Protein 4DJA (pdb70)

Sequence (509 aa):
SQLVLILGDQLSPSSIAALDGVDKKQDTIVLCEVMAEASSYVGHHKKKIAFIFSAMRHFAEELRGEGYRVRYTRIDDADNAGSFTGEVKRAIDDLTPSRRICCVTEPGEWRVRSEMMDGFAGAFGIQVDIRSDRRFLSSSHGEFRNWAAGRKSSLTMEYFYREMRRKTGLLMNGEQPVGGRRWNNFDDRQPARRPDLLLRPKKHPVFAPDKKITKEVIDTVERRLFPDNFGKLENFGFAVTRTDAERRALSSAFIDDFLCNFGATQDAMLQDDPNLNHSLLSFYINCGLLDALDVCKAAERRRAYHEGGAPLNAVEGFIRQIIGWREEYMRGIYWLAGPDYVDSNFFEENDRSSLPVFYWTGKKTHMNCMAKKVITETIENAYAHHIQRLMITGNFALLAGIDPKAVHRRWYLEVYADAYEWVELPNVIGMSQFADGGFLGTKPYAASGNYINRMSDYCDTCRYDPKERLGDNNACPFNALLYWDFLARNREKLKSNHHRLAQQPYATWARMSEDVRHDLRAKAAAFLRKLDAAALLEEH

Nearest PDB structures (foldseek):
  4dja-assembly1_A  TM=1.002E+00  e=1.245E-92  Agrobacterium fabrum str. C58
  5lfa-assembly1_A  TM=9.987E-01  e=9.589E-87  Agrobacterium fabrum str. C58
  5kcm-assembly2_B  TM=9.963E-01  e=7.102E-86  Agrobacterium fabrum str. C58
  6dd6-assembly1_A  TM=9.987E-01  e=2.435E-85  Agrobacterium tumefaciens
  3zxs-assembly3_C  TM=9.752E-01  e=1.735E-56  Cereibacter sphaeroides 2.4.1

Organism: Agrobacterium fabrum (strain C58 / ATCC 33970) (NCBI:txid176299)

CATH classification: 3.40.50.620 (+3 more: 1.25.40.80, 1.10.579.10, 1.10.10.1710)

Structure (mmCIF, N/CA/C/O backbone):
data_4DJA
#
_entry.id   4DJA
#
_cell.length_a   98.388
_cell.length_b   106.786
_cell.length_c   55.913
_cell.angle_alpha   90.00
_cell.angle_beta   90.00
_cell.angle_gamma   90.00
#
_symmetry.space_group_name_H-M   'P 21 21 2'
#
loop_
_entity.id
_entity.type
_entity.pdbx_description
1 polymer Photolyase
2 non-polymer 'FLAVIN-ADENINE DINUCLEOTIDE'
3 non-polymer 1-deoxy-1-(6,7-dimethyl-2,4-dioxo-3,4-dihydropteridin-8(2H)-yl)-D-ribitol
4 non-polymer 'IRON/SU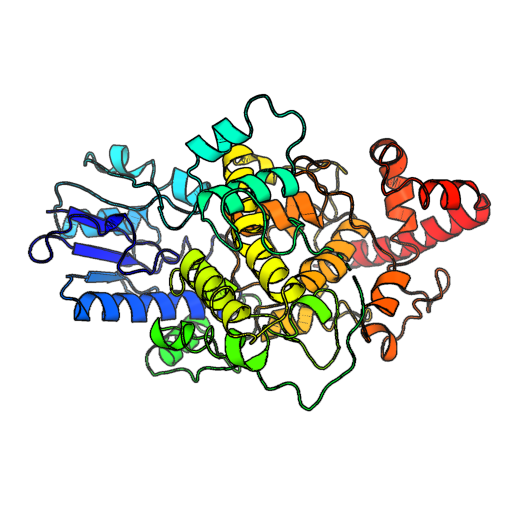LFUR CLUSTER'
5 non-polymer 'SODIUM ION'
6 non-polymer GLYCEROL
7 water water
#
loop_
_atom_site.group_PDB
_atom_site.id
_atom_site.type_symbol
_atom_site.label_atom_id
_atom_site.label_alt_id
_atom_site.label_comp_id
_atom_site.label_asym_id
_atom_site.label_entity_id
_atom_site.label_seq_id
_atom_site.pdbx_PDB_ins_code
_atom_site.Cartn_x
_atom_site.Cartn_y
_atom_site.Cartn_z
_atom_site.occupancy
_atom_site.B_iso_or_equiv
_atom_site.auth_seq_id
_atom_site.auth_comp_id
_atom_site.auth_asym_id
_atom_site.auth_atom_id
_atom_site.pdbx_PDB_model_num
ATOM 1 N N . SER A 1 2 ? -6.181 23.759 77.579 1.00 26.79 2 SER A N 1
ATOM 2 C CA . SER A 1 2 ? -4.827 23.975 76.997 1.00 24.40 2 SER A CA 1
ATOM 3 C C . SER A 1 2 ? -4.486 22.855 76.021 1.00 22.98 2 SER A C 1
ATOM 4 O O . SER A 1 2 ? -5.064 21.766 76.084 1.00 23.63 2 SER A O 1
ATOM 7 N N . GLN A 1 3 ? -3.539 23.124 75.127 1.00 19.61 3 GLN A N 1
ATOM 8 C CA . GLN A 1 3 ? -3.064 22.104 74.195 1.00 19.71 3 GLN A CA 1
ATOM 9 C C . GLN A 1 3 ? -1.671 21.627 74.549 1.00 18.29 3 GLN A C 1
ATOM 10 O O . GLN A 1 3 ? -0.833 22.403 75.033 1.00 17.88 3 GLN A O 1
ATOM 16 N N . LEU A 1 4 ? -1.441 20.346 74.283 1.00 16.49 4 LEU A N 1
ATOM 17 C CA . LEU A 1 4 ? -0.110 19.770 74.239 1.00 16.26 4 LEU A CA 1
ATOM 18 C C . LEU A 1 4 ? 0.258 19.660 72.762 1.00 15.85 4 LEU A C 1
ATOM 19 O O . LEU A 1 4 ? -0.408 18.957 72.017 1.00 17.18 4 LEU A O 1
ATOM 24 N N . VAL A 1 5 ? 1.318 20.356 72.349 1.00 15.07 5 VAL A N 1
ATOM 25 C CA . VAL A 1 5 ? 1.706 20.420 70.940 1.00 14.53 5 VAL A CA 1
ATOM 26 C C . VAL A 1 5 ? 2.993 19.634 70.801 1.00 13.05 5 VAL A C 1
ATOM 27 O O . VAL A 1 5 ? 4.058 20.089 71.232 1.00 14.34 5 VAL A O 1
ATOM 31 N N . LEU A 1 6 ? 2.885 18.429 70.242 1.00 13.14 6 LEU A N 1
ATOM 32 C CA . LEU A 1 6 ? 4.058 17.585 70.030 1.00 12.55 6 LEU A CA 1
ATOM 33 C C . LEU A 1 6 ? 4.730 17.927 68.716 1.00 12.15 6 LEU A C 1
ATOM 34 O O . LEU A 1 6 ? 4.073 18.020 67.678 1.00 12.92 6 LEU A O 1
ATOM 39 N N . ILE A 1 7 ? 6.036 18.150 68.780 1.00 11.14 7 ILE A N 1
ATOM 40 C CA . ILE A 1 7 ? 6.844 18.371 67.576 1.00 11.23 7 ILE A CA 1
ATOM 41 C C . ILE A 1 7 ? 7.921 17.298 67.523 1.00 10.92 7 ILE A C 1
ATOM 42 O O . ILE A 1 7 ? 8.665 17.109 68.491 1.00 11.96 7 ILE A O 1
ATOM 47 N N . LEU A 1 8 ? 7.998 16.594 66.395 1.00 10.45 8 LEU A N 1
ATOM 48 C CA . LEU A 1 8 ? 8.991 15.543 66.215 1.00 11.16 8 LEU A CA 1
ATOM 49 C C . LEU A 1 8 ? 10.319 16.102 65.721 1.00 10.92 8 LEU A C 1
ATOM 50 O O . LEU A 1 8 ? 10.405 17.260 65.260 1.00 11.45 8 LEU A O 1
ATOM 55 N N . GLY A 1 9 ? 11.352 15.271 65.812 1.00 10.53 9 GLY A N 1
ATOM 56 C CA . GLY A 1 9 ? 12.728 15.689 65.514 1.00 10.00 9 GLY A CA 1
ATOM 57 C C . GLY A 1 9 ? 13.022 16.102 64.081 1.00 10.28 9 GLY A C 1
ATOM 58 O O . GLY A 1 9 ? 14.060 16.704 63.807 1.00 11.62 9 GLY A O 1
ATOM 59 N N . ASP A 1 10 ? 12.119 15.756 63.164 1.00 9.83 10 ASP A N 1
ATOM 60 C CA . ASP A 1 10 ? 12.283 16.158 61.769 1.00 9.73 10 ASP A CA 1
ATOM 61 C C . ASP A 1 10 ? 11.272 17.230 61.390 1.00 9.67 10 ASP A C 1
ATOM 62 O O . ASP A 1 10 ? 11.003 17.434 60.212 1.00 9.67 10 ASP A O 1
ATOM 67 N N . GLN A 1 11 ? 10.745 17.927 62.399 1.00 8.99 11 GLN A N 1
ATOM 68 C CA . GLN A 1 11 ? 9.688 18.917 62.195 1.00 8.96 11 GLN A CA 1
ATOM 69 C C . GLN A 1 11 ? 10.081 20.279 62.782 1.00 9.83 11 GLN A C 1
ATOM 70 O O . GLN A 1 11 ? 9.235 21.012 63.295 1.00 10.43 11 GLN A O 1
ATOM 76 N N . LEU A 1 12 ? 11.360 20.612 62.677 1.00 8.65 12 LEU A N 1
ATOM 77 C CA . LEU A 1 12 ? 11.959 21.725 63.444 1.00 8.75 12 LEU A CA 1
ATOM 78 C C . LEU A 1 12 ? 11.782 23.047 62.697 1.00 9.24 12 LEU A C 1
ATOM 79 O O . LEU A 1 12 ? 12.749 23.670 62.287 1.00 9.72 12 LEU A O 1
ATOM 84 N N . SER A 1 13 ? 10.524 23.432 62.496 1.00 10.47 13 SER A N 1
ATOM 85 C CA . SER A 1 13 ? 10.203 24.694 61.856 1.00 10.80 13 SER A CA 1
ATOM 86 C C . SER A 1 13 ? 9.197 25.459 62.718 1.00 10.74 13 SER A C 1
ATOM 87 O O . SER A 1 13 ? 8.211 24.869 63.204 1.00 10.66 13 SER A O 1
ATOM 90 N N . PRO A 1 14 ? 9.416 26.785 62.888 1.00 10.84 14 PRO A N 1
ATOM 91 C CA . PRO A 1 14 ? 8.449 27.573 63.659 1.00 12.57 14 PRO A CA 1
ATOM 92 C C . PRO A 1 14 ? 7.110 27.749 62.930 1.00 12.60 14 PRO A C 1
ATOM 93 O O . PRO A 1 14 ? 6.156 28.300 63.506 1.00 13.87 14 PRO A O 1
ATOM 97 N N . SER A 1 15 ? 7.035 27.291 61.677 1.00 12.31 15 SER A N 1
ATOM 98 C CA A SER A 1 15 ? 5.767 27.328 60.942 0.50 12.83 15 SER A CA 1
ATOM 99 C CA B SER A 1 15 ? 5.807 27.318 60.878 0.50 13.74 15 SER A CA 1
ATOM 100 C C . SER A 1 15 ? 5.223 25.928 60.654 1.00 12.51 15 SER A C 1
ATOM 101 O O . SER A 1 15 ? 4.353 25.746 59.791 1.00 13.30 15 SER A O 1
ATOM 106 N N . ILE A 1 16 ? 5.691 24.942 61.416 1.00 11.55 16 ILE A N 1
ATOM 107 C CA . ILE A 1 16 ? 5.141 23.586 61.291 1.00 12.14 16 ILE A CA 1
ATOM 108 C C . ILE A 1 16 ? 3.627 23.623 61.587 1.00 11.98 16 ILE A C 1
ATOM 109 O O . ILE A 1 16 ? 3.177 24.438 62.394 1.00 12.70 16 ILE A O 1
ATOM 114 N N . ALA A 1 17 ? 2.842 22.766 60.929 1.00 11.54 17 ALA A N 1
ATOM 115 C CA . ALA A 1 17 ? 1.360 22.860 61.017 1.00 12.40 17 ALA A CA 1
ATOM 116 C C . ALA A 1 17 ? 0.807 22.833 62.447 1.00 12.81 17 ALA A C 1
ATOM 117 O O . ALA A 1 17 ? -0.167 23.536 62.762 1.00 14.71 17 ALA A O 1
ATOM 119 N N . ALA A 1 18 ? 1.417 22.019 63.304 1.00 12.97 18 ALA A N 1
ATOM 120 C CA . ALA A 1 18 ? 0.950 21.888 64.694 1.00 13.04 18 ALA A CA 1
ATOM 121 C C . ALA A 1 18 ? 1.018 23.179 65.497 1.00 12.99 18 ALA A C 1
ATOM 122 O O . ALA A 1 18 ? 0.296 23.320 66.495 1.00 14.17 18 ALA A O 1
ATOM 124 N N . LEU A 1 19 ? 1.865 24.121 65.073 1.00 13.06 19 LEU A N 1
ATOM 125 C CA . LEU A 1 19 ? 1.902 25.440 65.723 1.00 12.78 19 LEU A CA 1
ATOM 126 C C . LEU A 1 19 ? 0.755 26.387 65.342 1.00 13.84 19 LEU A C 1
ATOM 127 O O . LEU A 1 19 ? 0.574 27.415 65.995 1.00 14.83 19 LEU A O 1
ATOM 132 N N . ASP A 1 20 ? -0.019 26.054 64.305 1.00 14.45 20 ASP A N 1
ATOM 133 C CA . ASP A 1 20 ? -1.157 26.892 63.906 1.00 16.84 20 ASP A CA 1
ATOM 134 C C . ASP A 1 20 ? -2.144 26.991 65.065 1.00 18.48 20 ASP A C 1
ATOM 135 O O . ASP A 1 20 ? -2.563 25.970 65.612 1.00 20.71 20 ASP A O 1
ATOM 140 N N . GLY A 1 21 ? -2.523 28.205 65.446 1.00 19.57 21 GLY A N 1
ATOM 141 C CA . GLY A 1 21 ? -3.548 28.364 66.484 1.00 20.17 21 GLY A CA 1
ATOM 142 C C . GLY A 1 21 ? -3.141 28.105 67.926 1.00 19.92 21 GLY A C 1
ATOM 143 O O . GLY A 1 21 ? -4.001 27.961 68.803 1.00 21.96 21 GLY A O 1
ATOM 144 N N . VAL A 1 22 ? -1.841 28.054 68.186 1.00 17.51 22 VAL A N 1
ATOM 145 C CA . VAL A 1 22 ? -1.332 27.897 69.543 1.00 17.28 22 VAL A CA 1
ATOM 146 C C . VAL A 1 22 ? -1.543 29.173 70.346 1.00 18.64 22 VAL A C 1
ATOM 147 O O . VAL A 1 22 ? -1.274 30.276 69.862 1.00 20.17 22 VAL A O 1
ATOM 151 N N . ASP A 1 23 ? -2.072 29.004 71.554 1.00 19.37 23 ASP A N 1
ATOM 152 C CA . ASP A 1 23 ? -2.130 30.065 72.558 1.00 20.19 23 ASP A CA 1
ATOM 153 C C . ASP A 1 23 ? -0.815 29.982 73.333 1.00 20.05 23 ASP A C 1
ATOM 154 O O . ASP A 1 23 ? -0.603 29.047 74.103 1.00 19.44 23 ASP A O 1
ATOM 159 N N . LYS A 1 24 ? 0.082 30.938 73.104 1.00 20.62 24 LYS A N 1
ATOM 160 C CA . LYS A 1 24 ? 1.414 30.898 73.720 1.00 21.72 24 LYS A CA 1
ATOM 161 C C . LYS A 1 24 ? 1.395 30.948 75.240 1.00 22.51 24 LYS A C 1
ATOM 162 O O . LYS A 1 24 ? 2.329 30.461 75.883 1.00 22.53 24 LYS A O 1
ATOM 168 N N . LYS A 1 25 ? 0.348 31.543 75.809 1.00 24.11 25 LYS A N 1
ATOM 169 C CA . LYS A 1 25 ? 0.243 31.666 77.260 1.00 25.35 25 LYS A CA 1
ATOM 170 C C . LYS A 1 25 ? -0.248 30.384 77.917 1.00 25.64 25 LYS A C 1
ATOM 171 O O . LYS A 1 25 ? 0.119 30.092 79.059 1.00 30.00 25 LYS A O 1
ATOM 177 N N . GLN A 1 26 ? -1.083 29.633 77.204 1.00 22.13 26 GLN A N 1
ATOM 178 C CA . GLN A 1 26 ? -1.762 28.467 77.774 1.00 24.23 26 GLN A CA 1
ATOM 179 C C . GLN A 1 26 ? -1.199 27.116 77.331 1.00 22.03 26 GLN A C 1
ATOM 180 O O . GLN A 1 26 ? -1.234 26.146 78.095 1.00 23.40 26 GLN A O 1
ATOM 186 N N . ASP A 1 27 ? -0.681 27.053 76.105 1.00 19.56 27 ASP A N 1
ATOM 187 C CA . ASP A 1 27 ? -0.285 25.785 75.494 1.00 18.85 27 ASP A CA 1
ATOM 188 C C . ASP A 1 27 ? 1.181 25.488 75.727 1.00 17.39 27 ASP A C 1
ATOM 189 O O . ASP A 1 27 ? 1.975 26.404 75.943 1.00 17.47 27 ASP A O 1
ATOM 194 N N . THR A 1 28 ? 1.538 24.206 75.664 1.00 15.75 28 THR A N 1
ATOM 195 C CA . THR A 1 28 ? 2.924 23.788 75.856 1.00 15.24 28 THR A CA 1
ATOM 196 C C . THR A 1 28 ? 3.363 22.912 74.691 1.00 14.65 28 THR A C 1
ATOM 197 O O . THR A 1 28 ? 2.659 21.971 74.283 1.00 15.95 28 THR A O 1
ATOM 201 N N . ILE A 1 29 ? 4.531 23.248 74.156 1.00 13.68 29 ILE A N 1
ATOM 202 C CA . ILE A 1 29 ? 5.172 22.447 73.118 1.00 14.26 29 ILE A CA 1
ATOM 203 C C . ILE A 1 29 ? 6.017 21.376 73.785 1.00 14.47 29 ILE A C 1
ATOM 204 O O . ILE A 1 29 ? 6.744 21.657 74.739 1.00 16.98 29 ILE A O 1
ATOM 209 N N . VAL A 1 30 ? 5.908 20.145 73.285 1.00 13.71 30 VAL A N 1
ATOM 210 C CA . VAL A 1 30 ? 6.720 19.036 73.774 1.00 15.14 30 VAL A CA 1
ATOM 211 C C . VAL A 1 30 ? 7.667 18.570 72.670 1.00 12.46 30 VAL A C 1
ATOM 212 O O . VAL A 1 30 ? 7.238 18.309 71.534 1.00 13.45 30 VAL A O 1
ATOM 216 N N . LEU A 1 31 ? 8.953 18.474 73.017 1.00 10.98 31 LEU A N 1
ATOM 217 C CA . LEU A 1 31 ? 9.983 17.782 72.200 1.00 12.06 31 LEU A CA 1
ATOM 218 C C . LEU A 1 31 ? 10.701 16.780 73.082 1.00 12.85 31 LEU A C 1
ATOM 219 O O . LEU A 1 31 ? 10.938 17.048 74.259 1.00 14.40 31 LEU A O 1
ATOM 224 N N . CYS A 1 32 ? 11.074 15.634 72.525 1.00 11.66 32 CYS A N 1
ATOM 225 C CA . CYS A 1 32 ? 11.681 14.592 73.344 1.00 11.49 32 CYS A CA 1
ATOM 226 C C . CYS A 1 32 ? 12.676 13.743 72.574 1.00 12.15 32 CYS A C 1
ATOM 227 O O . CYS A 1 32 ? 12.366 13.199 71.509 1.00 12.65 32 CYS A O 1
ATOM 230 N N . GLU A 1 33 ? 13.864 13.645 73.153 1.00 12.39 33 GLU A N 1
ATOM 231 C CA . GLU A 1 33 ? 14.886 12.704 72.704 1.00 11.54 33 GLU A CA 1
ATOM 232 C C . GLU A 1 33 ? 14.597 11.377 73.396 1.00 12.87 33 GLU A C 1
ATOM 233 O O . GLU A 1 33 ? 14.649 11.286 74.632 1.00 14.83 33 GLU A O 1
ATOM 239 N N . VAL A 1 34 ? 14.295 10.348 72.619 1.00 12.89 34 VAL A N 1
ATOM 240 C CA . VAL A 1 34 ? 13.863 9.086 73.218 1.00 10.89 34 VAL A CA 1
ATOM 241 C C . VAL A 1 34 ? 14.554 7.896 72.580 1.00 12.01 34 VAL A C 1
ATOM 242 O O . VAL A 1 34 ? 14.764 7.873 71.363 1.00 12.99 34 VAL A O 1
ATOM 246 N N . MET A 1 35 ? 14.885 6.901 73.400 1.00 12.78 35 MET A N 1
ATOM 247 C CA . MET A 1 35 ? 15.620 5.739 72.929 1.00 13.51 35 MET A CA 1
ATOM 248 C C . MET A 1 35 ? 14.932 4.970 71.819 1.00 12.96 35 MET A C 1
ATOM 249 O O . MET A 1 35 ? 15.611 4.466 70.934 1.00 14.40 35 MET A O 1
ATOM 254 N N . ALA A 1 36 ? 13.598 4.906 71.820 1.00 12.72 36 ALA A N 1
ATOM 255 C CA . ALA A 1 36 ? 12.907 4.204 70.727 1.00 13.55 36 ALA A CA 1
ATOM 256 C C . ALA A 1 36 ? 13.257 4.794 69.360 1.00 12.64 36 ALA A C 1
ATOM 257 O O . ALA A 1 36 ? 13.464 4.070 68.380 1.00 14.44 36 ALA A O 1
ATOM 259 N N . GLU A 1 37 ? 13.324 6.118 69.297 1.00 12.06 37 GLU A N 1
ATOM 260 C CA . GLU A 1 37 ? 13.640 6.794 68.041 1.00 11.52 37 GLU A CA 1
ATOM 261 C C . GLU A 1 37 ? 15.130 6.791 67.741 1.00 11.61 37 GLU A C 1
ATOM 262 O O . GLU A 1 37 ? 15.522 6.793 66.581 1.00 12.42 37 GLU A O 1
ATOM 268 N N . ALA A 1 38 ? 15.960 6.766 68.781 1.00 11.61 38 ALA A N 1
ATOM 269 C CA . ALA A 1 38 ? 17.392 6.735 68.576 1.00 11.70 38 ALA A CA 1
ATOM 270 C C . ALA A 1 38 ? 17.891 5.310 68.300 1.00 13.53 38 ALA A C 1
ATOM 271 O O . ALA A 1 38 ? 19.068 5.139 67.990 1.00 13.90 38 ALA A O 1
ATOM 273 N N . SER A 1 39 ? 17.017 4.299 68.407 1.00 13.48 39 SER A N 1
ATOM 274 C CA A SER A 1 39 ? 17.430 2.888 68.298 0.50 14.14 39 SER A CA 1
ATOM 275 C CA B SER A 1 39 ? 17.477 2.916 68.249 0.50 13.45 39 SER A CA 1
ATOM 276 C C . SER A 1 39 ? 16.665 2.047 67.286 1.00 13.75 39 SER A C 1
ATOM 277 O O . SER A 1 39 ? 16.999 0.869 67.083 1.00 14.69 39 SER A O 1
ATOM 282 N N . TYR A 1 40 ? 15.613 2.598 66.677 1.00 12.41 40 TYR A N 1
ATOM 283 C CA . TYR A 1 40 ? 14.845 1.743 65.755 1.00 12.65 40 TYR A CA 1
ATOM 284 C C . TYR A 1 40 ? 15.715 1.176 64.641 1.00 12.73 40 TYR A C 1
ATOM 285 O O . TYR A 1 40 ? 15.483 0.054 64.168 1.00 15.68 40 TYR A O 1
ATOM 294 N N . VAL A 1 41 ? 16.697 1.970 64.223 1.00 13.60 41 VAL A N 1
ATOM 295 C CA . VAL A 1 41 ? 17.861 1.464 63.501 1.00 12.70 41 VAL A CA 1
ATOM 296 C C . VAL A 1 41 ? 19.108 2.006 64.195 1.00 12.28 41 VAL A C 1
ATOM 297 O O . VAL A 1 41 ? 18.996 2.888 65.049 1.00 12.96 41 VAL A O 1
ATOM 301 N N . GLY A 1 42 ? 20.277 1.472 63.848 1.00 13.32 42 GLY A N 1
ATOM 302 C CA . GLY A 1 42 ? 21.523 1.903 64.462 1.00 13.43 42 GLY A CA 1
ATOM 303 C C . GLY A 1 42 ? 22.082 3.140 63.782 1.00 12.15 42 GLY A C 1
ATOM 304 O O . GLY A 1 42 ? 23.083 3.066 63.052 1.00 11.78 42 GLY A O 1
ATOM 305 N N . HIS A 1 43 ? 21.443 4.285 64.015 1.00 11.40 43 HIS A N 1
ATOM 306 C CA . HIS A 1 43 ? 21.819 5.524 63.318 1.00 11.50 43 HIS A CA 1
ATOM 307 C C . HIS A 1 43 ? 23.289 5.861 63.473 1.00 11.79 43 HIS A C 1
ATOM 308 O O . HIS A 1 43 ? 23.878 5.686 64.553 1.00 13.00 43 HIS A O 1
ATOM 315 N N . HIS A 1 44 ? 23.874 6.423 62.418 1.00 11.16 44 HIS A N 1
ATOM 316 C CA . HIS A 1 44 ? 25.236 6.982 62.455 1.00 10.33 44 HIS A CA 1
ATOM 317 C C . HIS A 1 44 ? 25.373 7.896 63.659 1.00 10.48 44 HIS A C 1
ATOM 318 O O . HIS A 1 44 ? 24.470 8.692 63.953 1.00 11.91 44 HIS A O 1
ATOM 325 N N . LYS A 1 45 ? 26.490 7.799 64.368 1.00 10.87 45 LYS A N 1
ATOM 326 C CA . LYS A 1 45 ? 26.738 8.688 65.509 1.00 10.99 45 LYS A CA 1
ATOM 327 C C . LYS A 1 45 ? 26.523 10.169 65.173 1.00 10.72 45 LYS A C 1
ATOM 328 O O . LYS A 1 45 ? 25.964 10.914 65.980 1.00 11.96 45 LYS A O 1
ATOM 334 N N . LYS A 1 46 ? 26.986 10.610 64.001 1.00 10.58 46 LYS A N 1
ATOM 335 C CA . LYS A 1 46 ? 26.814 12.028 63.642 1.00 11.26 46 LYS A CA 1
ATOM 336 C C . LYS A 1 46 ? 25.359 12.382 63.348 1.00 10.19 46 LYS A C 1
ATOM 337 O O . LYS A 1 46 ? 24.948 13.533 63.525 1.00 11.01 46 LYS A O 1
ATOM 343 N N . LYS A 1 47 ? 24.603 11.413 62.843 1.00 10.34 47 LYS A N 1
ATOM 344 C CA . LYS A 1 47 ? 23.176 11.615 62.616 1.00 9.64 47 LYS A CA 1
ATOM 345 C C . LYS A 1 47 ? 22.434 11.825 63.938 1.00 10.16 47 LYS A C 1
ATOM 346 O O . LYS A 1 47 ? 21.631 12.753 64.049 1.00 10.79 47 LYS A O 1
ATOM 352 N N . ILE A 1 48 ? 22.725 10.992 64.949 1.00 10.20 48 ILE A N 1
ATOM 353 C CA . ILE A 1 48 ? 22.073 11.189 66.253 1.00 10.64 48 ILE A CA 1
ATOM 354 C C . ILE A 1 48 ? 22.476 12.557 66.834 1.00 11.22 48 ILE A C 1
ATOM 355 O O . ILE A 1 48 ? 21.636 13.302 67.346 1.00 11.28 48 ILE A O 1
ATOM 360 N N . ALA A 1 49 ? 23.767 12.884 66.765 1.00 10.59 49 ALA A N 1
ATOM 361 C CA . ALA A 1 49 ? 24.232 14.145 67.343 1.00 11.33 49 ALA A CA 1
ATOM 362 C C . ALA A 1 49 ? 23.627 15.347 66.624 1.00 11.51 49 ALA A C 1
ATOM 363 O O . ALA A 1 49 ? 23.242 16.338 67.259 1.00 11.52 49 ALA A O 1
ATOM 365 N N . PHE A 1 50 ? 23.527 15.248 65.301 1.00 11.29 50 PHE A N 1
ATOM 366 C CA . PHE A 1 50 ? 22.915 16.297 64.505 1.00 11.04 50 PHE A CA 1
ATOM 367 C C . PHE A 1 50 ? 21.458 16.514 64.902 1.00 10.78 50 PHE A C 1
ATOM 368 O O . PHE A 1 50 ? 21.047 17.644 65.163 1.00 11.49 50 PHE A O 1
ATOM 376 N N . ILE A 1 51 ? 20.693 15.426 64.980 1.00 10.34 51 ILE A N 1
ATOM 377 C CA . ILE A 1 51 ? 19.276 15.538 65.297 1.00 10.46 51 ILE A CA 1
ATOM 378 C C . ILE A 1 51 ? 19.088 16.051 66.723 1.00 10.42 51 ILE A C 1
ATOM 379 O O . ILE A 1 51 ? 18.328 16.995 66.929 1.00 11.11 51 ILE A O 1
ATOM 384 N N . PHE A 1 52 ? 19.781 15.462 67.700 1.00 10.03 52 PHE A N 1
ATOM 385 C CA . PHE A 1 52 ? 19.583 15.934 69.072 1.00 10.95 52 PHE A CA 1
ATOM 386 C C . PHE A 1 52 ? 20.004 17.395 69.193 1.00 11.54 52 PHE A C 1
ATOM 387 O O . PHE A 1 52 ? 19.319 18.187 69.836 1.00 11.97 52 PHE A O 1
ATOM 395 N N . SER A 1 53 ? 21.130 17.773 68.591 1.00 11.05 53 SER A N 1
ATOM 396 C CA . SER A 1 53 ? 21.546 19.168 68.719 1.00 11.77 53 SER A CA 1
ATOM 397 C C . SER A 1 53 ? 20.586 20.105 68.018 1.00 10.61 53 SER A C 1
ATOM 398 O O . SER A 1 53 ? 20.272 21.172 68.560 1.00 10.69 53 SER A O 1
ATOM 401 N N . ALA A 1 54 ? 20.100 19.714 66.834 1.00 10.47 54 ALA A N 1
ATOM 402 C CA . ALA A 1 54 ? 19.140 20.549 66.117 1.00 9.73 54 ALA A CA 1
ATOM 403 C C . ALA A 1 54 ? 17.855 20.702 66.938 1.00 9.84 54 ALA A C 1
ATOM 404 O O . ALA A 1 54 ? 17.335 21.812 67.073 1.00 10.29 54 ALA A O 1
ATOM 406 N N . MET A 1 55 ? 17.414 19.603 67.554 1.00 10.54 55 MET A N 1
ATOM 407 C CA . MET A 1 55 ? 16.266 19.634 68.475 1.00 10.84 55 MET A CA 1
ATOM 408 C C . MET A 1 55 ? 16.490 20.576 69.660 1.00 11.86 55 MET A C 1
ATOM 409 O O . MET A 1 55 ? 15.615 21.370 69.979 1.00 12.39 55 MET A O 1
ATOM 414 N N . ARG A 1 56 ? 17.654 20.493 70.303 1.00 11.36 56 ARG A N 1
ATOM 415 C CA . ARG A 1 56 ? 17.909 21.340 71.479 1.00 10.86 56 ARG A CA 1
ATOM 416 C C . ARG A 1 56 ? 17.966 22.820 71.105 1.00 12.02 56 ARG A C 1
ATOM 417 O O . ARG A 1 56 ? 17.440 23.686 71.829 1.00 12.98 56 ARG A O 1
ATOM 425 N N . HIS A 1 57 ? 18.618 23.119 69.982 1.00 11.39 57 HIS A N 1
ATOM 426 C CA . HIS A 1 57 ? 18.631 24.503 69.495 1.00 12.05 57 HIS A CA 1
ATOM 427 C C . HIS A 1 57 ? 17.221 24.974 69.109 1.00 12.27 57 HIS A C 1
ATOM 428 O O . HIS A 1 57 ? 16.838 26.127 69.371 1.00 13.00 57 HIS A O 1
ATOM 435 N N . PHE A 1 58 ? 16.418 24.103 68.503 1.00 11.80 58 PHE A N 1
ATOM 436 C CA . PHE A 1 58 ? 15.048 24.475 68.151 1.00 12.04 58 PHE A CA 1
ATOM 437 C C . PHE A 1 58 ? 14.201 24.774 69.378 1.00 11.83 58 PHE A C 1
ATOM 438 O O . PHE A 1 58 ? 13.414 25.716 69.372 1.00 13.07 58 PHE A O 1
ATOM 446 N N . ALA A 1 59 ? 14.356 23.974 70.433 1.00 12.82 59 ALA A N 1
ATOM 447 C CA . ALA A 1 59 ? 13.613 24.241 71.663 1.00 13.13 59 ALA A CA 1
ATOM 448 C C . ALA A 1 59 ? 13.946 25.635 72.172 1.00 13.72 59 ALA A C 1
ATOM 449 O O . ALA A 1 59 ? 13.055 26.368 72.587 1.00 14.68 59 ALA A O 1
ATOM 451 N N . GLU A 1 60 ? 15.228 25.996 72.146 1.00 13.08 60 GLU A N 1
ATOM 452 C CA . GLU A 1 60 ? 15.624 27.324 72.613 1.00 14.50 60 GLU A CA 1
ATOM 453 C C . GLU A 1 60 ? 15.099 28.419 71.689 1.00 13.96 60 GLU A C 1
ATOM 454 O O . GLU A 1 60 ? 14.680 29.477 72.156 1.00 15.66 60 GLU A O 1
ATOM 460 N N . GLU A 1 61 ? 15.076 28.137 70.389 1.00 13.72 61 GLU A N 1
ATOM 461 C CA . GLU A 1 61 ? 14.510 29.040 69.385 1.00 12.66 61 GLU A CA 1
ATOM 462 C C . GLU A 1 61 ? 13.018 29.296 69.673 1.00 12.30 61 GLU A C 1
ATOM 463 O O . GLU A 1 61 ? 12.556 30.451 69.683 1.00 12.55 61 GLU A O 1
ATOM 469 N N . LEU A 1 62 ? 12.276 28.237 69.978 1.00 12.09 62 LEU A N 1
ATOM 470 C CA . LEU A 1 62 ? 10.855 28.435 70.293 1.00 12.03 62 LEU A CA 1
ATOM 471 C C . LEU A 1 62 ? 10.666 29.216 71.598 1.00 13.37 62 LEU A C 1
ATOM 472 O O . LEU A 1 62 ? 9.798 30.083 71.679 1.00 14.07 62 LEU A O 1
ATOM 477 N N 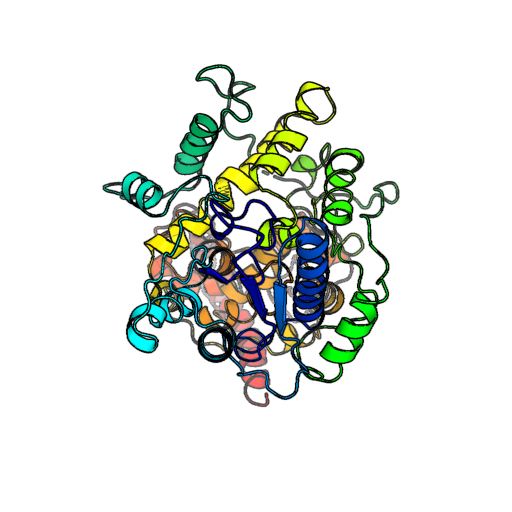. ARG A 1 63 ? 11.460 28.918 72.623 1.00 13.75 63 ARG A N 1
ATOM 478 C CA . ARG A 1 63 ? 11.338 29.699 73.856 1.00 13.96 63 ARG A CA 1
ATOM 479 C C . ARG A 1 63 ? 11.591 31.193 73.577 1.00 15.46 63 ARG A C 1
ATOM 480 O O . ARG A 1 63 ? 10.895 32.069 74.118 1.00 16.79 63 ARG A O 1
ATOM 488 N N . GLY A 1 64 ? 12.564 31.487 72.716 1.00 14.29 64 GLY A N 1
ATOM 489 C CA . GLY A 1 64 ? 12.876 32.874 72.351 1.00 15.57 64 GLY A CA 1
ATOM 490 C C . GLY A 1 64 ? 11.716 33.555 71.637 1.00 13.97 64 GLY A C 1
ATOM 491 O O . GLY A 1 64 ? 11.527 34.775 71.758 1.00 13.20 64 GLY A O 1
ATOM 492 N N . GLU A 1 65 ? 10.930 32.763 70.904 1.00 14.91 65 GLU A N 1
ATOM 493 C CA . GLU A 1 65 ? 9.723 33.247 70.238 1.00 14.23 65 GLU A CA 1
ATOM 494 C C . GLU A 1 65 ? 8.570 33.458 71.209 1.00 15.08 65 GLU A C 1
ATOM 495 O O . GLU A 1 65 ? 7.535 33.992 70.828 1.00 18.13 65 GLU A O 1
ATOM 501 N N . GLY A 1 66 ? 8.744 33.012 72.456 1.00 16.16 66 GLY A N 1
ATOM 502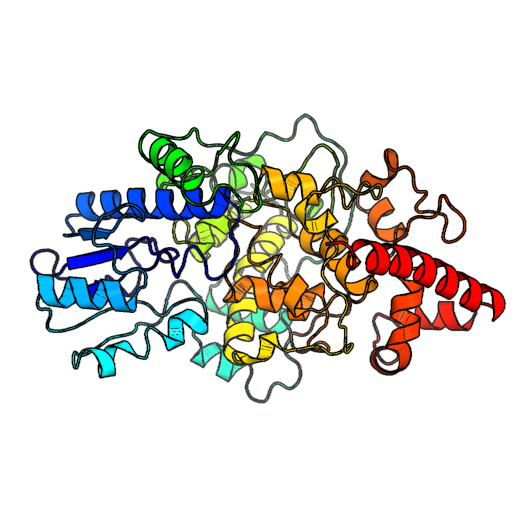 C CA . GLY A 1 66 ? 7.716 33.163 73.495 1.00 17.05 66 GLY A CA 1
ATOM 503 C C . GLY A 1 66 ? 6.866 31.937 73.813 1.00 16.75 66 GLY A C 1
ATOM 504 O O . GLY A 1 66 ? 5.872 32.042 74.522 1.00 19.20 66 GLY A O 1
ATOM 505 N N . TYR A 1 67 ? 7.231 30.775 73.279 1.00 15.35 67 TYR A N 1
ATOM 506 C CA . TYR A 1 67 ? 6.523 29.534 73.596 1.00 15.11 67 TYR A CA 1
ATOM 507 C C . TYR A 1 67 ? 7.009 28.905 74.892 1.00 15.32 67 TYR A C 1
ATOM 508 O O . TYR A 1 67 ? 8.188 29.004 75.229 1.00 16.16 67 TYR A O 1
ATOM 517 N N . ARG A 1 68 ? 6.098 28.226 75.582 1.00 16.06 68 ARG A N 1
ATOM 518 C CA . ARG A 1 68 ? 6.438 27.322 76.689 1.00 16.30 68 ARG A CA 1
ATOM 519 C C . ARG A 1 68 ? 6.816 25.990 76.075 1.00 14.97 68 ARG A C 1
ATOM 520 O O . ARG A 1 68 ? 6.076 25.448 75.243 1.00 16.08 68 ARG A O 1
ATOM 528 N N . VAL A 1 69 ? 7.978 25.475 76.456 1.00 15.60 69 VAL A N 1
ATOM 529 C CA . VAL A 1 69 ? 8.474 24.228 75.895 1.00 15.57 69 VAL A CA 1
ATOM 530 C C . VAL A 1 69 ? 8.859 23.266 77.006 1.00 16.43 69 VAL A C 1
ATOM 531 O O . VAL A 1 69 ? 9.623 23.634 77.906 1.00 17.84 69 VAL A O 1
ATOM 535 N N . ARG A 1 70 ? 8.331 22.044 76.936 1.00 15.48 70 ARG A N 1
ATOM 536 C CA . ARG A 1 70 ? 8.769 20.941 77.796 1.00 15.99 70 ARG A CA 1
ATOM 537 C C . ARG A 1 70 ? 9.712 20.097 76.946 1.00 16.08 70 ARG A C 1
ATOM 538 O O . ARG A 1 70 ? 9.292 19.500 75.944 1.00 17.84 70 ARG A O 1
ATOM 546 N N . TYR A 1 71 ? 10.990 20.077 77.326 1.00 14.58 71 TYR A N 1
ATOM 547 C CA . TYR A 1 71 ? 12.009 19.345 76.565 1.00 14.79 71 TYR A CA 1
ATOM 548 C C . TYR A 1 71 ? 12.556 18.177 77.356 1.00 13.95 71 TYR A C 1
ATOM 549 O O . TYR A 1 71 ? 13.020 18.356 78.484 1.00 14.94 71 TYR A O 1
ATOM 558 N N . THR A 1 72 ? 12.540 16.993 76.760 1.00 12.74 72 THR A N 1
ATOM 559 C CA . THR A 1 72 ? 13.128 15.809 77.396 1.00 13.59 72 THR A CA 1
ATOM 560 C C . THR A 1 72 ? 14.433 15.427 76.709 1.00 13.18 72 THR A C 1
ATOM 561 O O . THR A 1 72 ? 14.455 15.128 75.512 1.00 14.50 72 THR A O 1
ATOM 565 N N . ARG A 1 73 ? 15.526 15.453 77.463 1.00 13.40 73 ARG A N 1
ATOM 566 C CA . ARG A 1 73 ? 16.824 15.011 76.947 1.00 14.05 73 ARG A CA 1
ATOM 567 C C . ARG A 1 73 ? 16.964 13.491 77.071 1.00 14.94 73 ARG A C 1
ATOM 568 O O . ARG A 1 73 ? 16.357 12.855 77.942 1.00 15.73 73 ARG A O 1
ATOM 576 N N . ILE A 1 74 ? 17.784 12.917 76.200 1.00 14.90 74 ILE A N 1
ATOM 577 C CA . ILE A 1 74 ? 18.054 11.481 76.182 1.00 15.72 74 ILE A CA 1
ATOM 578 C C . ILE A 1 74 ? 18.592 10.980 77.532 1.00 17.30 74 ILE A C 1
ATOM 579 O O . ILE A 1 74 ? 18.338 9.832 77.898 1.00 21.30 74 ILE A O 1
ATOM 584 N N . ASP A 1 75 ? 19.271 11.871 78.271 1.00 19.77 75 ASP A N 1
ATOM 585 C CA . ASP A 1 75 ? 19.910 11.509 79.539 1.00 21.28 75 ASP A CA 1
ATOM 586 C C . ASP A 1 75 ? 19.084 11.874 80.784 1.00 23.86 75 ASP A C 1
ATOM 587 O O . ASP A 1 75 ? 19.527 11.662 81.924 1.00 25.78 75 ASP A O 1
ATOM 592 N N . ASP A 1 76 ? 17.876 12.393 80.581 1.00 22.51 76 ASP A N 1
ATOM 593 C CA . ASP A 1 76 ? 17.016 12.743 81.727 1.00 21.18 76 ASP A CA 1
ATOM 594 C C . ASP A 1 76 ? 16.566 11.502 82.489 1.00 22.98 76 ASP A C 1
ATOM 595 O O . ASP A 1 76 ? 16.245 10.466 81.891 1.00 21.87 76 ASP A O 1
ATOM 600 N N . ALA A 1 77 ? 16.560 11.611 83.815 1.00 23.39 77 ALA A N 1
ATOM 601 C CA . ALA A 1 77 ? 16.223 10.490 84.673 1.00 25.13 77 ALA A CA 1
ATOM 602 C C . ALA A 1 77 ? 14.839 9.880 84.422 1.00 24.82 77 ALA A C 1
ATOM 603 O O . ALA A 1 77 ? 14.701 8.658 84.448 1.00 28.19 77 ALA A O 1
ATOM 605 N N . ASP A 1 78 ? 13.815 10.693 84.168 1.00 24.85 78 ASP A N 1
ATOM 606 C CA . ASP A 1 78 ? 12.477 10.091 83.972 1.00 26.46 78 ASP A CA 1
ATOM 607 C C . ASP A 1 78 ? 11.999 10.000 82.540 1.00 23.96 78 ASP A C 1
ATOM 608 O O . ASP A 1 78 ? 10.796 9.830 82.268 1.00 23.99 78 ASP A O 1
ATOM 613 N N . ASN A 1 79 ? 12.966 10.074 81.638 1.00 19.52 79 ASN A N 1
ATOM 614 C CA . ASN A 1 79 ? 12.714 9.867 80.224 1.00 17.71 79 ASN A CA 1
ATOM 615 C C . ASN A 1 79 ? 11.916 8.573 80.039 1.00 18.57 79 ASN A C 1
ATOM 616 O O . ASN A 1 79 ? 12.353 7.494 80.460 1.00 20.83 79 ASN A O 1
ATOM 621 N N . ALA A 1 80 ? 10.736 8.691 79.438 1.00 18.81 80 ALA A N 1
ATOM 622 C CA . ALA A 1 80 ? 9.825 7.556 79.312 1.00 17.50 80 ALA A CA 1
ATOM 623 C C . ALA A 1 80 ? 10.104 6.635 78.114 1.00 17.74 80 ALA A C 1
ATOM 624 O O . ALA A 1 80 ? 9.454 5.604 77.976 1.00 20.35 80 ALA A O 1
ATOM 626 N N . GLY A 1 81 ? 11.053 7.006 77.253 1.00 16.45 81 GLY A N 1
ATOM 627 C CA . GLY A 1 81 ? 11.634 6.064 76.283 1.00 17.69 81 GLY A CA 1
ATOM 628 C C . GLY A 1 81 ? 11.014 5.996 74.897 1.00 15.37 81 GLY A C 1
ATOM 629 O O . GLY A 1 81 ? 11.587 5.388 73.997 1.00 16.78 81 GLY A O 1
ATOM 630 N N . SER A 1 82 ? 9.831 6.590 74.743 1.00 15.20 82 SER A N 1
ATOM 631 C CA . SER A 1 82 ? 9.081 6.589 73.482 1.00 15.80 82 SER A CA 1
ATOM 632 C C . SER A 1 82 ? 8.195 7.828 73.383 1.00 15.74 82 SER A C 1
ATOM 633 O O . SER A 1 82 ? 7.929 8.481 74.386 1.00 15.85 82 SER A O 1
ATOM 636 N N . PHE A 1 83 ? 7.711 8.141 72.183 1.00 15.22 83 PHE A N 1
ATOM 637 C CA . PHE A 1 83 ? 6.753 9.240 72.041 1.00 15.08 83 PHE A CA 1
ATOM 638 C C . PHE A 1 83 ? 5.526 9.009 72.938 1.00 15.53 83 PHE A C 1
ATOM 639 O O . PHE A 1 83 ? 5.083 9.920 73.624 1.00 15.26 83 PHE A O 1
ATOM 647 N N . THR A 1 84 ? 4.993 7.787 72.940 1.00 16.17 84 THR A N 1
ATOM 648 C CA . THR A 1 84 ? 3.804 7.469 73.744 1.00 15.44 84 THR A CA 1
ATOM 649 C C . THR A 1 84 ? 4.084 7.705 75.219 1.00 16.50 84 THR A C 1
ATOM 650 O O . THR A 1 84 ? 3.293 8.362 75.906 1.00 16.83 84 THR A O 1
ATOM 654 N N . GLY A 1 85 ? 5.222 7.201 75.692 1.00 15.43 85 GLY A N 1
ATOM 655 C CA . GLY A 1 85 ? 5.577 7.341 77.104 1.00 16.58 85 GLY A CA 1
ATOM 656 C C . GLY A 1 85 ? 5.723 8.795 77.500 1.00 15.86 85 GLY A C 1
ATOM 657 O O . GLY A 1 85 ? 5.268 9.218 78.574 1.00 15.29 85 GLY A O 1
ATOM 658 N N . GLU A 1 86 ? 6.345 9.567 76.618 1.00 15.03 86 GLU A N 1
ATOM 659 C CA . GLU A 1 86 ? 6.598 10.971 76.885 1.00 15.05 86 GLU A CA 1
ATOM 660 C C . GLU A 1 86 ? 5.341 11.831 76.815 1.00 15.78 86 GLU A C 1
ATOM 661 O O . GLU A 1 86 ? 5.174 12.751 77.607 1.00 17.13 86 GLU A O 1
ATOM 667 N N . VAL A 1 87 ? 4.455 11.517 75.878 1.00 15.44 87 VAL A N 1
ATOM 668 C CA . VAL A 1 87 ? 3.168 12.195 75.813 1.00 17.56 87 VAL A CA 1
ATOM 669 C C . VAL A 1 87 ? 2.329 11.877 77.061 1.00 16.98 87 VAL A C 1
ATOM 670 O O . VAL A 1 87 ? 1.711 12.776 77.640 1.00 16.57 87 VAL A O 1
ATOM 674 N N . LYS A 1 88 ? 2.330 10.614 77.498 1.00 15.57 88 LYS A N 1
ATOM 675 C CA . LYS A 1 88 ? 1.675 10.257 78.766 1.00 15.69 88 LYS A CA 1
ATOM 676 C C . LYS A 1 88 ? 2.224 11.063 79.949 1.00 16.13 88 LYS A C 1
ATOM 677 O O . LYS A 1 88 ? 1.440 11.589 80.752 1.00 16.25 88 LYS A O 1
ATOM 683 N N . ARG A 1 89 ? 3.552 11.167 80.060 1.00 16.42 89 ARG A N 1
ATOM 684 C CA . ARG A 1 89 ? 4.171 11.956 81.132 1.00 16.99 89 ARG A CA 1
ATOM 685 C C . ARG A 1 89 ? 3.722 13.405 81.039 1.00 15.80 89 ARG A C 1
ATOM 686 O O . ARG A 1 89 ? 3.374 14.019 82.051 1.00 15.04 89 ARG A O 1
ATOM 694 N N . ALA A 1 90 ? 3.746 13.954 79.824 1.00 14.85 90 ALA A N 1
ATOM 695 C CA . ALA A 1 90 ? 3.348 15.350 79.614 1.00 16.08 90 ALA A CA 1
ATOM 696 C C . ALA A 1 90 ? 1.867 15.606 79.898 1.00 15.62 90 ALA A C 1
ATOM 697 O O . ALA A 1 90 ? 1.509 16.675 80.402 1.00 16.96 90 ALA A O 1
ATOM 699 N N . ILE A 1 91 ? 1.009 14.634 79.596 1.00 16.33 91 ILE A N 1
ATOM 700 C CA . ILE A 1 91 ? -0.419 14.761 79.927 1.00 16.97 91 ILE A CA 1
ATOM 701 C C . ILE A 1 91 ? -0.604 14.853 81.440 1.00 17.32 91 ILE A C 1
ATOM 702 O O . ILE A 1 91 ? -1.307 15.724 81.950 1.00 18.05 91 ILE A O 1
ATOM 707 N N . ASP A 1 92 ? 0.054 13.956 82.157 1.00 17.77 92 ASP A N 1
ATOM 708 C CA . ASP A 1 92 ? -0.042 13.942 83.609 1.00 18.99 92 ASP A CA 1
ATOM 709 C C . ASP A 1 92 ? 0.453 15.247 84.211 1.00 20.47 92 ASP A C 1
ATOM 710 O O . ASP A 1 92 ? -0.093 15.734 85.188 1.00 23.90 92 ASP A O 1
ATOM 715 N N . ASP A 1 93 ? 1.475 15.821 83.587 1.00 20.84 93 ASP A N 1
ATOM 716 C CA . ASP A 1 93 ? 2.052 17.080 84.012 1.00 21.59 93 ASP A CA 1
ATOM 717 C C . ASP A 1 93 ? 1.102 18.251 83.722 1.00 21.37 93 ASP A C 1
ATOM 718 O O . ASP A 1 93 ? 0.778 19.032 84.618 1.00 24.46 93 ASP A O 1
ATOM 723 N N . LEU A 1 94 ? 0.619 18.326 82.481 1.00 20.21 94 LEU A N 1
ATOM 724 C CA . LEU A 1 94 ? 0.023 19.544 81.929 1.00 19.92 94 LEU A CA 1
ATOM 725 C C . LEU A 1 94 ? -1.503 19.530 81.908 1.00 20.77 94 LEU A C 1
ATOM 726 O O . LEU A 1 94 ? -2.139 20.582 81.754 1.00 21.95 94 LEU A O 1
ATOM 731 N N . THR A 1 95 ? -2.072 18.335 82.055 1.00 20.00 95 THR A N 1
ATOM 732 C CA . THR A 1 95 ? -3.519 18.084 81.931 1.00 20.23 95 THR A CA 1
ATOM 733 C C . THR A 1 95 ? -4.176 18.839 80.758 1.00 18.97 95 THR A C 1
ATOM 734 O O . THR A 1 95 ? -5.073 19.668 80.973 1.00 21.11 95 THR A O 1
ATOM 738 N N . PRO A 1 96 ? -3.727 18.553 79.507 1.00 19.32 96 PRO A N 1
ATOM 739 C CA . PRO A 1 96 ? -4.271 19.239 78.342 1.00 18.27 96 PRO A CA 1
ATOM 740 C C . PRO A 1 96 ? -5.652 18.710 77.967 1.00 18.81 96 PRO A C 1
ATOM 741 O O . PRO A 1 96 ? -6.021 17.592 78.363 1.00 19.83 96 PRO A O 1
ATOM 745 N N . SER A 1 97 ? -6.406 19.506 77.212 1.00 20.26 97 SER A N 1
ATOM 746 C CA . SER A 1 97 ? -7.692 19.062 76.689 1.00 21.00 97 SER A CA 1
ATOM 747 C C . SER A 1 97 ? -7.569 18.518 75.274 1.00 21.83 97 SER A C 1
ATOM 748 O O . SER A 1 97 ? -8.519 17.928 74.751 1.00 24.06 97 SER A O 1
ATOM 751 N N . ARG A 1 98 ? -6.409 18.738 74.651 1.00 18.33 98 ARG A N 1
ATOM 752 C CA A ARG A 1 98 ? -6.158 18.312 73.269 0.50 19.35 98 ARG A CA 1
ATOM 753 C CA B ARG A 1 98 ? -6.147 18.167 73.334 0.50 19.27 98 ARG A CA 1
ATOM 754 C C . ARG A 1 98 ? -4.672 18.065 73.042 1.00 18.01 98 ARG A C 1
ATOM 755 O O . ARG A 1 98 ? -3.845 18.742 73.647 1.00 17.33 98 ARG A O 1
ATOM 770 N N . ILE A 1 99 ? -4.364 17.146 72.142 1.00 17.04 99 ILE A N 1
ATOM 771 C CA . ILE A 1 99 ? -3.008 16.993 71.636 1.00 16.52 99 ILE A CA 1
ATOM 772 C C . ILE A 1 99 ? -3.038 17.405 70.170 1.00 16.55 99 ILE A C 1
ATOM 773 O O . ILE A 1 99 ? -3.937 17.017 69.422 1.00 16.90 99 ILE A O 1
ATOM 778 N N . CYS A 1 100 ? -2.065 18.223 69.788 1.00 15.81 100 CYS A N 1
ATOM 779 C CA A CYS A 1 100 ? -1.870 18.591 68.400 0.50 15.76 100 CYS A CA 1
ATOM 780 C CA B CYS A 1 100 ? -1.852 18.590 68.384 0.50 16.22 100 CYS A CA 1
ATOM 781 C C . CYS A 1 100 ? -0.493 18.129 67.931 1.00 15.49 100 CYS A C 1
ATOM 782 O O . CYS A 1 100 ? 0.495 18.344 68.616 1.00 15.08 100 CYS A O 1
ATOM 787 N N . VAL A 1 101 ? -0.443 17.493 66.769 1.00 14.46 101 VAL A N 1
ATOM 788 C CA . VAL A 1 101 ? 0.826 17.009 66.231 1.00 12.96 101 VAL A CA 1
ATOM 789 C C . VAL A 1 101 ? 0.755 16.999 64.707 1.00 12.84 101 VAL A C 1
ATOM 790 O O . VAL A 1 101 ? -0.303 16.774 64.124 1.00 14.90 101 VAL A O 1
ATOM 794 N N . THR A 1 102 ? 1.881 17.269 64.063 1.00 12.12 102 THR A N 1
ATOM 795 C CA . THR A 1 102 ? 1.945 17.205 62.601 1.00 11.44 102 THR A CA 1
ATOM 796 C C . THR A 1 102 ? 2.220 15.759 62.185 1.00 11.39 102 THR A C 1
ATOM 797 O O . THR A 1 102 ? 3.026 15.065 62.811 1.00 11.97 102 THR A O 1
ATOM 801 N N . GLU A 1 103 ? 1.563 15.305 61.122 1.00 10.31 103 GLU A N 1
ATOM 802 C CA . GLU A 1 103 ? 1.741 13.928 60.659 1.00 11.70 103 GLU A CA 1
ATOM 803 C C . GLU A 1 103 ? 3.234 13.620 60.462 1.00 12.21 103 GLU A C 1
ATOM 804 O O . GLU A 1 103 ? 4.004 14.487 60.036 1.00 11.85 103 GLU A O 1
ATOM 810 N N . PRO A 1 104 ? 3.651 12.382 60.769 1.00 11.75 104 PRO A N 1
ATOM 811 C CA . PRO A 1 104 ? 5.064 12.012 60.726 1.00 12.07 104 PRO A CA 1
ATOM 812 C C . PRO A 1 104 ? 5.504 11.486 59.355 1.00 11.07 104 PRO A C 1
ATOM 813 O O . PRO A 1 104 ? 4.693 11.379 58.413 1.00 13.19 104 PRO A O 1
ATOM 817 N N . GLY A 1 105 ? 6.782 11.138 59.279 1.00 10.08 105 GLY A N 1
ATOM 818 C CA . GLY A 1 105 ? 7.416 10.705 58.038 1.00 11.45 105 GLY A CA 1
ATOM 819 C C . GLY A 1 105 ? 7.731 9.224 57.936 1.00 11.16 105 GLY A C 1
ATOM 820 O O . GLY A 1 105 ? 8.486 8.807 57.041 1.00 12.54 105 GLY A O 1
ATOM 821 N N . GLU A 1 106 ? 7.178 8.411 58.832 1.00 10.40 106 GLU A N 1
ATOM 822 C CA . GLU A 1 106 ? 7.412 6.953 58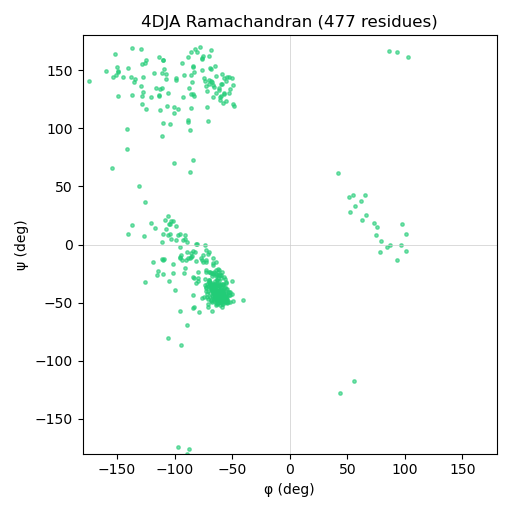.756 1.00 10.14 106 GLU A CA 1
ATOM 823 C C . GLU A 1 106 ? 6.174 6.212 59.192 1.00 10.87 106 GLU A C 1
ATOM 824 O O . GLU A 1 106 ? 5.490 6.651 60.112 1.00 11.74 106 GLU A O 1
ATOM 830 N N . TRP A 1 107 ? 5.902 5.076 58.549 1.00 11.11 107 TRP A N 1
ATOM 831 C CA . TRP A 1 107 ? 4.770 4.223 58.960 1.00 11.41 107 TRP A CA 1
ATOM 832 C C . TRP A 1 107 ? 4.788 3.903 60.430 1.00 12.19 107 TRP A C 1
ATOM 833 O O . TRP A 1 107 ? 3.752 3.965 61.080 1.00 13.86 107 TRP A O 1
ATOM 844 N N . ARG A 1 108 ? 5.969 3.571 60.964 1.00 11.72 108 ARG A N 1
ATOM 845 C CA . ARG A 1 108 ? 6.106 3.118 62.360 1.00 11.21 108 ARG A CA 1
ATOM 846 C C . ARG A 1 108 ? 5.630 4.219 63.283 1.00 11.77 108 ARG A C 1
ATOM 847 O O . ARG A 1 108 ? 4.892 3.964 64.233 1.00 12.66 108 ARG A O 1
ATOM 855 N N . VAL A 1 109 ? 6.029 5.452 62.988 1.00 10.77 109 VAL A N 1
ATOM 856 C CA . VAL A 1 109 ? 5.665 6.585 63.847 1.00 11.82 109 VAL A CA 1
ATOM 857 C C . VAL A 1 109 ? 4.186 6.939 63.697 1.00 12.71 109 VAL A C 1
ATOM 858 O O . VAL A 1 109 ? 3.513 7.262 64.679 1.00 13.39 109 VAL A O 1
ATOM 862 N N . ARG A 1 110 ? 3.683 6.884 62.468 1.00 12.49 110 ARG A N 1
ATOM 863 C CA . ARG A 1 110 ? 2.261 7.078 62.220 1.00 14.31 110 ARG A CA 1
ATOM 864 C C . ARG A 1 110 ? 1.408 6.107 63.046 1.00 13.96 110 ARG A C 1
ATOM 865 O O . ARG A 1 110 ? 0.437 6.524 63.688 1.00 14.67 110 ARG A O 1
ATOM 873 N N . SER A 1 111 ? 1.776 4.825 63.043 1.00 14.17 111 SER A N 1
ATOM 874 C CA . SER A 1 111 ? 1.056 3.820 63.841 1.00 15.41 111 SER A CA 1
ATOM 875 C C . SER A 1 111 ? 1.033 4.196 65.320 1.00 16.81 111 SER A C 1
ATOM 876 O O . SER A 1 111 ? -0.017 4.158 65.967 1.00 17.03 111 SER A O 1
ATOM 879 N N . GLU A 1 112 ? 2.185 4.599 65.844 1.00 16.13 112 GLU A N 1
ATOM 880 C CA . GLU A 1 112 ? 2.263 5.006 67.253 1.00 15.79 112 GLU A CA 1
ATOM 881 C C . GLU A 1 112 ? 1.363 6.201 67.537 1.00 16.27 112 GLU A C 1
ATOM 882 O O . GLU A 1 112 ? 0.601 6.190 68.500 1.00 17.03 112 GLU A O 1
ATOM 888 N N . MET A 1 113 ? 1.446 7.223 66.686 1.00 16.58 113 MET A N 1
ATOM 889 C CA A MET A 1 113 ? 0.645 8.446 66.841 0.50 16.90 113 MET A CA 1
ATOM 890 C CA B MET A 1 113 ? 0.652 8.440 66.831 0.50 16.76 113 MET A CA 1
ATOM 891 C C . MET A 1 113 ? -0.852 8.158 66.784 1.00 16.93 113 MET A C 1
ATOM 892 O O . MET A 1 113 ? -1.633 8.745 67.541 1.00 15.71 113 MET A O 1
ATOM 901 N N . ASP A 1 114 ? -1.247 7.240 65.901 1.00 15.05 114 ASP A N 1
ATOM 902 C CA . ASP A 1 114 ? -2.652 6.892 65.715 1.00 15.95 114 ASP A CA 1
ATOM 903 C C . ASP A 1 114 ? -3.222 6.205 66.953 1.00 16.29 114 ASP A C 1
ATOM 904 O O . ASP A 1 114 ? -4.438 6.109 67.113 1.00 18.88 114 ASP A O 1
ATOM 909 N N . GLY A 1 115 ? -2.337 5.705 67.811 1.00 16.68 115 GLY A N 1
ATOM 910 C CA . GLY A 1 115 ? -2.747 5.070 69.058 1.00 17.87 115 GLY A CA 1
ATOM 911 C C . GLY A 1 115 ? -2.965 6.032 70.220 1.00 17.50 115 GLY A C 1
ATOM 912 O O . GLY A 1 115 ? -3.499 5.623 71.255 1.00 17.18 115 GLY A O 1
ATOM 913 N N . PHE A 1 116 ? -2.567 7.299 70.069 1.00 18.01 116 PHE A N 1
ATOM 914 C CA . PHE A 1 116 ? -2.711 8.287 71.158 1.00 18.05 116 PHE A CA 1
ATOM 915 C C . PHE A 1 116 ? -4.162 8.475 71.623 1.00 17.50 116 PHE A C 1
ATOM 916 O O . PHE A 1 116 ? -4.444 8.495 72.826 1.00 19.39 116 PHE A O 1
ATOM 924 N N . ALA A 1 117 ? -5.081 8.651 70.672 1.00 17.40 117 ALA A N 1
ATOM 925 C CA . ALA A 1 117 ? -6.479 8.964 71.014 1.00 19.72 117 ALA A CA 1
ATOM 926 C C . ALA A 1 117 ? -7.040 7.916 71.961 1.00 20.84 117 ALA A C 1
ATOM 927 O O . ALA A 1 117 ? -7.598 8.251 73.010 1.00 23.50 117 ALA A O 1
ATOM 929 N N . GLY A 1 118 ? -6.864 6.649 71.595 1.00 20.79 118 GLY A N 1
ATOM 930 C CA . GLY A 1 118 ? -7.386 5.542 72.395 1.00 24.48 118 GLY A CA 1
ATOM 931 C C . GLY A 1 118 ? -6.660 5.375 73.713 1.00 25.35 118 GLY A C 1
ATOM 932 O O . GLY A 1 118 ? -7.282 5.130 74.755 1.00 24.94 118 GLY A O 1
ATOM 933 N N . ALA A 1 119 ? -5.340 5.511 73.668 1.00 25.45 119 ALA A N 1
ATOM 934 C CA . ALA A 1 119 ? -4.500 5.391 74.854 1.00 24.38 119 ALA A CA 1
ATOM 935 C C . ALA A 1 119 ? -4.844 6.405 75.929 1.00 26.01 119 ALA A C 1
ATOM 936 O O . ALA A 1 119 ? -4.874 6.067 77.114 1.00 26.82 119 ALA A O 1
ATOM 938 N N . PHE A 1 120 ? -5.111 7.645 75.526 1.00 23.84 120 PHE A N 1
ATOM 939 C CA . PHE A 1 120 ? -5.236 8.725 76.507 1.00 23.51 120 PHE A CA 1
ATOM 940 C C . PHE A 1 120 ? -6.649 9.261 76.688 1.00 24.17 120 PHE A C 1
ATOM 941 O O . PHE A 1 120 ? -6.903 10.001 77.636 1.00 24.44 120 PHE A O 1
ATOM 949 N N . GLY A 1 121 ? -7.551 8.909 75.775 1.00 24.04 121 GLY A N 1
ATOM 950 C CA . GLY A 1 121 ? -8.952 9.342 75.863 1.00 24.43 121 GLY A CA 1
ATOM 951 C C . GLY A 1 121 ? -9.103 10.841 75.682 1.00 26.68 121 GLY A C 1
ATOM 952 O O . GLY A 1 121 ? -10.064 11.443 76.159 1.00 29.60 121 GLY A O 1
ATOM 953 N N . ILE A 1 122 ? -8.139 11.430 74.979 1.00 25.14 122 ILE A N 1
ATOM 954 C CA . ILE A 1 122 ? -8.052 12.862 74.748 1.00 26.44 122 ILE A CA 1
ATOM 955 C C . ILE A 1 122 ? -8.146 13.083 73.234 1.00 23.66 122 ILE A C 1
ATOM 956 O O . ILE A 1 122 ? -7.701 12.230 72.461 1.00 23.50 122 ILE A O 1
ATOM 961 N N . GLN A 1 123 ? -8.733 14.202 72.807 1.00 22.78 123 GLN A N 1
ATOM 962 C CA . GLN A 1 123 ? -8.785 14.534 71.384 1.00 22.96 123 GLN A CA 1
ATOM 963 C C . GLN A 1 123 ? -7.364 14.690 70.861 1.00 20.74 123 GLN A C 1
ATOM 964 O O . GLN A 1 123 ? -6.538 15.336 71.508 1.00 20.64 123 GLN A O 1
ATOM 970 N N . VAL A 1 124 ? -7.098 14.098 69.696 1.00 18.51 124 VAL A N 1
ATOM 971 C CA . VAL A 1 124 ? -5.782 14.178 69.044 1.00 17.51 124 VAL A CA 1
ATOM 972 C C . VAL A 1 124 ? -5.980 14.707 67.629 1.00 18.59 124 VAL A C 1
ATOM 973 O O . VAL A 1 124 ? -6.661 14.075 66.812 1.00 23.12 124 VAL A O 1
ATOM 977 N N . ASP A 1 125 ? -5.409 15.875 67.356 1.00 15.35 125 ASP A N 1
ATOM 978 C CA . ASP A 1 125 ? -5.540 16.520 66.063 1.00 17.65 125 ASP A CA 1
ATOM 979 C C . ASP A 1 125 ? -4.228 16.320 65.301 1.00 15.47 125 ASP A C 1
ATOM 980 O O . ASP A 1 125 ? -3.211 16.944 65.620 1.00 15.69 125 ASP A O 1
ATOM 985 N N . ILE A 1 126 ? -4.243 15.397 64.338 1.00 14.03 126 ILE A N 1
ATOM 986 C CA . ILE A 1 126 ? -3.058 15.108 63.539 1.00 14.57 126 ILE A CA 1
ATOM 987 C C . ILE A 1 126 ? -3.171 15.891 62.244 1.00 15.71 126 ILE A C 1
ATOM 988 O O . ILE A 1 126 ? -4.097 15.668 61.458 1.00 17.62 126 ILE A O 1
ATOM 993 N N . ARG A 1 127 ? -2.232 16.811 62.039 1.00 15.13 127 ARG A N 1
ATOM 994 C CA . ARG A 1 127 ? -2.328 17.765 60.942 1.00 14.47 127 ARG A CA 1
ATOM 995 C C . ARG A 1 127 ? -1.516 17.409 59.723 1.00 13.41 127 ARG A C 1
ATOM 996 O O . ARG A 1 127 ? -0.409 16.917 59.841 1.00 13.27 127 ARG A O 1
ATOM 1004 N N . SER A 1 128 ? -2.061 17.704 58.546 1.00 13.15 128 SER A N 1
ATOM 1005 C CA . SER A 1 128 ? -1.320 17.523 57.301 1.00 13.00 128 SER A CA 1
ATOM 1006 C C . SER A 1 128 ? -0.043 18.365 57.293 1.00 12.71 128 SER A C 1
ATOM 1007 O O . SER A 1 128 ? -0.041 19.525 57.733 1.00 13.25 128 SER A O 1
ATOM 1010 N N . ASP A 1 129 ? 1.050 17.782 56.813 1.00 12.26 129 ASP A N 1
ATOM 1011 C CA . ASP A 1 129 ? 2.323 18.493 56.802 1.00 11.88 129 ASP A CA 1
ATOM 1012 C C . ASP A 1 129 ? 2.457 19.323 55.540 1.00 11.75 129 ASP A C 1
ATOM 1013 O O . ASP A 1 129 ? 2.823 18.794 54.477 1.00 13.23 129 ASP A O 1
ATOM 1018 N N . ARG A 1 130 ? 2.165 20.620 55.660 1.00 13.25 130 ARG A N 1
ATOM 1019 C CA . ARG A 1 130 ? 2.137 21.495 54.479 1.00 14.10 130 ARG A CA 1
ATOM 1020 C C . ARG A 1 130 ? 3.529 21.837 53.922 1.00 13.01 130 ARG A C 1
ATOM 1021 O O . ARG A 1 130 ? 3.630 22.557 52.930 1.00 13.86 130 ARG A O 1
ATOM 1029 N N . ARG A 1 131 ? 4.594 21.331 54.546 1.00 12.93 131 ARG A N 1
ATOM 1030 C CA . ARG A 1 131 ? 5.931 21.432 53.947 1.00 12.09 131 ARG A CA 1
ATOM 1031 C C . ARG A 1 131 ? 6.077 20.671 52.645 1.00 14.10 131 ARG A C 1
ATOM 1032 O O . ARG A 1 131 ? 6.957 20.987 51.862 1.00 16.93 131 ARG A O 1
ATOM 1040 N N . PHE A 1 132 ? 5.218 19.676 52.424 1.00 13.83 132 PHE A N 1
ATOM 1041 C CA . PHE A 1 132 ? 5.186 18.969 51.152 1.00 14.32 132 PHE A CA 1
ATOM 1042 C C . PHE A 1 132 ? 4.187 19.611 50.187 1.00 15.29 132 PHE A C 1
ATOM 1043 O O . PHE A 1 132 ? 3.135 20.121 50.602 1.00 15.74 132 PHE A O 1
ATOM 1051 N N . LEU A 1 133 ? 4.517 19.572 48.896 1.00 16.18 133 LEU A N 1
ATOM 1052 C CA . LEU A 1 133 ? 3.669 20.188 47.868 1.00 18.04 133 LEU A CA 1
ATOM 1053 C C . LEU A 1 133 ? 2.381 19.432 47.562 1.00 18.58 133 LEU A C 1
ATOM 1054 O O . LEU A 1 133 ? 1.372 20.030 47.168 1.00 20.81 133 LEU A O 1
ATOM 1059 N N . SER A 1 134 ? 2.440 18.118 47.739 1.00 18.59 134 SER A N 1
ATOM 1060 C CA A SER A 1 134 ? 1.298 17.246 47.501 0.50 20.06 134 SER A CA 1
ATOM 1061 C CA B SER A 1 134 ? 1.325 17.226 47.476 0.50 19.71 134 SER A CA 1
ATOM 1062 C C . SER A 1 134 ? 0.904 16.524 48.769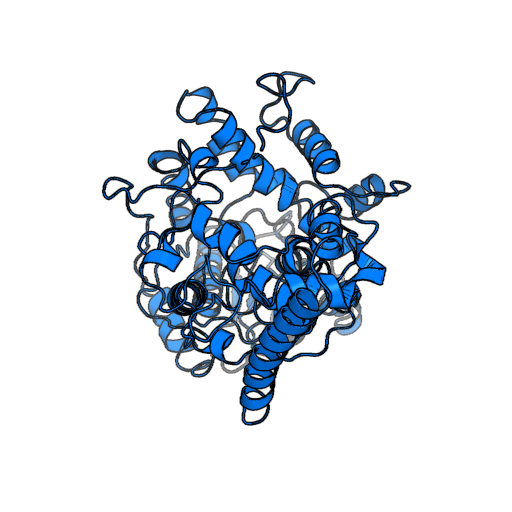 1.00 18.22 134 SER A C 1
ATOM 1063 O O . SER A 1 134 ? 1.758 15.984 49.489 1.00 20.53 134 SER A O 1
ATOM 1068 N N . SER A 1 135 ? -0.395 16.538 49.064 1.00 19.49 135 SER A N 1
ATOM 1069 C CA . SER A 1 135 ? -0.906 15.797 50.205 1.00 17.97 135 SER A CA 1
ATOM 1070 C C . SER A 1 135 ? -1.004 14.326 49.820 1.00 15.55 135 SER A C 1
ATOM 1071 O O . SER A 1 135 ? -0.880 13.972 48.647 1.00 15.42 135 SER A O 1
ATOM 1074 N N . HIS A 1 136 ? -1.266 13.475 50.806 1.00 15.79 136 HIS A N 1
ATOM 1075 C CA . HIS A 1 136 ? -1.419 12.057 50.554 1.00 14.44 136 HIS A CA 1
ATOM 1076 C C . HIS A 1 136 ? -2.587 11.825 49.642 1.00 14.82 136 HIS A C 1
ATOM 1077 O O . HIS A 1 136 ? -2.529 10.969 48.733 1.00 14.19 136 HIS A O 1
ATOM 1084 N N . GLY A 1 137 ? -3.661 12.576 49.863 1.00 16.88 137 GLY A N 1
ATOM 1085 C CA . GLY A 1 137 ? -4.852 12.467 49.040 1.00 17.07 137 GLY A CA 1
ATOM 1086 C C . GLY A 1 137 ? -4.633 12.934 47.614 1.00 16.12 137 GLY A C 1
ATOM 1087 O O . GLY A 1 137 ? -5.129 12.319 46.666 1.00 17.46 137 GLY A O 1
ATOM 1088 N N . GLU A 1 138 ? -3.894 14.028 47.455 1.00 16.18 138 GLU A N 1
ATOM 1089 C CA . GLU A 1 138 ? -3.563 14.530 46.124 1.00 16.40 138 GLU A CA 1
ATOM 1090 C C . GLU A 1 138 ? -2.672 13.572 45.327 1.00 15.16 138 GLU A C 1
ATOM 1091 O O . GLU A 1 138 ? -2.893 13.361 44.131 1.00 15.18 138 GLU A O 1
ATOM 1097 N N . PHE A 1 139 ? -1.670 12.982 45.984 1.00 13.64 139 PHE A N 1
ATOM 1098 C CA . PHE A 1 139 ? -0.832 12.025 45.286 1.00 12.35 139 PHE A CA 1
ATOM 1099 C C . PHE A 1 139 ? -1.652 10.803 44.882 1.00 12.24 139 PHE A C 1
ATOM 1100 O O . PHE A 1 139 ? -1.517 10.309 43.764 1.00 12.36 139 PHE A O 1
ATOM 1108 N N . ARG A 1 140 ? -2.490 10.310 45.794 1.00 13.78 140 ARG A N 1
ATOM 1109 C CA . ARG A 1 140 ? -3.354 9.162 45.470 1.00 12.46 140 ARG A CA 1
ATOM 1110 C C . ARG A 1 140 ? -4.238 9.462 44.244 1.00 13.29 140 ARG A C 1
ATOM 1111 O O . ARG A 1 140 ? -4.384 8.618 43.346 1.00 12.84 140 ARG A O 1
ATOM 1119 N N . ASN A 1 141 ? -4.813 10.662 44.185 1.00 14.12 141 ASN A N 1
ATOM 1120 C CA . ASN A 1 141 ? -5.642 11.006 43.029 1.00 16.15 141 ASN A CA 1
ATOM 1121 C C . ASN A 1 141 ? -4.807 11.134 41.753 1.00 14.93 141 ASN A C 1
ATOM 1122 O O . ASN A 1 141 ? -5.250 10.725 40.684 1.00 15.88 141 ASN A O 1
ATOM 1127 N N . TRP A 1 142 ? -3.586 11.661 41.866 1.00 13.39 142 TRP A N 1
ATOM 1128 C CA . TRP A 1 142 ? -2.696 11.713 40.703 1.00 13.31 142 TRP A CA 1
ATOM 1129 C C . TRP A 1 142 ? -2.410 10.313 40.183 1.00 12.90 142 TRP A C 1
ATOM 1130 O O . TRP A 1 142 ? -2.459 10.063 38.980 1.00 13.82 142 TRP A O 1
ATOM 1141 N N . ALA A 1 143 ? -2.152 9.380 41.095 1.00 12.87 143 ALA A N 1
ATOM 1142 C CA . ALA A 1 143 ? -1.860 7.987 40.737 1.00 13.14 143 ALA A CA 1
ATOM 1143 C C . ALA A 1 143 ? -3.085 7.200 40.246 1.00 14.17 143 ALA A C 1
ATOM 1144 O O . ALA A 1 143 ? -2.931 6.186 39.573 1.00 16.35 143 ALA A O 1
ATOM 1146 N N . ALA A 1 144 ? -4.294 7.640 40.586 1.00 15.12 144 ALA A N 1
ATOM 1147 C CA . ALA A 1 144 ? -5.477 6.795 40.363 1.00 15.98 144 ALA A CA 1
ATOM 1148 C C . ALA A 1 144 ? -5.766 6.570 38.883 1.00 18.12 144 ALA A C 1
ATOM 1149 O O . ALA A 1 144 ? -5.863 7.516 38.122 1.00 23.23 144 ALA A O 1
ATOM 1151 N N . GLY A 1 145 ? -5.885 5.306 38.494 1.00 19.12 145 GLY A N 1
ATOM 1152 C CA . GLY A 1 145 ? -6.149 4.929 37.110 1.00 21.64 145 GLY A CA 1
ATOM 1153 C C . GLY A 1 145 ? -4.899 5.007 36.252 1.00 21.70 145 GLY A C 1
ATOM 1154 O O . GLY A 1 145 ? -4.925 4.634 35.080 1.00 24.50 145 GLY A O 1
ATOM 1155 N N . ARG A 1 146 ? -3.807 5.512 36.828 1.00 19.97 146 ARG A N 1
ATOM 1156 C CA . ARG A 1 146 ? -2.549 5.666 36.100 1.00 19.65 146 ARG A CA 1
ATOM 1157 C C . ARG A 1 146 ? -1.753 4.378 36.240 1.00 23.14 146 ARG A C 1
ATOM 1158 O O . ARG A 1 146 ? -1.176 4.096 37.302 1.00 25.85 146 ARG A O 1
ATOM 1166 N N . LYS A 1 147 ? -1.716 3.596 35.170 1.00 21.49 147 LYS A N 1
ATOM 1167 C CA . LYS A 1 147 ? -1.104 2.266 35.245 1.00 23.66 147 LYS A CA 1
ATOM 1168 C C . LYS A 1 147 ? 0.423 2.291 35.397 1.00 23.05 147 LYS A C 1
ATOM 1169 O O . LYS A 1 147 ? 0.990 1.416 36.052 1.00 26.59 147 LYS A O 1
ATOM 1175 N N . SER A 1 148 ? 1.077 3.297 34.816 1.00 19.64 148 SER A N 1
ATOM 1176 C CA A SER A 1 148 ? 2.526 3.419 34.906 0.50 19.43 148 SER A CA 1
ATOM 1177 C CA B SER A 1 148 ? 2.521 3.418 34.913 0.50 19.45 148 SER A CA 1
ATOM 1178 C C . SER A 1 148 ? 2.883 4.741 35.566 1.00 17.60 148 SER A C 1
ATOM 1179 O O . SER A 1 148 ? 2.703 5.805 34.975 1.00 18.82 148 SER A O 1
ATOM 1184 N N . LEU A 1 149 ? 3.380 4.666 36.794 1.00 15.09 149 LEU A N 1
ATOM 1185 C CA . LEU A 1 149 ? 3.778 5.860 37.532 1.00 13.42 149 LEU A CA 1
ATOM 1186 C C . LEU A 1 149 ? 5.182 6.234 37.121 1.00 13.31 149 LEU A C 1
ATOM 1187 O O . LEU A 1 149 ? 6.082 5.395 37.141 1.00 14.18 149 LEU A O 1
ATOM 1192 N N . THR A 1 150 ? 5.372 7.495 36.758 1.00 13.02 150 THR A N 1
ATOM 1193 C CA . THR A 1 150 ? 6.707 7.981 36.455 1.00 13.92 150 THR A CA 1
ATOM 1194 C C . THR A 1 150 ? 6.935 9.366 37.038 1.00 14.17 150 THR A C 1
ATOM 1195 O O . THR A 1 150 ? 6.031 10.199 37.057 1.00 15.15 150 THR A O 1
ATOM 1199 N N . MET A 1 151 ? 8.160 9.616 37.487 1.00 15.77 151 MET A N 1
ATOM 1200 C CA . MET A 1 151 ? 8.483 10.904 38.078 1.00 17.18 151 MET A CA 1
ATOM 1201 C C . MET A 1 151 ? 8.256 12.034 37.077 1.00 19.49 151 MET A C 1
ATOM 1202 O O . MET A 1 151 ? 7.751 13.096 37.476 1.00 22.28 151 MET A O 1
ATOM 1207 N N . GLU A 1 152 ? 8.609 11.794 35.802 1.00 18.22 152 GLU A N 1
ATOM 1208 C CA . GLU A 1 152 ? 8.522 12.789 34.697 1.00 21.39 152 GLU A CA 1
ATOM 1209 C C . GLU A 1 152 ? 7.145 13.443 34.682 1.00 19.21 152 GLU A C 1
ATOM 1210 O O . GLU A 1 152 ? 7.024 14.667 34.599 1.00 18.98 152 GLU A O 1
ATOM 1216 N N . TYR A 1 153 ? 6.112 12.609 34.754 1.00 16.13 153 TYR A N 1
ATOM 1217 C CA . TYR A 1 153 ? 4.737 13.069 34.686 1.00 14.52 153 TYR A CA 1
ATOM 1218 C C . TYR A 1 153 ? 4.402 13.854 35.947 1.00 13.84 153 TYR A C 1
ATOM 1219 O O . TYR A 1 153 ? 3.842 14.957 35.876 1.00 13.69 153 TYR A O 1
ATOM 1228 N N . PHE A 1 154 ? 4.798 13.314 37.096 1.00 13.43 154 PHE A N 1
ATOM 1229 C CA . PHE A 1 154 ? 4.524 13.981 38.367 1.00 13.99 154 PHE A CA 1
ATOM 1230 C C . PHE A 1 154 ? 5.225 15.348 38.450 1.00 13.38 154 PHE A C 1
ATOM 1231 O O . PHE A 1 154 ? 4.636 16.337 38.903 1.00 13.73 154 PHE A O 1
ATOM 1239 N N . TYR A 1 155 ? 6.478 15.383 37.994 1.00 14.61 155 TYR A N 1
ATOM 1240 C CA . TYR A 1 155 ? 7.286 16.587 38.015 1.00 13.80 155 TYR A CA 1
ATOM 1241 C C . TYR A 1 155 ? 6.614 17.732 37.256 1.00 13.33 155 TYR A C 1
ATOM 1242 O O . TYR A 1 155 ? 6.571 18.857 37.762 1.00 13.79 155 TYR A O 1
ATOM 1251 N N . ARG A 1 156 ? 6.081 17.449 36.065 1.00 14.34 156 ARG A N 1
ATOM 1252 C CA . ARG A 1 156 ? 5.347 18.484 35.319 1.00 14.18 156 ARG A CA 1
ATOM 1253 C C . ARG A 1 156 ? 4.220 19.077 36.160 1.00 14.13 156 ARG A C 1
ATOM 1254 O O . ARG A 1 156 ? 4.022 20.307 36.168 1.00 14.35 156 ARG A O 1
ATOM 1262 N N . GLU A 1 157 ? 3.489 18.214 36.870 1.00 14.26 157 GLU A N 1
ATOM 1263 C CA . GLU A 1 157 ? 2.389 18.671 37.731 1.00 14.66 157 GLU A CA 1
ATOM 1264 C C . GLU A 1 157 ? 2.902 19.596 38.836 1.00 14.76 157 GLU A C 1
ATOM 1265 O O . GLU A 1 157 ? 2.277 20.626 39.146 1.00 15.15 157 GLU A O 1
ATOM 1271 N N . MET A 1 158 ? 4.040 19.236 39.435 1.00 13.35 158 MET A N 1
ATOM 1272 C CA . MET A 1 158 ? 4.622 20.089 40.472 1.00 12.65 158 MET A CA 1
ATOM 1273 C C . MET A 1 158 ? 5.155 21.418 39.935 1.00 13.11 158 MET A C 1
ATOM 1274 O O . MET A 1 158 ? 5.060 22.430 40.615 1.00 13.74 158 MET A O 1
ATOM 1279 N N . ARG A 1 159 ? 5.739 21.408 38.736 1.00 13.81 159 ARG A N 1
ATOM 1280 C CA . ARG A 1 159 ? 6.159 22.654 38.084 1.00 13.05 159 ARG A CA 1
ATOM 1281 C C . ARG A 1 159 ? 4.943 23.568 37.894 1.00 14.10 159 ARG A C 1
ATOM 1282 O O . ARG A 1 159 ? 4.973 24.756 38.254 1.00 13.93 159 ARG A O 1
ATOM 1290 N N . ARG A 1 160 ? 3.862 23.006 37.372 1.00 14.51 160 ARG A N 1
ATOM 1291 C CA . ARG A 1 160 ? 2.637 23.786 37.187 1.00 15.52 160 ARG A CA 1
ATOM 1292 C C . ARG A 1 160 ? 2.074 24.312 38.508 1.00 15.77 160 ARG A C 1
ATOM 1293 O O . ARG A 1 160 ? 1.692 25.480 38.603 1.00 17.01 160 ARG A O 1
ATOM 1301 N N . LYS A 1 161 ? 2.046 23.457 39.530 1.00 15.14 161 LYS A N 1
ATOM 1302 C CA . LYS A 1 161 ? 1.467 23.827 40.816 1.00 15.63 161 LYS A CA 1
ATOM 1303 C C . LYS A 1 161 ? 2.241 24.980 41.480 1.00 16.82 161 LYS A C 1
ATOM 1304 O O . LYS A 1 161 ? 1.649 25.908 42.038 1.00 19.01 161 LYS A O 1
ATOM 1310 N N . THR A 1 162 ? 3.570 24.883 41.453 1.00 14.83 162 THR A N 1
ATOM 1311 C CA . THR A 1 162 ? 4.420 25.844 42.119 1.00 15.57 162 THR A CA 1
ATOM 1312 C C . THR A 1 162 ? 4.693 27.088 41.287 1.00 14.85 162 THR A C 1
ATOM 1313 O O . THR A 1 162 ? 4.965 28.155 41.843 1.00 18.47 162 THR A O 1
ATOM 1317 N N . GLY A 1 163 ? 4.654 26.944 39.960 1.00 16.09 163 GLY A N 1
ATOM 1318 C CA . GLY A 1 163 ? 5.036 28.022 39.043 1.00 15.37 163 GLY A CA 1
ATOM 1319 C C . GLY A 1 163 ? 6.540 28.169 38.868 1.00 14.83 163 GLY A C 1
ATOM 1320 O O . GLY A 1 163 ? 7.000 29.090 38.189 1.00 15.45 163 GLY A O 1
ATOM 1321 N N . LEU A 1 164 ? 7.312 27.282 39.501 1.00 13.93 164 LEU A N 1
ATOM 1322 C CA . LEU A 1 164 ? 8.781 27.316 39.388 1.00 12.71 164 LEU A CA 1
ATOM 1323 C C . LEU A 1 164 ? 9.211 27.137 37.945 1.00 14.68 164 LEU A C 1
ATOM 1324 O O . LEU A 1 164 ? 8.783 26.190 37.265 1.00 14.18 164 LEU A O 1
ATOM 1329 N N . LEU A 1 165 ? 10.037 28.070 37.473 1.00 13.22 165 LEU A N 1
ATOM 1330 C CA . LEU A 1 165 ? 10.526 28.030 36.100 1.00 13.22 165 LEU A CA 1
ATOM 1331 C C . LEU A 1 165 ? 9.380 27.878 35.079 1.00 13.87 165 LEU A C 1
ATOM 1332 O O . LEU A 1 165 ? 9.503 27.141 34.096 1.00 14.23 165 LEU A O 1
ATOM 1337 N N . MET A 1 166 ? 8.282 28.596 35.319 1.00 15.63 166 MET A N 1
ATOM 1338 C CA . MET A 1 166 ? 7.129 28.587 34.411 1.00 16.57 166 MET A CA 1
ATOM 1339 C C . MET A 1 166 ? 6.921 29.961 33.814 1.00 18.56 166 MET A C 1
ATOM 1340 O O . MET A 1 166 ? 6.962 30.960 34.526 1.00 19.65 166 MET A O 1
ATOM 1345 N N . ASN A 1 167 ? 6.690 29.990 32.508 1.00 20.94 167 ASN A N 1
ATOM 1346 C CA . ASN A 1 167 ? 6.310 31.195 31.789 1.00 23.91 167 ASN A CA 1
ATOM 1347 C C . ASN A 1 167 ? 4.859 30.977 31.366 1.00 26.16 167 ASN A C 1
ATOM 1348 O O . ASN A 1 167 ? 4.592 30.355 30.333 1.00 27.70 167 ASN A O 1
ATOM 1353 N N . GLY A 1 168 ? 3.924 31.443 32.193 1.00 25.78 168 GLY A N 1
ATOM 1354 C CA . GLY A 1 168 ? 2.523 31.037 32.064 1.00 29.85 168 GLY A CA 1
ATOM 1355 C C . GLY A 1 168 ? 2.420 29.519 32.133 1.00 28.89 168 GLY A C 1
ATOM 1356 O O . GLY A 1 168 ? 2.799 28.908 33.138 1.00 25.72 168 GLY A O 1
ATOM 1357 N N . GLU A 1 169 ? 1.953 28.904 31.048 1.00 26.67 169 GLU A N 1
ATOM 1358 C CA . GLU A 1 169 ? 1.792 27.447 30.987 1.00 27.56 169 GLU A CA 1
ATOM 1359 C C . GLU A 1 169 ? 2.989 26.733 30.351 1.00 24.14 169 GLU A C 1
ATOM 1360 O O . GLU A 1 169 ? 3.024 25.503 30.272 1.00 26.82 169 GLU A O 1
ATOM 1366 N N . GLN A 1 170 ? 3.972 27.503 29.903 1.00 23.47 170 GLN A N 1
ATOM 1367 C CA . GLN A 1 170 ? 5.134 26.943 29.212 1.00 22.93 170 GLN A CA 1
ATOM 1368 C C . GLN A 1 170 ? 6.300 26.802 30.177 1.00 20.16 170 GLN A C 1
ATOM 1369 O O . GLN A 1 170 ? 6.514 27.682 31.011 1.00 21.12 170 GLN A O 1
ATOM 1375 N N . PRO A 1 171 ? 7.076 25.713 30.063 1.00 18.08 171 PRO A N 1
ATOM 1376 C CA . PRO A 1 171 ? 8.303 25.685 30.856 1.00 17.81 171 PRO A CA 1
ATOM 1377 C C . PRO A 1 171 ? 9.329 26.699 30.324 1.00 16.96 171 PRO A C 1
ATOM 1378 O O . PRO A 1 171 ? 9.486 26.859 29.106 1.00 16.93 171 PRO A O 1
ATOM 1382 N N . VAL A 1 172 ? 10.000 27.398 31.232 1.00 15.45 172 VAL A N 1
ATOM 1383 C CA . VAL A 1 172 ? 11.105 28.298 30.853 1.00 15.66 172 VAL A CA 1
ATOM 1384 C C . VAL A 1 172 ? 12.137 27.571 29.989 1.00 17.23 172 VAL A C 1
ATOM 1385 O O . VAL A 1 172 ? 12.563 26.460 30.311 1.00 17.57 172 VAL A O 1
ATOM 1389 N N . GLY A 1 173 ? 12.505 28.183 28.866 1.00 18.56 173 GLY A N 1
ATOM 1390 C CA . GLY A 1 173 ? 13.514 27.580 28.005 1.00 20.39 173 GLY A CA 1
ATOM 1391 C C . GLY A 1 173 ? 13.011 26.549 27.008 1.00 22.26 173 GLY A C 1
ATOM 1392 O O . GLY A 1 173 ? 13.816 26.003 26.234 1.00 22.07 173 GLY A O 1
ATOM 1393 N N . GLY A 1 174 ? 11.702 26.269 27.040 1.00 23.32 174 GLY A N 1
ATOM 1394 C CA . GLY A 1 174 ? 11.029 25.469 26.000 1.00 23.86 174 GLY A CA 1
ATOM 1395 C C . GLY A 1 174 ? 11.047 23.962 26.193 1.00 25.61 174 GLY A C 1
ATOM 1396 O O . GLY A 1 174 ? 10.522 23.213 25.352 1.00 26.90 174 GLY A O 1
ATOM 1397 N N . ARG A 1 175 ? 11.680 23.514 27.279 1.00 23.93 175 ARG A N 1
ATOM 1398 C CA A ARG A 1 175 ? 11.629 22.103 27.637 0.50 24.49 175 ARG A CA 1
ATOM 1399 C CA B ARG A 1 175 ? 11.755 22.093 27.641 0.50 24.81 175 ARG A CA 1
ATOM 1400 C C . ARG A 1 175 ? 11.512 21.935 29.138 1.00 22.32 175 ARG A C 1
ATOM 1401 O O . ARG A 1 175 ? 11.974 22.765 29.910 1.00 19.86 175 ARG A O 1
ATOM 1416 N N . TRP A 1 176 ? 10.838 20.861 29.544 1.00 23.35 176 TRP A N 1
ATOM 1417 C CA . TRP A 1 176 ? 10.644 20.583 30.964 1.00 21.03 176 TRP A CA 1
ATOM 1418 C C . TRP A 1 176 ? 11.915 20.213 31.652 1.00 19.74 176 TRP A C 1
ATOM 1419 O O . TRP A 1 176 ? 12.219 20.764 32.704 1.00 18.15 176 TRP A O 1
ATOM 1430 N N . ASN A 1 177 ? 12.650 19.277 31.043 1.00 20.44 177 ASN A N 1
ATOM 1431 C CA A ASN A 1 177 ? 13.814 18.657 31.658 0.50 20.75 177 ASN A CA 1
ATOM 1432 C CA B ASN A 1 177 ? 13.817 18.643 31.653 0.50 21.41 177 ASN A CA 1
ATOM 1433 C C . ASN A 1 177 ? 15.062 18.909 30.811 1.00 23.47 177 ASN A C 1
ATOM 1434 O O . ASN A 1 177 ? 15.049 18.721 29.589 1.00 23.95 177 ASN A O 1
ATOM 1443 N N . PHE A 1 178 ? 16.138 19.344 31.461 1.00 24.72 178 PHE A N 1
ATOM 1444 C CA . PHE A 1 178 ? 17.442 19.440 30.808 1.00 28.21 178 PHE A CA 1
ATOM 1445 C C . PHE A 1 178 ? 18.267 18.215 31.222 1.00 35.62 178 PHE A C 1
ATOM 1446 O O . PHE A 1 178 ? 19.239 18.314 31.974 1.00 45.43 178 PHE A O 1
ATOM 1454 N N . ASP A 1 179 ? 17.840 17.059 30.708 1.00 38.18 179 ASP A N 1
ATOM 1455 C CA A ASP A 1 179 ? 18.450 15.782 31.066 0.50 41.70 179 ASP A CA 1
ATOM 1456 C CA B ASP A 1 179 ? 18.325 15.738 31.126 0.50 40.51 179 ASP A CA 1
ATOM 1457 C C . ASP A 1 179 ? 18.468 14.794 29.921 1.00 43.83 179 ASP A C 1
ATOM 1458 O O . ASP A 1 179 ? 19.546 14.568 29.368 1.00 54.93 179 ASP A O 1
ATOM 1467 N N . ARG A 1 183 ? 26.019 12.287 30.353 1.00 34.42 183 ARG A N 1
ATOM 1468 C CA . ARG A 1 183 ? 26.550 12.973 31.531 1.00 31.34 183 ARG A CA 1
ATOM 1469 C C . ARG A 1 183 ? 28.044 12.708 31.670 1.00 28.76 183 ARG A C 1
ATOM 1470 O O . ARG A 1 183 ? 28.508 11.590 31.433 1.00 29.32 183 ARG A O 1
ATOM 1478 N N . GLN A 1 184 ? 28.788 13.741 32.063 1.00 27.88 184 GLN A N 1
ATOM 1479 C CA . GLN A 1 184 ? 30.243 13.722 31.972 1.00 24.13 184 GLN A CA 1
ATOM 1480 C C . GLN A 1 184 ? 30.939 13.626 33.318 1.00 21.96 184 GLN A C 1
ATOM 1481 O O . GLN A 1 184 ? 30.399 14.106 34.328 1.00 21.92 184 GLN A O 1
ATOM 1487 N N . PRO A 1 185 ? 32.144 13.012 33.343 1.00 20.53 185 PRO A N 1
ATOM 1488 C CA . PRO A 1 185 ? 32.957 13.065 34.561 1.00 20.44 185 PRO A CA 1
ATOM 1489 C C . PRO A 1 185 ? 33.462 14.485 34.817 1.00 20.76 185 PRO A C 1
ATOM 1490 O O . PRO A 1 185 ? 33.366 15.345 33.934 1.00 20.16 185 PRO A O 1
ATOM 1494 N N . ALA A 1 186 ? 33.989 14.706 36.021 1.00 19.63 186 ALA A N 1
ATOM 1495 C CA . ALA A 1 186 ? 34.570 15.984 36.417 1.00 22.42 186 ALA A CA 1
ATOM 1496 C C . ALA A 1 186 ? 36.074 15.828 36.538 1.00 23.90 186 ALA A C 1
ATOM 1497 O O . ALA A 1 186 ? 36.576 14.714 36.694 1.00 27.55 186 ALA A O 1
ATOM 1499 N N . ARG A 1 187 ? 36.789 16.944 36.450 1.00 24.10 187 ARG A N 1
ATOM 1500 C CA A ARG A 1 187 ? 38.223 16.929 36.674 0.50 23.70 187 ARG A CA 1
ATOM 1501 C CA B ARG A 1 187 ? 38.232 16.965 36.650 0.50 24.21 187 ARG A CA 1
ATOM 1502 C C . ARG A 1 187 ? 38.508 17.497 38.053 1.00 23.67 187 ARG A C 1
ATOM 1503 O O . ARG A 1 187 ? 37.747 18.327 38.550 1.00 23.40 187 ARG A O 1
ATOM 1518 N N . PRO A 1 188 ? 39.597 17.028 38.699 1.00 23.24 188 PRO A N 1
ATOM 1519 C CA . PRO A 1 188 ? 39.907 17.687 39.966 1.00 22.75 188 PRO A CA 1
ATOM 1520 C C . PRO A 1 188 ? 40.060 19.199 39.756 1.00 22.38 188 PRO A C 1
ATOM 1521 O O . PRO A 1 188 ? 40.586 19.640 38.724 1.00 23.42 188 PRO A O 1
ATOM 1525 N N . ASP A 1 189 ? 39.562 19.978 40.710 1.00 22.37 189 ASP A N 1
ATOM 1526 C CA . ASP A 1 189 ? 39.589 21.429 40.607 1.00 22.96 189 ASP A CA 1
ATOM 1527 C C . ASP A 1 189 ? 39.899 22.004 41.982 1.00 22.12 189 ASP A C 1
ATOM 1528 O O . ASP A 1 189 ? 39.016 22.099 42.852 1.00 23.26 189 ASP A O 1
ATOM 1533 N N . LEU A 1 190 ? 41.168 22.365 42.181 1.00 24.12 190 LEU A N 1
ATOM 1534 C CA . LEU A 1 190 ? 41.619 22.883 43.462 1.00 23.05 190 LEU A CA 1
ATOM 1535 C C . LEU A 1 190 ? 41.055 24.294 43.719 1.00 24.26 190 LEU A C 1
ATOM 1536 O O . LEU A 1 190 ? 41.172 24.811 44.831 1.00 27.97 190 LEU A O 1
ATOM 1541 N N . LEU A 1 191 ? 40.413 24.880 42.701 1.00 25.35 191 LEU A N 1
ATOM 1542 C CA A LEU A 1 191 ? 39.799 26.205 42.826 0.50 26.91 191 LEU A CA 1
ATOM 1543 C CA B LEU A 1 191 ? 39.802 26.208 42.837 0.50 27.15 191 LEU A CA 1
ATOM 1544 C C . LEU A 1 191 ? 38.344 26.128 43.288 1.00 27.29 191 LEU A C 1
ATOM 1545 O O . LEU A 1 191 ? 37.778 27.121 43.729 1.00 28.08 191 LEU A O 1
ATOM 1554 N N . ARG A 1 192 ? 37.741 24.946 43.178 1.00 25.04 192 ARG A N 1
ATOM 1555 C CA . ARG A 1 192 ? 36.385 24.746 43.678 1.00 22.09 192 ARG A CA 1
ATOM 1556 C C . ARG A 1 192 ? 36.430 25.032 45.185 1.00 22.73 192 ARG A C 1
ATOM 1557 O O . ARG A 1 192 ? 37.237 24.431 45.904 1.00 22.61 192 ARG A O 1
ATOM 1565 N N . PRO A 1 193 ? 35.588 25.968 45.668 1.00 21.34 193 PRO A N 1
ATOM 1566 C CA . PRO A 1 193 ? 35.642 26.330 47.083 1.00 21.33 193 PRO A CA 1
ATOM 1567 C C . PRO A 1 193 ? 35.243 25.176 47.999 1.00 18.38 193 PRO A C 1
ATOM 1568 O O . PRO A 1 193 ? 34.499 24.282 47.586 1.00 19.31 193 PRO A O 1
ATOM 1572 N N . LYS A 1 194 ? 35.736 25.179 49.232 1.00 17.65 194 LYS A N 1
ATOM 1573 C CA A LYS A 1 194 ? 35.270 24.250 50.267 0.50 17.69 194 LYS A CA 1
ATOM 1574 C CA B LYS A 1 194 ? 35.243 24.192 50.168 0.50 18.17 194 LYS A CA 1
ATOM 1575 C C . LYS A 1 194 ? 33.802 24.515 50.547 1.00 17.34 194 LYS A C 1
ATOM 1576 O O . LYS A 1 194 ? 33.367 25.669 50.520 1.00 17.09 194 LYS A O 1
ATOM 1587 N N . HIS A 1 195 ? 33.039 23.467 50.822 1.00 15.47 195 HIS A N 1
ATOM 1588 C CA . HIS A 1 195 ? 31.692 23.638 51.358 1.00 15.54 195 HIS A CA 1
ATOM 1589 C C . HIS A 1 195 ? 31.783 24.163 52.773 1.00 17.30 195 HIS A C 1
ATOM 1590 O O . HIS A 1 195 ? 32.779 23.911 53.465 1.00 17.41 195 HIS A O 1
ATOM 1597 N N . PRO A 1 196 ? 30.763 24.914 53.233 1.00 18.00 196 PRO A N 1
ATOM 1598 C CA . PRO A 1 196 ? 30.813 25.453 54.602 1.00 18.59 196 PRO A CA 1
ATOM 1599 C C . PRO A 1 196 ? 30.665 24.381 55.671 1.00 17.30 196 PRO A C 1
ATOM 1600 O O . PRO A 1 196 ? 29.913 23.425 55.498 1.00 18.31 196 PRO A O 1
ATOM 1604 N N . VAL A 1 197 ? 31.418 24.531 56.755 1.00 15.84 197 VAL A N 1
ATOM 1605 C CA . VAL A 1 197 ? 31.260 23.690 57.941 1.00 15.12 197 VAL A CA 1
ATOM 1606 C C . VAL A 1 197 ? 31.035 24.621 59.127 1.00 15.24 197 VAL A C 1
ATOM 1607 O O . VAL A 1 197 ? 31.404 25.799 59.082 1.00 18.01 197 VAL A O 1
ATOM 1611 N N . PHE A 1 198 ? 30.442 24.094 60.188 1.00 15.68 198 PHE A N 1
ATOM 1612 C CA . PHE A 1 198 ? 30.054 24.913 61.329 1.00 15.97 198 PHE A CA 1
ATOM 1613 C C . PHE A 1 198 ? 30.610 24.281 62.587 1.00 16.65 198 PHE A C 1
ATOM 1614 O O . PHE A 1 198 ? 30.319 23.127 62.887 1.00 17.58 198 PHE A O 1
ATOM 1622 N N . ALA A 1 199 ? 31.437 25.043 63.298 1.00 17.86 199 ALA A N 1
ATOM 1623 C CA . ALA A 1 199 ? 32.128 24.531 64.481 1.00 18.22 199 ALA A CA 1
ATOM 1624 C C . ALA A 1 199 ? 31.127 24.207 65.579 1.00 17.21 199 ALA A C 1
ATOM 1625 O O . ALA A 1 199 ? 30.207 24.985 65.809 1.00 19.08 199 ALA A O 1
ATOM 1627 N N . PRO A 1 200 ? 31.281 23.047 66.244 1.00 16.81 200 PRO A N 1
ATOM 1628 C CA . PRO A 1 200 ? 30.356 22.759 67.330 1.00 16.59 200 PRO A CA 1
ATOM 1629 C C . PRO A 1 200 ? 30.353 23.829 68.415 1.00 15.32 200 PRO A C 1
ATOM 1630 O O . PRO A 1 200 ? 31.411 24.238 68.911 1.00 18.58 200 PRO A O 1
ATOM 1634 N N . ASP A 1 201 ? 29.151 24.270 68.766 1.00 16.05 201 ASP A N 1
ATOM 1635 C CA . ASP A 1 201 ? 28.972 25.170 69.894 1.00 15.20 201 ASP A CA 1
ATOM 1636 C C . ASP A 1 201 ? 28.809 24.379 71.199 1.00 16.25 201 ASP A C 1
ATOM 1637 O O . ASP A 1 201 ? 28.954 23.156 71.196 1.00 16.45 201 ASP A O 1
ATOM 1642 N N . LYS A 1 202 ? 28.553 25.074 72.310 1.00 16.28 202 LYS A N 1
ATOM 1643 C CA A LYS A 1 202 ? 28.462 24.436 73.631 0.50 17.96 202 LYS A CA 1
ATOM 1644 C CA B LYS A 1 202 ? 28.482 24.413 73.617 0.50 18.44 202 LYS A CA 1
ATOM 1645 C C . LYS A 1 202 ? 27.412 23.330 73.659 1.00 17.08 202 LYS A C 1
ATOM 1646 O O . LYS A 1 202 ? 27.657 22.224 74.162 1.00 17.54 202 LYS A O 1
ATOM 1657 N N . ILE A 1 203 ? 26.240 23.636 73.115 1.00 16.40 203 ILE A N 1
ATOM 1658 C CA . ILE A 1 203 ? 25.151 22.675 73.078 1.00 15.26 203 ILE A CA 1
ATOM 1659 C C . ILE A 1 203 ? 25.550 21.433 72.290 1.00 14.92 203 ILE A C 1
ATOM 1660 O O . ILE A 1 203 ? 25.350 20.308 72.755 1.00 16.00 203 ILE A O 1
ATOM 1665 N N . THR A 1 204 ? 26.140 21.653 71.120 1.00 13.53 204 THR A N 1
ATOM 1666 C CA . THR A 1 204 ? 26.552 20.555 70.242 1.00 13.95 204 THR A CA 1
ATOM 1667 C C . THR A 1 204 ? 27.653 19.687 70.863 1.00 15.21 204 THR A C 1
ATOM 1668 O O . THR A 1 204 ? 27.603 18.455 70.778 1.00 14.59 204 THR A O 1
ATOM 1672 N N . LYS A 1 205 ? 28.636 20.323 71.488 1.00 15.99 205 LYS A N 1
ATOM 1673 C CA . LYS A 1 205 ? 29.723 19.582 72.120 1.00 17.41 205 LYS A CA 1
ATOM 1674 C C . LYS A 1 205 ? 29.186 18.670 73.208 1.00 16.71 205 LYS A C 1
ATOM 1675 O O . LYS A 1 205 ? 29.610 17.519 73.310 1.00 17.58 205 LYS A O 1
ATOM 1681 N N . GLU A 1 206 ? 28.222 19.161 73.987 1.00 16.69 206 GLU A N 1
ATOM 1682 C CA . GLU A 1 206 ? 27.605 18.331 75.018 1.00 17.13 206 GLU A CA 1
ATOM 1683 C C . GLU A 1 206 ? 26.852 17.145 74.403 1.00 15.60 206 GLU A C 1
ATOM 1684 O O . GLU A 1 206 ? 26.982 16.009 74.869 1.00 17.28 206 GLU A O 1
ATOM 1690 N N . VAL A 1 207 ? 26.079 17.408 73.349 1.00 14.35 207 VAL A N 1
ATOM 1691 C CA . VAL A 1 207 ? 25.383 16.355 72.621 1.00 14.32 207 VAL A CA 1
ATOM 1692 C C . VAL A 1 207 ? 26.360 15.302 72.085 1.00 15.80 207 VAL A C 1
ATOM 1693 O O . VAL A 1 207 ? 26.119 14.106 72.246 1.00 15.33 207 VAL A O 1
ATOM 1697 N N . ILE A 1 208 ? 27.467 15.753 71.489 1.00 14.64 208 ILE A N 1
ATOM 1698 C CA . ILE A 1 208 ? 28.471 14.846 70.919 1.00 15.40 208 ILE A CA 1
ATOM 1699 C C . ILE A 1 208 ? 29.037 13.900 71.982 1.00 14.52 208 ILE A C 1
ATOM 1700 O O . ILE A 1 208 ? 29.116 12.689 71.768 1.00 15.23 208 ILE A O 1
ATOM 1705 N N . ASP A 1 209 ? 29.398 14.446 73.139 1.00 16.64 209 ASP A N 1
ATOM 1706 C CA . ASP A 1 209 ? 29.912 13.610 74.226 1.00 16.26 209 ASP A CA 1
ATOM 1707 C C . ASP A 1 209 ? 28.858 12.613 74.683 1.00 16.29 209 ASP A C 1
ATOM 1708 O O . ASP A 1 209 ? 29.159 11.449 74.933 1.00 16.39 209 ASP A O 1
ATOM 1713 N N . THR A 1 210 ? 27.615 13.076 74.791 1.00 15.04 210 THR A N 1
ATOM 1714 C CA . THR A 1 210 ? 26.514 12.207 75.195 1.00 15.23 210 THR A CA 1
ATOM 1715 C C . THR A 1 210 ? 26.293 11.058 74.206 1.00 15.81 210 THR A C 1
ATOM 1716 O O . THR A 1 210 ? 26.102 9.907 74.617 1.00 15.89 210 THR A O 1
ATOM 1720 N N . VAL A 1 211 ? 26.307 11.375 72.912 1.00 15.07 211 VAL A N 1
ATOM 1721 C CA . VAL A 1 211 ? 26.149 10.350 71.883 1.00 15.00 211 VAL A CA 1
ATOM 1722 C C . VAL A 1 211 ? 27.273 9.305 71.923 1.00 15.91 211 VAL A C 1
ATOM 1723 O O . VAL A 1 211 ? 27.008 8.095 71.853 1.00 16.42 211 VAL A O 1
ATOM 1727 N N . GLU A 1 212 ? 28.519 9.749 72.065 1.00 15.95 212 GLU A N 1
ATOM 1728 C CA . GLU A 1 212 ? 29.616 8.792 72.228 1.00 17.47 212 GLU A CA 1
ATOM 1729 C C . GLU A 1 212 ? 29.394 7.887 73.450 1.00 17.41 212 GLU A C 1
ATOM 1730 O O . GLU A 1 212 ? 29.626 6.670 73.381 1.00 18.51 212 GLU A O 1
ATOM 1736 N N . ARG A 1 213 ? 28.950 8.483 74.557 1.00 16.42 213 ARG A N 1
ATOM 1737 C CA A ARG A 1 213 ? 28.737 7.741 75.800 0.50 16.68 213 ARG A CA 1
ATOM 1738 C CA B ARG A 1 213 ? 28.729 7.744 75.803 0.50 16.93 213 ARG A CA 1
ATOM 1739 C C . ARG A 1 213 ? 27.598 6.716 75.704 1.00 16.60 213 ARG A C 1
ATOM 1740 O O . ARG A 1 213 ? 27.735 5.581 76.161 1.00 18.10 213 ARG A O 1
ATOM 1755 N N . LEU A 1 214 ? 26.482 7.118 75.106 1.00 15.49 214 LEU A N 1
ATOM 1756 C CA . LEU A 1 214 ? 25.307 6.262 75.056 1.00 16.03 214 LEU A CA 1
ATOM 1757 C C . LEU A 1 214 ? 25.201 5.354 73.831 1.00 15.72 214 LEU A C 1
ATOM 1758 O O . LEU A 1 214 ? 24.475 4.362 73.860 1.00 16.60 214 LEU A O 1
ATOM 1763 N N . PHE A 1 215 ? 25.913 5.698 72.760 1.00 15.39 215 PHE A N 1
ATOM 1764 C CA . PHE A 1 215 ? 25.853 4.940 71.503 1.00 14.04 215 PHE A CA 1
ATOM 1765 C C . PHE A 1 215 ? 27.282 4.627 71.015 1.00 14.49 215 PHE A C 1
ATOM 1766 O O . PHE A 1 215 ? 27.597 4.863 69.842 1.00 15.08 215 PHE A O 1
ATOM 1774 N N . PRO A 1 216 ? 28.147 4.074 71.898 1.00 15.20 216 PRO A N 1
ATOM 1775 C CA . PRO A 1 216 ? 29.569 3.937 71.555 1.00 15.64 216 PRO A CA 1
ATOM 1776 C C . PRO A 1 216 ? 29.842 2.965 70.400 1.00 16.94 216 PRO A C 1
ATOM 1777 O O . PRO A 1 216 ? 30.866 3.075 69.726 1.00 17.58 216 PRO A O 1
ATOM 1781 N N . ASP A 1 217 ? 28.924 2.037 70.165 1.00 16.12 217 ASP A N 1
ATOM 1782 C CA . ASP A 1 217 ? 29.141 1.011 69.150 1.00 16.64 217 ASP A CA 1
ATOM 1783 C C . ASP A 1 217 ? 28.372 1.266 67.862 1.00 15.49 217 ASP A C 1
ATOM 1784 O O . ASP A 1 217 ? 28.388 0.431 66.951 1.00 16.11 217 ASP A O 1
ATOM 1789 N N . ASN A 1 218 ? 27.695 2.405 67.776 1.00 13.52 218 ASN A N 1
ATOM 1790 C CA . ASN A 1 218 ? 26.980 2.729 66.550 1.00 12.78 218 ASN A CA 1
ATOM 1791 C C . ASN A 1 218 ? 27.943 2.999 65.399 1.00 13.59 218 ASN A C 1
ATOM 1792 O O . ASN A 1 218 ? 29.087 3.421 65.620 1.00 13.67 218 ASN A O 1
ATOM 1797 N N . PHE A 1 219 ? 27.488 2.722 64.179 1.00 13.04 219 PHE A N 1
ATOM 1798 C CA . PHE A 1 219 ? 28.223 3.068 62.965 1.00 12.42 219 PHE A CA 1
ATOM 1799 C C . PHE A 1 219 ? 28.649 4.532 62.980 1.00 12.80 219 PHE A C 1
ATOM 1800 O O . PHE A 1 219 ? 27.923 5.401 63.460 1.00 13.05 219 PHE A O 1
ATOM 1808 N N . GLY A 1 220 ? 29.836 4.793 62.450 1.00 11.41 220 GLY A N 1
ATOM 1809 C CA . GLY A 1 220 ? 30.255 6.150 62.142 1.00 12.17 220 GLY A CA 1
ATOM 1810 C C . GLY A 1 220 ? 31.223 6.745 63.148 1.00 12.76 220 GLY A C 1
ATOM 1811 O O . GLY A 1 220 ? 31.335 6.265 64.279 1.00 14.47 220 GLY A O 1
ATOM 1812 N N . LYS A 1 221 ? 31.907 7.800 62.719 1.00 13.13 221 LYS A N 1
ATOM 1813 C CA . LYS A 1 221 ? 32.803 8.584 63.572 1.00 12.97 221 LYS A CA 1
ATOM 1814 C C . LYS A 1 221 ? 32.204 9.957 63.813 1.00 14.23 221 LYS A C 1
ATOM 1815 O O . LYS A 1 221 ? 31.541 10.505 62.931 1.00 12.69 221 LYS A O 1
ATOM 1821 N N . LEU A 1 222 ? 32.467 10.503 64.997 1.00 14.56 222 LEU A N 1
ATOM 1822 C CA . LEU A 1 222 ? 32.015 11.841 65.387 1.00 14.37 222 LEU A CA 1
ATOM 1823 C C . LEU A 1 222 ? 33.036 12.938 65.108 1.00 14.76 222 LEU A C 1
ATOM 1824 O O . LEU A 1 222 ? 32.701 14.120 65.160 1.00 15.16 222 LEU A O 1
ATOM 1829 N N . GLU A 1 223 ? 34.280 12.564 64.820 1.00 15.39 223 GLU A N 1
ATOM 1830 C CA . GLU A 1 223 ? 35.328 13.567 64.627 1.00 18.33 223 GLU A CA 1
ATOM 1831 C C . GLU A 1 223 ? 34.959 14.550 63.526 1.00 17.71 223 GLU A C 1
ATOM 1832 O O . GLU A 1 223 ? 34.350 14.168 62.521 1.00 16.12 223 GLU A O 1
ATOM 1838 N N . ASN A 1 224 ? 35.336 15.812 63.731 1.00 16.67 224 ASN A N 1
ATOM 1839 C CA . ASN A 1 224 ? 35.138 16.873 62.744 1.00 16.37 224 ASN A CA 1
ATOM 1840 C C . ASN A 1 224 ? 33.661 17.109 62.430 1.00 14.95 224 ASN A C 1
ATOM 1841 O O . ASN A 1 224 ? 33.308 17.387 61.286 1.00 18.77 224 ASN A O 1
ATOM 1846 N N . PHE A 1 225 ? 32.805 17.003 63.448 1.00 16.77 225 PHE A N 1
ATOM 1847 C CA . PHE A 1 225 ? 31.381 17.317 63.292 1.00 14.66 225 PHE A CA 1
ATOM 1848 C C . PHE A 1 225 ? 31.248 18.765 62.813 1.00 13.67 225 PHE A C 1
ATOM 1849 O O . PHE A 1 225 ? 31.742 19.694 63.464 1.00 15.36 225 PHE A O 1
ATOM 1857 N N . GLY A 1 226 ? 30.614 18.948 61.659 1.00 14.58 226 GLY A N 1
ATOM 1858 C CA . GLY A 1 226 ? 30.492 20.279 61.079 1.00 15.48 226 GLY A CA 1
ATOM 1859 C C . GLY A 1 226 ? 29.138 20.640 60.497 1.00 13.69 226 GLY A C 1
ATOM 1860 O O . GLY A 1 226 ? 29.031 21.608 59.742 1.00 14.96 226 GLY A O 1
ATOM 1861 N N . PHE A 1 227 ? 28.095 19.893 60.856 1.00 13.54 227 PHE A N 1
ATOM 1862 C CA . PHE A 1 227 ? 26.740 20.208 60.393 1.00 12.47 227 PHE A CA 1
ATOM 1863 C C . PHE A 1 227 ? 26.263 21.508 61.025 1.00 12.75 227 PHE A C 1
ATOM 1864 O O . PHE A 1 227 ? 26.497 21.739 62.214 1.00 13.66 227 PHE A O 1
ATOM 1872 N N . ALA A 1 228 ? 25.563 22.330 60.247 1.00 11.47 228 ALA A N 1
ATOM 1873 C CA . ALA A 1 228 ? 24.699 23.373 60.825 1.00 11.67 228 ALA A CA 1
ATOM 1874 C C . ALA A 1 228 ? 23.643 22.750 61.735 1.00 12.26 228 ALA A C 1
ATOM 1875 O O . ALA A 1 228 ? 23.075 21.702 61.420 1.00 13.04 228 ALA A O 1
ATOM 1877 N N . VAL A 1 229 ? 23.401 23.378 62.879 1.00 11.94 229 VAL A N 1
ATOM 1878 C CA . VAL A 1 229 ? 22.350 22.912 63.791 1.00 12.38 229 VAL A CA 1
ATOM 1879 C C . VAL A 1 229 ? 21.360 24.004 64.167 1.00 11.55 229 VAL A C 1
ATOM 1880 O O . VAL A 1 229 ? 20.511 23.805 65.044 1.00 13.31 229 VAL A O 1
ATOM 1884 N N . THR A 1 230 ? 21.485 25.158 63.514 1.00 11.62 230 THR A N 1
ATOM 1885 C CA . THR A 1 230 ? 20.580 26.278 63.713 1.00 11.54 230 THR A CA 1
ATOM 1886 C C . THR A 1 230 ? 20.012 26.700 62.358 1.00 11.28 230 THR A C 1
ATOM 1887 O O . THR A 1 230 ? 20.623 26.473 61.301 1.00 11.15 230 THR A O 1
ATOM 1891 N N . ARG A 1 231 ? 18.854 27.341 62.391 1.00 10.99 231 ARG A N 1
ATOM 1892 C CA . ARG A 1 231 ? 18.182 27.813 61.176 1.00 11.29 231 ARG A CA 1
ATOM 1893 C C . ARG A 1 231 ? 19.075 28.788 60.401 1.00 10.77 231 ARG A C 1
ATOM 1894 O O . ARG A 1 231 ? 19.208 28.687 59.181 1.00 12.00 231 ARG A O 1
ATOM 1902 N N . THR A 1 232 ? 19.732 29.703 61.120 1.00 11.41 232 THR A N 1
ATOM 1903 C CA . THR A 1 232 ? 20.599 30.684 60.467 1.00 10.87 232 THR A CA 1
ATOM 1904 C C . THR A 1 232 ? 21.779 30.024 59.764 1.00 11.13 232 THR A C 1
ATOM 1905 O O . THR A 1 232 ? 22.105 30.376 58.618 1.00 11.91 232 THR A O 1
ATOM 1909 N N . ASP A 1 233 ? 22.388 29.038 60.416 1.00 11.12 233 ASP A N 1
ATOM 1910 C CA . ASP A 1 233 ? 23.517 28.372 59.780 1.00 10.94 233 ASP A CA 1
ATOM 1911 C C . ASP A 1 233 ? 23.077 27.502 58.598 1.00 11.41 233 ASP A C 1
ATOM 1912 O O . ASP A 1 233 ? 23.816 27.413 57.613 1.00 11.80 233 ASP A O 1
ATOM 1917 N N . ALA A 1 234 ? 21.900 26.864 58.696 1.00 11.39 234 ALA A N 1
ATOM 1918 C CA . ALA A 1 234 ? 21.357 26.087 57.568 1.00 10.55 234 ALA A CA 1
ATOM 1919 C C . ALA A 1 234 ? 21.172 27.022 56.380 1.00 10.78 234 ALA A C 1
ATOM 1920 O O . ALA A 1 234 ? 21.500 26.656 55.246 1.00 11.50 234 ALA A O 1
ATOM 1922 N N . GLU A 1 235 ? 20.690 28.237 56.644 1.00 11.78 235 GLU A N 1
ATOM 1923 C CA . GLU A 1 235 ? 20.532 29.244 55.584 1.00 10.85 235 GLU A CA 1
ATOM 1924 C C . GLU A 1 235 ? 21.881 29.727 55.036 1.00 12.38 235 GLU A C 1
ATOM 1925 O O . GLU A 1 235 ? 21.995 30.018 53.844 1.00 11.74 235 GLU A O 1
ATOM 1931 N N . ARG A 1 236 ? 22.908 29.780 55.882 1.00 12.15 236 ARG A N 1
ATOM 1932 C CA A ARG A 1 236 ? 24.253 30.088 55.387 0.50 13.10 236 ARG A CA 1
ATOM 1933 C CA B ARG A 1 236 ? 24.259 30.087 55.398 0.50 13.10 236 ARG A CA 1
ATOM 1934 C C . ARG A 1 236 ? 24.739 28.978 54.453 1.00 12.88 236 ARG A C 1
ATOM 1935 O O . ARG A 1 236 ? 25.399 29.254 53.453 1.00 12.60 236 ARG A O 1
ATOM 1950 N N . ALA A 1 237 ? 24.398 27.722 54.770 1.00 11.82 237 ALA A N 1
ATOM 1951 C CA . ALA A 1 237 ? 24.767 26.616 53.887 1.00 11.05 237 ALA A CA 1
ATOM 1952 C C . ALA A 1 237 ? 24.046 26.732 52.544 1.00 10.64 237 ALA A C 1
ATOM 1953 O O . ALA A 1 237 ? 24.644 26.471 51.492 1.00 11.68 237 ALA A O 1
ATOM 1955 N N . LEU A 1 238 ? 22.771 27.125 52.567 1.00 11.07 238 LEU A N 1
ATOM 1956 C CA . LEU A 1 238 ? 22.044 27.392 51.324 1.00 10.46 238 LEU A CA 1
ATOM 1957 C C . LEU A 1 238 ? 22.700 28.505 50.501 1.00 10.97 238 LEU A C 1
ATOM 1958 O O . LEU A 1 238 ? 22.919 28.355 49.295 1.00 10.95 238 LEU A O 1
ATOM 1963 N N . SER A 1 239 ? 22.988 29.627 51.150 1.00 12.12 239 SER A N 1
ATOM 1964 C CA A SER A 1 239 ? 23.652 30.751 50.476 0.50 12.27 239 SER A CA 1
ATOM 1965 C CA B SER A 1 239 ? 23.619 30.749 50.460 0.50 12.58 239 SER A CA 1
ATOM 1966 C C . SER A 1 239 ? 24.959 30.341 49.830 1.00 12.35 239 SER A C 1
ATOM 1967 O O . SER A 1 239 ? 25.267 30.753 48.708 1.00 14.11 239 SER A O 1
ATOM 1972 N N . ALA A 1 240 ? 25.744 29.546 50.554 1.00 12.93 240 ALA A N 1
ATOM 1973 C CA . ALA A 1 240 ? 27.025 29.033 50.039 1.00 12.59 240 ALA A CA 1
ATOM 1974 C C . ALA A 1 240 ? 26.806 28.196 48.781 1.00 12.84 240 ALA A C 1
ATOM 1975 O O . ALA A 1 240 ? 27.551 28.319 47.808 1.00 14.23 240 ALA A O 1
ATOM 1977 N N . PHE A 1 241 ? 25.790 27.335 48.798 1.00 11.81 241 PHE A N 1
ATOM 1978 C CA . PHE A 1 241 ? 25.478 26.553 47.606 1.00 11.11 241 PHE A CA 1
ATOM 1979 C C . PHE A 1 241 ? 25.159 27.468 46.415 1.00 12.25 241 PHE A C 1
ATOM 1980 O O . PHE A 1 241 ? 25.722 27.311 45.324 1.00 12.24 241 PHE A O 1
ATOM 1988 N N . ILE A 1 242 ? 24.216 28.390 46.611 1.00 12.09 242 ILE A N 1
ATOM 1989 C CA . ILE A 1 242 ? 23.843 29.333 45.548 1.00 11.62 242 ILE A CA 1
ATOM 1990 C C . ILE A 1 242 ? 25.088 30.077 45.019 1.00 13.20 242 ILE A C 1
ATOM 1991 O O . ILE A 1 242 ? 25.313 30.181 43.796 1.00 13.98 242 ILE A O 1
ATOM 1996 N N . ASP A 1 243 ? 25.904 30.583 45.933 1.00 13.19 243 ASP A N 1
ATOM 1997 C CA . ASP A 1 243 ? 27.048 31.412 45.511 1.00 14.42 243 ASP A CA 1
ATOM 1998 C C . ASP A 1 243 ? 28.193 30.652 44.864 1.00 15.31 243 ASP A C 1
ATOM 1999 O O . ASP A 1 243 ? 28.835 31.175 43.946 1.00 16.46 243 ASP A O 1
ATOM 2004 N N . ASP A 1 244 ? 28.465 29.444 45.354 1.00 14.48 244 ASP A N 1
ATOM 2005 C CA . ASP A 1 244 ? 29.705 28.753 45.013 1.00 14.51 244 ASP A CA 1
ATOM 2006 C C . ASP A 1 244 ? 29.555 27.539 44.108 1.00 13.82 244 ASP A C 1
ATOM 2007 O O . ASP A 1 244 ? 30.519 27.187 43.415 1.00 16.05 244 ASP A O 1
ATOM 2012 N N . PHE A 1 245 ? 28.376 26.901 44.116 1.00 12.59 245 PHE A N 1
ATOM 2013 C CA . PHE A 1 245 ? 28.227 25.583 43.483 1.00 12.23 245 PHE A CA 1
ATOM 2014 C C . PHE A 1 245 ? 27.111 25.457 42.456 1.00 12.22 245 PHE A C 1
ATOM 2015 O O . PHE A 1 245 ? 27.237 24.690 41.497 1.00 12.88 245 PHE A O 1
ATOM 2023 N N . LEU A 1 246 ? 26.024 26.194 42.645 1.00 13.01 246 LEU A N 1
ATOM 2024 C CA . LEU A 1 246 ? 24.838 26.010 41.809 1.00 13.11 246 LEU A CA 1
ATOM 2025 C C . LEU A 1 246 ? 25.133 26.143 40.300 1.00 12.84 246 LEU A C 1
ATOM 2026 O O . LEU A 1 246 ? 24.636 25.364 39.484 1.00 12.68 246 LEU A O 1
ATOM 2031 N N . CYS A 1 247 ? 25.951 27.118 39.931 1.00 13.35 247 CYS A N 1
ATOM 2032 C CA . CYS A 1 247 ? 26.229 27.325 38.513 1.00 13.48 247 CYS A CA 1
ATOM 2033 C C . CYS A 1 247 ? 26.850 26.106 37.826 1.00 14.44 247 CYS A C 1
ATOM 2034 O O . CYS A 1 247 ? 26.716 25.955 36.613 1.00 15.69 247 CYS A O 1
ATOM 2037 N N . ASN A 1 248 ? 27.504 25.240 38.606 1.00 13.47 248 ASN A N 1
ATOM 2038 C CA . ASN A 1 248 ? 28.148 24.033 38.074 1.00 12.96 248 ASN A CA 1
ATOM 2039 C C . ASN A 1 248 ? 27.432 22.737 38.486 1.00 13.24 248 ASN A C 1
ATOM 2040 O O . ASN A 1 248 ? 27.941 21.627 38.259 1.00 14.92 248 ASN A O 1
ATOM 2045 N N . PHE A 1 249 ? 26.248 22.882 39.084 1.00 12.55 249 PHE A N 1
ATOM 2046 C CA . PHE A 1 249 ? 25.507 21.738 39.607 1.00 12.40 249 PHE A CA 1
ATOM 2047 C C . PHE A 1 249 ? 25.150 20.711 38.528 1.00 12.84 249 PHE A C 1
ATOM 2048 O O . PHE A 1 249 ? 25.288 19.507 38.728 1.00 14.15 249 PHE A O 1
ATOM 2056 N N . GLY A 1 250 ? 24.686 21.190 37.380 1.00 13.08 250 GLY A N 1
ATOM 2057 C CA . GLY A 1 250 ? 24.278 20.280 36.308 1.00 17.17 250 GLY A CA 1
ATOM 2058 C C . GLY A 1 250 ? 25.478 19.599 35.665 1.00 19.37 250 GLY A C 1
ATOM 2059 O O . GLY A 1 250 ? 25.438 18.391 35.380 1.00 25.71 250 GLY A O 1
ATOM 2060 N N . ALA A 1 251 ? 26.555 20.362 35.470 1.00 18.32 251 ALA A N 1
ATOM 2061 C CA . ALA A 1 251 ? 27.747 19.884 34.749 1.00 19.95 251 ALA A CA 1
ATOM 2062 C C . ALA A 1 251 ? 28.379 18.628 35.357 1.00 19.64 251 ALA A C 1
ATOM 2063 O O . ALA A 1 251 ? 28.886 17.773 34.627 1.00 21.55 251 ALA A O 1
ATOM 2065 N N . THR A 1 252 ? 28.331 18.507 36.685 1.00 17.92 252 THR A N 1
ATOM 2066 C CA . THR A 1 252 ? 29.095 17.468 37.387 1.00 17.33 252 THR A CA 1
ATOM 2067 C C . THR A 1 252 ? 28.193 16.524 38.192 1.00 15.43 252 THR A C 1
ATOM 2068 O O . THR A 1 252 ? 28.664 15.812 39.077 1.00 15.74 252 THR A O 1
ATOM 2072 N N . GLN A 1 253 ? 26.901 16.508 37.872 1.00 14.28 253 GLN A N 1
ATOM 2073 C CA . GLN A 1 253 ? 25.903 15.832 38.695 1.00 15.89 253 GLN A CA 1
ATOM 2074 C C . GLN A 1 253 ? 26.170 14.336 38.947 1.00 14.13 253 GLN A C 1
ATOM 2075 O O . GLN A 1 253 ? 25.863 13.818 40.022 1.00 16.90 253 GLN A O 1
ATOM 2081 N N . ASP A 1 254 ? 26.705 13.645 37.943 1.00 12.80 254 ASP A N 1
ATOM 2082 C CA . ASP A 1 254 ? 26.965 12.200 38.042 1.00 13.23 254 ASP A CA 1
ATOM 2083 C C . ASP A 1 254 ? 28.446 11.860 38.203 1.00 13.31 254 ASP A C 1
ATOM 2084 O O . ASP A 1 254 ? 28.819 10.690 38.137 1.00 13.45 254 ASP A O 1
ATOM 2089 N N . ALA A 1 255 ? 29.283 12.874 38.399 1.00 13.89 255 ALA A N 1
ATOM 2090 C CA . ALA A 1 255 ? 30.729 12.668 38.500 1.00 12.37 255 ALA A CA 1
ATOM 2091 C C . ALA A 1 255 ? 31.136 12.272 39.913 1.00 12.12 255 ALA A C 1
ATOM 2092 O O . ALA A 1 255 ? 30.478 12.630 40.884 1.00 13.14 255 ALA A O 1
ATOM 2094 N N . MET A 1 256 ? 32.239 11.542 40.021 1.00 11.90 256 MET A N 1
ATOM 2095 C CA . MET A 1 256 ? 32.803 11.166 41.312 1.00 10.53 256 MET A CA 1
ATOM 2096 C C . MET A 1 256 ? 34.318 11.391 41.271 1.00 12.29 256 MET A C 1
ATOM 2097 O O . MET A 1 256 ? 34.941 11.110 40.252 1.00 13.25 256 MET A O 1
ATOM 2102 N N . LEU A 1 257 ? 34.891 11.911 42.361 1.00 12.14 257 LEU A N 1
ATOM 2103 C CA . LEU A 1 257 ? 36.345 12.127 42.464 1.00 12.85 257 LEU A CA 1
ATOM 2104 C C . LEU A 1 257 ? 36.843 11.693 43.830 1.00 13.83 257 LEU A C 1
ATOM 2105 O O . LEU A 1 257 ? 36.326 12.134 44.858 1.00 13.78 257 LEU A O 1
ATOM 2110 N N . GLN A 1 258 ? 37.875 10.858 43.814 1.00 14.35 258 GLN A N 1
ATOM 2111 C CA . GLN A 1 258 ? 38.590 10.406 45.006 1.00 15.21 258 GLN A CA 1
ATOM 2112 C C . GLN A 1 258 ? 38.804 11.526 46.042 1.00 15.30 258 GLN A C 1
ATOM 2113 O O . GLN A 1 258 ? 38.543 11.343 47.229 1.00 16.10 258 GLN A O 1
ATOM 2119 N N . ASP A 1 259 ? 39.269 12.687 45.591 1.00 14.33 259 ASP A N 1
ATOM 2120 C CA . ASP A 1 259 ? 39.648 13.745 46.525 1.00 16.53 259 ASP A CA 1
ATOM 2121 C C . ASP A 1 259 ? 38.653 14.892 46.599 1.00 16.03 259 ASP A C 1
ATOM 2122 O O . ASP A 1 259 ? 38.978 15.977 47.096 1.00 18.45 259 ASP A O 1
ATOM 2127 N N . ASP A 1 260 ? 37.435 14.660 46.134 1.00 14.81 260 ASP A N 1
ATOM 2128 C CA . ASP A 1 260 ? 36.428 15.702 46.179 1.00 15.20 260 ASP A CA 1
ATOM 2129 C C . ASP A 1 260 ? 35.086 15.057 46.528 1.00 13.55 260 ASP A C 1
ATOM 2130 O O . ASP A 1 260 ? 34.295 14.768 45.637 1.00 13.26 260 ASP A O 1
ATOM 2135 N N . PRO A 1 261 ? 34.835 14.818 47.833 1.00 14.25 261 PRO A N 1
ATOM 2136 C CA . PRO A 1 261 ? 33.604 14.130 48.245 1.00 15.02 261 PRO A CA 1
ATOM 2137 C C . PRO A 1 261 ? 32.335 14.920 47.974 1.00 13.36 261 PRO A C 1
ATOM 2138 O O . PRO A 1 261 ? 31.288 14.320 47.801 1.00 14.34 261 PRO A O 1
ATOM 2142 N N . ASN A 1 262 ? 32.416 16.252 47.909 1.00 13.89 262 ASN A N 1
ATOM 2143 C CA . ASN A 1 262 ? 31.204 17.055 47.780 1.00 12.78 262 ASN A CA 1
ATOM 2144 C C . ASN A 1 262 ? 30.896 17.581 46.384 1.00 12.25 262 ASN A C 1
ATOM 2145 O O . ASN A 1 262 ? 29.736 17.898 46.083 1.00 12.43 262 ASN A O 1
ATOM 2150 N N . LEU A 1 263 ? 31.929 17.715 45.555 1.00 13.20 263 LEU A N 1
ATOM 2151 C CA . LEU A 1 263 ? 31.783 18.285 44.206 1.00 13.01 263 LEU A CA 1
ATOM 2152 C C . LEU A 1 263 ? 30.893 19.535 44.223 1.00 12.16 263 LEU A C 1
ATOM 2153 O O . LEU A 1 263 ? 31.170 20.454 44.997 1.00 12.51 263 LEU A O 1
ATOM 2158 N N . ASN A 1 264 ? 29.865 19.597 43.371 1.00 12.70 264 ASN A N 1
ATOM 2159 C CA . ASN A 1 264 ? 28.967 20.764 43.303 1.00 12.82 264 ASN A CA 1
ATOM 2160 C C . ASN A 1 264 ? 27.587 20.522 43.915 1.00 12.16 264 ASN A C 1
ATOM 2161 O O . ASN A 1 264 ? 26.599 21.214 43.601 1.00 11.85 264 ASN A O 1
ATOM 2166 N N . HIS A 1 265 ? 27.525 19.556 44.833 1.00 11.05 265 HIS A N 1
ATOM 2167 C CA . HIS A 1 265 ? 26.263 19.271 45.500 1.00 10.49 265 HIS A CA 1
ATOM 2168 C C . HIS A 1 265 ? 25.937 20.306 46.523 1.00 10.66 265 HIS A C 1
ATOM 2169 O O . HIS A 1 265 ? 26.807 21.056 46.966 1.00 11.29 265 HIS A O 1
ATOM 2176 N N . SER A 1 266 ? 24.671 20.359 46.928 1.00 9.55 266 SER A N 1
ATOM 2177 C CA . SER A 1 266 ? 24.233 21.405 47.850 1.00 10.24 266 SER A CA 1
ATOM 2178 C C . SER A 1 266 ? 24.510 21.072 49.324 1.00 10.07 266 SER A C 1
ATOM 2179 O O . SER A 1 266 ? 24.661 21.975 50.145 1.00 10.74 266 SER A O 1
ATOM 2182 N N . LEU A 1 267 ? 24.528 19.783 49.660 1.00 9.81 267 LEU A N 1
ATOM 2183 C CA . LEU A 1 267 ? 24.703 19.339 51.059 1.00 9.89 267 LEU A CA 1
ATOM 2184 C C . LEU A 1 267 ? 23.661 19.989 51.950 1.00 10.53 267 LEU A C 1
ATOM 2185 O O . LEU A 1 267 ? 23.954 20.416 53.069 1.00 10.48 267 LEU A O 1
ATOM 2190 N N . LEU A 1 268 ? 22.427 20.037 51.437 1.00 9.96 268 LEU A N 1
ATOM 2191 C CA . LEU A 1 268 ? 21.300 20.624 52.182 1.00 10.08 268 LEU A CA 1
ATOM 2192 C C . LEU A 1 268 ? 20.250 19.625 52.643 1.00 9.66 268 LEU A C 1
ATOM 2193 O O . LEU A 1 268 ? 19.368 19.990 53.436 1.00 10.14 268 LEU A O 1
ATOM 2198 N N . SER A 1 269 ? 20.305 18.391 52.133 1.00 10.24 269 SER A N 1
ATOM 2199 C CA . SER A 1 269 ? 19.260 17.419 52.443 1.00 9.22 269 SER A CA 1
ATOM 2200 C C . SER A 1 269 ? 19.021 17.262 53.944 1.00 9.66 269 SER A C 1
ATOM 2201 O O . SER A 1 269 ? 17.868 17.156 54.379 1.00 10.58 269 SER A O 1
ATOM 2204 N N . PHE A 1 270 ? 20.103 17.254 54.722 1.00 9.88 270 PHE A N 1
ATOM 2205 C CA . PHE A 1 270 ? 20.010 17.078 56.180 1.00 11.49 270 PHE A CA 1
ATOM 2206 C C . PHE A 1 270 ? 19.098 18.117 56.788 1.00 10.42 270 PHE A C 1
ATOM 2207 O O . PHE A 1 270 ? 18.345 17.828 57.730 1.00 10.18 270 PHE A O 1
ATOM 2215 N N . TYR A 1 271 ? 19.186 19.336 56.258 1.00 9.52 271 TYR A N 1
ATOM 2216 C CA . TYR A 1 271 ? 18.495 20.479 56.827 1.00 10.27 271 TYR A CA 1
ATOM 2217 C C . TYR A 1 271 ? 17.071 20.530 56.312 1.00 9.70 271 TYR A C 1
ATOM 2218 O O . TYR A 1 271 ? 16.129 20.774 57.073 1.00 9.59 271 TYR A O 1
ATOM 2227 N N . ILE A 1 272 ? 16.893 20.299 55.015 1.00 9.06 272 ILE A N 1
ATOM 2228 C CA . ILE A 1 272 ? 15.533 20.252 54.475 1.00 8.75 272 ILE A CA 1
ATOM 2229 C C . ILE A 1 272 ? 14.716 19.156 55.163 1.00 9.10 272 ILE A C 1
ATOM 2230 O O . ILE A 1 272 ? 13.550 19.367 55.500 1.00 9.32 272 ILE A O 1
ATOM 2235 N N . ASN A 1 273 ? 15.331 17.998 55.401 1.00 8.95 273 ASN A N 1
ATOM 2236 C CA . ASN A 1 273 ? 14.581 16.863 55.928 1.00 9.15 273 ASN A CA 1
ATOM 2237 C C . ASN A 1 273 ? 14.238 16.973 57.406 1.00 9.51 273 ASN A C 1
ATOM 2238 O O . ASN A 1 273 ? 13.381 16.225 57.885 1.00 12.95 273 ASN A O 1
ATOM 2243 N N . CYS A 1 274 ? 14.882 17.892 58.138 1.00 9.55 274 CYS A N 1
ATOM 2244 C CA . CYS A 1 274 ? 14.469 18.056 59.539 1.00 9.89 274 CYS A CA 1
ATOM 2245 C C . CYS A 1 274 ? 13.781 19.369 59.819 1.00 9.28 274 CYS A C 1
ATOM 2246 O O . CYS A 1 274 ? 13.428 19.620 60.956 1.00 10.08 274 CYS A O 1
ATOM 2249 N N . GLY A 1 275 ? 13.587 20.200 58.799 1.00 9.33 275 GLY A N 1
ATOM 2250 C CA . GLY A 1 275 ? 12.853 21.450 58.978 1.00 10.75 275 GLY A CA 1
ATOM 2251 C C . GLY A 1 275 ? 13.685 22.710 59.096 1.00 9.69 275 GLY A C 1
ATOM 2252 O O . GLY A 1 275 ? 13.122 23.806 59.147 1.00 10.17 275 GLY A O 1
ATOM 2253 N N . LEU A 1 276 ? 15.017 22.582 59.143 1.00 9.53 276 LEU A N 1
ATOM 2254 C CA . LEU A 1 276 ? 15.883 23.776 59.236 1.00 9.77 276 LEU A CA 1
ATOM 2255 C C . LEU A 1 276 ? 15.906 24.597 57.949 1.00 9.59 276 LEU A C 1
ATOM 2256 O O . LEU A 1 276 ? 16.190 25.788 58.002 1.00 10.71 276 LEU A O 1
ATOM 2261 N N . LEU A 1 277 ? 15.604 23.947 56.815 1.00 9.97 277 LEU A N 1
ATOM 2262 C CA . LEU A 1 277 ? 15.372 24.633 55.543 1.00 9.47 277 LEU A CA 1
ATOM 2263 C C . LEU A 1 277 ? 14.052 24.134 54.994 1.00 10.04 277 LEU A C 1
ATOM 2264 O O . LEU A 1 277 ? 13.634 23.006 55.274 1.00 10.78 277 LEU A O 1
ATOM 2269 N N . ASP A 1 278 ? 13.442 24.970 54.167 1.00 10.33 278 ASP A N 1
ATOM 2270 C CA . ASP A 1 278 ? 12.182 24.667 53.520 1.00 10.12 278 ASP A CA 1
ATOM 2271 C C . ASP A 1 278 ? 12.417 24.348 52.048 1.00 10.29 278 ASP A C 1
ATOM 2272 O O . ASP A 1 278 ? 13.112 25.095 51.342 1.00 10.82 278 ASP A O 1
ATOM 2277 N N . ALA A 1 279 ? 11.856 23.230 51.594 1.00 10.06 279 ALA A N 1
ATOM 2278 C CA . ALA A 1 279 ? 12.105 22.758 50.215 1.00 10.35 279 ALA A CA 1
ATOM 2279 C C . ALA A 1 279 ? 11.741 23.803 49.169 1.00 11.10 279 ALA A C 1
ATOM 2280 O O . ALA A 1 279 ? 12.532 24.078 48.255 1.00 11.27 279 ALA A O 1
ATOM 2282 N N . LEU A 1 280 ? 10.558 24.392 49.300 1.00 11.42 280 LEU A N 1
ATOM 2283 C CA . LEU A 1 280 ? 10.145 25.406 48.334 1.00 12.26 280 LEU A CA 1
ATOM 2284 C C . LEU A 1 280 ? 11.039 26.661 48.396 1.00 11.33 280 LEU A C 1
ATOM 2285 O O . LEU A 1 280 ? 11.417 27.181 47.340 1.00 12.63 280 LEU A O 1
ATOM 2290 N N . ASP A 1 281 ? 11.365 27.139 49.606 1.00 12.94 281 ASP A N 1
ATOM 2291 C CA . ASP A 1 281 ? 12.299 28.288 49.812 1.00 13.31 281 ASP A CA 1
ATOM 2292 C C . ASP A 1 281 ? 13.613 28.014 49.068 1.00 11.67 281 ASP A C 1
ATOM 2293 O O . ASP A 1 281 ? 14.175 28.896 48.413 1.00 12.05 281 ASP A O 1
ATOM 2298 N N . VAL A 1 282 ? 14.105 26.780 49.186 1.00 11.01 282 VAL A N 1
ATOM 2299 C CA . VAL A 1 282 ? 15.381 26.411 48.578 1.00 10.02 282 VAL A CA 1
ATOM 2300 C C . VAL A 1 282 ? 15.278 26.513 47.053 1.00 10.57 282 VAL A C 1
ATOM 2301 O O . VAL A 1 282 ? 16.171 27.088 46.390 1.00 11.26 282 VAL A O 1
ATOM 2305 N N . CYS A 1 283 ? 14.193 25.985 46.491 1.00 11.03 283 CYS A N 1
ATOM 2306 C CA . CYS A 1 283 ? 13.978 26.069 45.054 1.00 11.03 283 CYS A CA 1
ATOM 2307 C C . CYS A 1 283 ? 13.851 27.506 44.593 1.00 10.84 283 CYS A C 1
ATOM 2308 O O . CYS A 1 283 ? 14.402 27.867 43.556 1.00 11.28 283 CYS A O 1
ATOM 2311 N N . LYS A 1 284 ? 13.148 28.329 45.374 1.00 10.80 284 LYS A N 1
ATOM 2312 C CA . LYS A 1 284 ? 12.965 29.741 45.012 1.00 11.31 284 LYS A CA 1
ATOM 2313 C C . LYS A 1 284 ? 14.282 30.500 45.001 1.00 12.44 284 LYS A C 1
ATOM 2314 O O . LYS A 1 284 ? 14.455 31.393 44.171 1.00 12.78 284 LYS A O 1
ATOM 2320 N N . ALA A 1 285 ? 15.197 30.149 45.907 1.00 12.74 285 ALA A N 1
ATOM 2321 C CA . ALA A 1 285 ? 16.519 30.783 45.940 1.00 12.77 285 ALA A CA 1
ATOM 2322 C C . ALA A 1 285 ? 17.296 30.456 44.673 1.00 12.12 285 ALA A C 1
ATOM 2323 O O . ALA A 1 285 ? 17.931 31.340 44.082 1.00 13.01 285 ALA A O 1
ATOM 2325 N N . ALA A 1 286 ? 17.219 29.196 44.241 1.00 12.47 286 ALA A N 1
ATOM 2326 C CA . ALA A 1 286 ? 17.861 28.781 42.995 1.00 11.63 286 ALA A CA 1
ATOM 2327 C C . ALA A 1 286 ? 17.267 29.495 41.782 1.00 12.21 286 ALA A C 1
ATOM 2328 O O . ALA A 1 286 ? 18.003 29.957 40.900 1.00 13.33 286 ALA A O 1
ATOM 2330 N N . GLU A 1 287 ? 15.938 29.592 41.751 1.00 11.39 287 GLU A N 1
ATOM 2331 C CA . GLU A 1 287 ? 15.221 30.281 40.667 1.00 11.75 287 GLU A CA 1
ATOM 2332 C C . GLU A 1 287 ? 15.620 31.759 40.601 1.00 12.40 287 GLU A C 1
ATOM 2333 O O . GLU A 1 287 ? 15.815 32.298 39.503 1.00 12.26 287 GLU A O 1
ATOM 2339 N N . ARG A 1 288 ? 15.733 32.409 41.761 1.00 12.61 288 ARG A N 1
ATOM 2340 C CA A ARG A 1 288 ? 16.143 33.808 41.790 0.50 14.19 288 ARG A CA 1
ATOM 2341 C CA B ARG A 1 288 ? 16.154 33.805 41.824 0.25 14.12 288 ARG A CA 1
ATOM 2342 C CA C ARG A 1 288 ? 16.160 33.804 41.836 0.25 14.21 288 ARG A CA 1
ATOM 2343 C C . ARG A 1 288 ? 17.545 33.975 41.206 1.00 14.40 288 ARG A C 1
ATOM 2344 O O . ARG A 1 288 ? 17.790 34.913 40.434 1.00 15.68 288 ARG A O 1
ATOM 2366 N N . ALA A 1 289 ? 18.457 33.057 41.530 1.00 13.81 289 ALA A N 1
ATOM 2367 C CA . ALA A 1 289 ? 19.816 33.107 41.004 1.00 13.80 289 ALA A CA 1
ATOM 2368 C C . ALA A 1 289 ? 19.775 32.982 39.485 1.00 14.16 289 ALA A C 1
ATOM 2369 O O . ALA A 1 289 ? 20.481 33.709 38.779 1.00 14.25 289 ALA A O 1
ATOM 2371 N N . TYR A 1 290 ? 18.930 32.078 38.987 1.00 14.43 290 TYR A N 1
ATOM 2372 C CA . TYR A 1 290 ? 18.785 31.897 37.548 1.00 13.37 290 TYR A CA 1
ATOM 2373 C C . TYR A 1 290 ? 18.437 33.232 36.875 1.00 14.74 290 TYR A C 1
ATOM 2374 O O . TYR A 1 290 ? 19.063 33.621 35.885 1.00 13.70 290 TYR A O 1
ATOM 2383 N N . HIS A 1 291 ? 17.449 33.939 37.423 1.00 14.31 291 HIS A N 1
ATOM 2384 C CA . HIS A 1 291 ? 16.966 35.166 36.768 1.00 14.94 291 HIS A CA 1
ATOM 2385 C C . HIS A 1 291 ? 17.913 36.330 36.863 1.00 16.65 291 HIS A C 1
ATOM 2386 O O . HIS A 1 291 ? 17.755 37.306 36.131 1.00 18.51 291 HIS A O 1
ATOM 2393 N N . GLU A 1 292 ? 18.914 36.216 37.742 1.00 16.59 292 GLU A N 1
ATOM 2394 C CA . GLU A 1 292 ? 19.996 37.190 37.892 1.00 17.85 292 GLU A CA 1
ATOM 2395 C C . GLU A 1 292 ? 21.201 36.811 37.039 1.00 16.02 292 GLU A C 1
ATOM 2396 O O . GLU A 1 292 ? 22.261 37.457 37.132 1.00 17.05 292 GLU A O 1
ATOM 2402 N N . GLY A 1 293 ? 21.069 35.740 36.244 1.00 13.96 293 GLY A N 1
ATOM 2403 C CA . GLY A 1 293 ? 22.185 35.233 35.420 1.00 14.94 293 GLY A CA 1
ATOM 2404 C C . GLY A 1 293 ? 23.266 34.515 36.210 1.00 16.43 293 GLY A C 1
ATOM 2405 O O . GLY A 1 293 ? 24.387 34.331 35.732 1.00 17.70 293 GLY A O 1
ATOM 2406 N N . GLY A 1 294 ? 22.930 34.090 37.424 1.00 16.17 294 GLY A N 1
ATOM 2407 C CA . GLY A 1 294 ? 23.926 33.493 38.313 1.00 15.97 294 GLY A CA 1
ATOM 2408 C C . GLY A 1 294 ? 24.162 32.006 38.099 1.00 15.63 294 GLY A C 1
ATOM 2409 O O . GLY A 1 294 ? 25.081 31.435 38.676 1.00 15.50 294 GLY A O 1
ATOM 2410 N N . ALA A 1 295 ? 23.319 31.380 37.284 1.00 15.45 295 ALA A N 1
ATOM 2411 C CA . ALA A 1 295 ? 23.449 29.965 36.964 1.00 14.77 295 ALA A CA 1
ATOM 2412 C C . ALA A 1 295 ? 22.702 29.663 35.682 1.00 13.72 295 ALA A C 1
ATOM 2413 O O . ALA A 1 295 ? 21.699 30.325 35.379 1.00 14.67 295 ALA A O 1
ATOM 2415 N N . PRO A 1 296 ? 23.187 28.674 34.906 1.00 13.15 296 PRO A N 1
ATOM 2416 C CA . PRO A 1 296 ? 22.490 28.326 33.675 1.00 13.23 296 PRO A CA 1
ATOM 2417 C C . PRO A 1 296 ? 21.235 27.519 33.961 1.00 13.44 296 PRO A C 1
ATOM 2418 O O . PRO A 1 296 ? 21.093 26.928 35.051 1.00 13.39 296 PRO A O 1
ATOM 2422 N N . LEU A 1 297 ? 20.333 27.493 32.983 1.00 13.87 297 LEU A N 1
ATOM 2423 C CA . LEU A 1 297 ? 19.053 26.813 33.127 1.00 14.08 297 LEU A CA 1
ATOM 2424 C C . LEU A 1 297 ? 19.189 25.318 33.429 1.00 13.23 297 LEU A C 1
ATOM 2425 O O . LEU A 1 297 ? 18.464 24.786 34.269 1.00 13.50 297 LEU A O 1
ATOM 2430 N N . ASN A 1 298 ? 20.126 24.636 32.775 1.00 12.46 298 ASN A N 1
ATOM 2431 C CA . ASN A 1 298 ? 20.290 23.213 33.047 1.00 13.40 298 ASN A CA 1
ATOM 2432 C C . ASN A 1 298 ? 20.647 22.949 34.506 1.00 13.72 298 ASN A C 1
ATOM 2433 O O . ASN A 1 298 ? 20.205 21.946 35.086 1.00 14.22 298 ASN A O 1
ATOM 2438 N N . ALA A 1 299 ? 21.419 23.852 35.113 1.00 13.39 299 ALA A N 1
ATOM 2439 C CA . ALA A 1 299 ? 21.794 23.686 36.513 1.00 13.28 299 ALA A CA 1
ATOM 2440 C C . ALA A 1 299 ? 20.608 23.936 37.435 1.00 12.66 299 ALA A C 1
ATOM 2441 O O . ALA A 1 299 ? 20.364 23.178 38.394 1.00 12.12 299 ALA A O 1
ATOM 2443 N N . VAL A 1 300 ? 19.882 25.013 37.155 1.00 12.80 300 VAL A N 1
ATOM 2444 C CA . VAL A 1 300 ? 18.818 25.425 38.050 1.00 11.58 300 VAL A CA 1
ATOM 2445 C C . VAL A 1 300 ? 17.625 24.484 37.905 1.00 10.77 300 VAL A C 1
ATOM 2446 O O . VAL A 1 300 ? 17.072 24.033 38.922 1.00 10.87 300 VAL A O 1
ATOM 2450 N N . GLU A 1 301 ? 17.245 24.161 36.664 1.00 11.67 301 GLU A N 1
ATOM 2451 C CA . GLU A 1 301 ? 16.173 23.183 36.452 1.00 12.12 301 GLU A CA 1
ATOM 2452 C C . GLU A 1 301 ? 16.573 21.810 37.002 1.00 12.03 301 GLU A C 1
ATOM 2453 O O . GLU A 1 301 ? 15.750 21.128 37.618 1.00 12.66 301 GLU A O 1
ATOM 2459 N N . GLY A 1 302 ? 17.831 21.423 36.808 1.00 12.96 302 GLY A N 1
ATOM 2460 C CA . GLY A 1 302 ? 18.308 20.150 37.336 1.00 12.22 302 GLY A CA 1
ATOM 2461 C C . GLY A 1 302 ? 18.144 20.087 38.840 1.00 11.47 302 GLY A C 1
ATOM 2462 O O . GLY A 1 302 ? 17.688 19.082 39.392 1.00 12.28 302 GLY A O 1
ATOM 2463 N N . PHE A 1 303 ? 18.538 21.169 39.502 1.00 10.57 303 PHE A N 1
ATOM 2464 C CA . PHE A 1 303 ? 18.464 21.248 40.954 1.00 10.28 303 PHE A CA 1
ATOM 2465 C C . PHE A 1 303 ? 17.000 21.185 41.431 1.00 10.47 303 PHE A C 1
ATOM 2466 O O . PHE A 1 303 ? 16.632 20.377 42.313 1.00 10.95 303 PHE A O 1
ATOM 2474 N N . ILE A 1 304 ? 16.150 22.037 40.863 1.00 10.44 304 ILE A N 1
ATOM 2475 C CA . ILE A 1 304 ? 14.736 22.064 41.245 1.00 10.21 304 ILE A CA 1
ATOM 2476 C C . ILE A 1 304 ? 14.027 20.721 41.002 1.00 10.57 304 ILE A C 1
ATOM 2477 O O . ILE A 1 304 ? 13.207 20.288 41.833 1.00 11.69 304 ILE A O 1
ATOM 2482 N N . ARG A 1 305 ? 14.377 20.044 39.907 1.00 11.14 305 ARG A N 1
ATOM 2483 C CA . ARG A 1 305 ? 13.774 18.753 39.597 1.00 10.08 305 ARG A CA 1
ATOM 2484 C C . ARG A 1 305 ? 14.069 17.725 40.701 1.00 9.97 305 ARG A C 1
ATOM 2485 O O . ARG A 1 305 ? 13.258 16.857 40.958 1.00 11.42 305 ARG A O 1
ATOM 2493 N N . GLN A 1 306 ? 15.248 17.790 41.324 1.00 9.77 306 GLN A N 1
ATOM 2494 C CA . GLN A 1 306 ? 15.556 16.822 42.390 1.00 10.66 306 GLN A CA 1
ATOM 2495 C C . GLN A 1 306 ? 14.677 17.027 43.626 1.00 9.75 306 GLN A C 1
ATOM 2496 O O . GLN A 1 306 ? 14.473 16.090 44.395 1.00 10.41 306 GLN A O 1
ATOM 2502 N N . ILE A 1 307 ? 14.215 18.265 43.839 1.00 9.96 307 ILE A N 1
ATOM 2503 C CA . ILE A 1 307 ? 13.454 18.618 45.049 1.00 8.97 307 ILE A CA 1
ATOM 2504 C C . ILE A 1 307 ? 11.927 18.539 44.821 1.00 8.95 307 ILE A C 1
ATOM 2505 O O . ILE A 1 307 ? 11.216 17.815 45.527 1.00 10.55 307 ILE A O 1
ATOM 2510 N N . ILE A 1 308 ? 11.409 19.283 43.846 1.00 9.49 308 ILE A N 1
ATOM 2511 C CA . ILE A 1 308 ? 9.965 19.200 43.579 1.00 9.72 308 ILE A CA 1
ATOM 2512 C C . ILE A 1 308 ? 9.559 17.993 42.717 1.00 9.90 308 ILE A C 1
ATOM 2513 O O . ILE A 1 308 ? 8.377 17.670 42.641 1.00 11.53 308 ILE A O 1
ATOM 2518 N N . GLY A 1 309 ? 10.544 17.355 42.087 1.00 9.60 309 GLY A N 1
ATOM 2519 C CA . GLY A 1 309 ? 10.354 16.111 41.324 1.00 9.61 309 GLY A CA 1
ATOM 2520 C C . GLY A 1 309 ? 10.661 14.936 42.226 1.00 10.00 309 GLY A C 1
ATOM 2521 O O . GLY A 1 309 ? 9.766 14.439 42.919 1.00 11.00 309 GLY A O 1
ATOM 2522 N N . TRP A 1 310 ? 11.936 14.550 42.306 1.00 8.83 310 TRP A N 1
ATOM 2523 C CA . TRP A 1 310 ? 12.298 13.316 43.030 1.00 9.07 310 TRP A CA 1
ATOM 2524 C C . TRP A 1 310 ? 11.884 13.289 44.478 1.00 9.97 310 TRP A C 1
ATOM 2525 O O . TRP A 1 310 ? 11.240 12.337 44.921 1.00 9.87 310 TRP A O 1
ATOM 2536 N N . ARG A 1 311 ? 12.218 14.322 45.243 1.00 9.78 311 ARG A N 1
ATOM 2537 C CA . ARG A 1 311 ? 11.931 14.255 46.691 1.00 8.75 311 ARG A CA 1
ATOM 2538 C C . ARG A 1 311 ? 10.433 14.139 46.967 1.00 9.69 311 ARG A C 1
ATOM 2539 O O . ARG A 1 311 ? 9.999 13.292 47.746 1.00 9.13 311 ARG A O 1
ATOM 2547 N N . GLU A 1 312 ? 9.660 14.986 46.306 1.00 9.81 312 GLU A N 1
ATOM 2548 C CA A GLU A 1 312 ? 8.204 14.960 46.465 0.50 10.04 312 GLU A CA 1
ATOM 2549 C CA B GLU A 1 312 ? 8.217 14.981 46.476 0.50 10.04 312 GLU A CA 1
ATOM 2550 C C . GLU A 1 312 ? 7.628 13.650 45.990 1.00 10.16 312 GLU A C 1
ATOM 2551 O O . GLU A 1 312 ? 6.735 13.081 46.632 1.00 11.13 312 GLU A O 1
ATOM 2562 N N . TYR A 1 313 ? 8.115 13.177 44.853 1.00 10.61 313 TYR A N 1
ATOM 2563 C CA . TYR A 1 313 ? 7.648 11.931 44.275 1.00 10.38 313 TYR A CA 1
ATOM 2564 C C . TYR A 1 313 ? 7.901 10.744 45.194 1.00 11.04 313 TYR A C 1
ATOM 2565 O O . TYR A 1 313 ? 7.003 9.920 45.408 1.00 12.16 313 TYR A O 1
ATOM 2574 N N . MET A 1 314 ? 9.112 10.662 45.748 1.00 11.24 314 MET A N 1
ATOM 2575 C CA . MET A 1 314 ? 9.438 9.561 46.652 1.00 10.89 314 MET A CA 1
ATOM 2576 C C . MET A 1 314 ? 8.520 9.522 47.865 1.00 10.55 314 MET A C 1
ATOM 2577 O O . MET A 1 314 ? 8.110 8.443 48.273 1.00 9.99 314 MET A O 1
ATOM 2582 N N . ARG A 1 315 ? 8.203 10.693 48.420 1.00 10.13 315 ARG A N 1
ATOM 2583 C CA . ARG A 1 315 ? 7.293 10.752 49.554 1.00 11.38 315 ARG A CA 1
ATOM 2584 C C . ARG A 1 315 ? 5.939 10.161 49.153 1.00 12.00 315 ARG A C 1
ATOM 2585 O O . ARG A 1 315 ? 5.350 9.359 49.895 1.00 11.69 315 ARG A O 1
ATOM 2593 N N . GLY A 1 316 ? 5.460 10.541 47.964 1.00 10.56 316 GLY A N 1
ATOM 2594 C CA . GLY A 1 316 ? 4.153 10.065 47.489 1.00 11.18 316 GLY A CA 1
ATOM 2595 C C . GLY A 1 316 ? 4.143 8.559 47.310 1.00 10.25 316 GLY A C 1
ATOM 2596 O O . GLY A 1 316 ? 3.198 7.866 47.711 1.00 11.56 316 GLY A O 1
ATOM 2597 N N . ILE A 1 317 ? 5.169 8.051 46.647 1.00 10.25 317 ILE A N 1
ATOM 2598 C CA . ILE A 1 317 ? 5.295 6.612 46.445 1.00 9.82 317 ILE A CA 1
ATOM 2599 C C . ILE A 1 317 ? 5.321 5.870 47.792 1.00 10.38 317 ILE A C 1
ATOM 2600 O O . ILE A 1 317 ? 4.650 4.850 47.949 1.00 10.53 317 ILE A O 1
ATOM 2605 N N . TYR A 1 318 ? 6.111 6.368 48.749 1.00 9.50 318 TYR A N 1
ATOM 2606 C CA . TYR A 1 318 ? 6.217 5.712 50.052 1.00 9.51 318 TYR A CA 1
ATOM 2607 C C . TYR A 1 318 ? 4.838 5.513 50.699 1.00 9.81 318 TYR A C 1
ATOM 2608 O O . TYR A 1 318 ? 4.496 4.406 51.164 1.00 10.90 318 TYR A O 1
ATOM 2617 N N . TRP A 1 319 ? 4.055 6.585 50.749 1.00 9.37 319 TRP A N 1
ATOM 2618 C CA . TRP A 1 319 ? 2.740 6.495 51.396 1.00 9.82 319 TRP A CA 1
ATOM 2619 C C . TRP A 1 319 ? 1.730 5.737 50.572 1.00 11.64 319 TRP A C 1
ATOM 2620 O O . TRP A 1 319 ? 0.898 5.020 51.123 1.00 13.15 319 TRP A O 1
ATOM 2631 N N . LEU A 1 320 ? 1.802 5.853 49.246 1.00 10.71 320 LEU A N 1
ATOM 2632 C CA . LEU A 1 320 ? 0.916 5.093 48.375 1.00 9.97 320 LEU A CA 1
ATOM 2633 C C . LEU A 1 320 ? 1.179 3.576 48.454 1.00 10.78 320 LEU A C 1
ATOM 2634 O O . LEU A 1 320 ? 0.239 2.771 48.404 1.00 13.49 320 LEU A O 1
ATOM 2639 N N . ALA A 1 321 ? 2.459 3.203 48.545 1.00 10.74 321 ALA A N 1
ATOM 2640 C CA . ALA A 1 321 ? 2.861 1.797 48.476 1.00 11.81 321 ALA A CA 1
ATOM 2641 C C . ALA A 1 321 ? 2.512 1.000 49.726 1.00 12.50 321 ALA A C 1
ATOM 2642 O O . ALA A 1 321 ? 2.445 -0.228 49.673 1.00 15.07 321 ALA A O 1
ATOM 2644 N N . GLY A 1 322 ? 2.356 1.678 50.862 1.00 12.97 322 GLY A N 1
ATOM 2645 C CA . GLY A 1 322 ? 1.984 0.984 52.098 1.00 13.82 322 GLY A CA 1
ATOM 2646 C C . GLY A 1 322 ? 3.191 0.435 52.833 1.00 13.10 322 GLY A C 1
ATOM 2647 O O . GLY A 1 322 ? 4.287 0.362 52.273 1.00 12.97 322 GLY A O 1
ATOM 2648 N N . PRO A 1 323 ? 3.003 0.038 54.099 1.00 15.49 323 PRO A N 1
ATOM 2649 C CA . PRO A 1 323 ? 4.131 -0.360 54.938 1.00 17.07 323 PRO A CA 1
ATOM 2650 C C . PRO A 1 323 ? 4.866 -1.582 54.407 1.00 17.33 323 PRO A C 1
ATOM 2651 O O . PRO A 1 323 ? 6.086 -1.688 54.554 1.00 19.52 323 PRO A O 1
ATOM 2655 N N . ASP A 1 324 ? 4.153 -2.471 53.736 1.00 15.15 324 ASP A N 1
ATOM 2656 C CA . ASP A 1 324 ? 4.791 -3.699 53.287 1.00 15.44 324 ASP A CA 1
ATOM 2657 C C . ASP A 1 324 ? 5.593 -3.560 52.002 1.00 13.07 324 ASP A C 1
ATOM 2658 O O . ASP A 1 324 ? 6.213 -4.527 51.551 1.00 12.53 324 ASP A O 1
ATOM 2663 N N . TYR A 1 325 ? 5.631 -2.351 51.443 1.00 12.07 325 TYR A N 1
ATOM 2664 C CA . TYR A 1 325 ? 6.599 -2.043 50.388 1.00 10.94 325 TYR A CA 1
ATOM 2665 C C . TYR A 1 325 ? 8.021 -2.449 50.794 1.00 11.35 325 TYR A C 1
ATOM 2666 O O . TYR A 1 325 ? 8.836 -2.810 49.943 1.00 12.08 325 TYR A O 1
ATOM 2675 N N . VAL A 1 326 ? 8.309 -2.385 52.097 1.00 11.22 326 VAL A N 1
ATOM 2676 C CA . VAL A 1 326 ? 9.618 -2.735 52.635 1.00 13.04 326 VAL A CA 1
ATOM 2677 C C . VAL A 1 326 ? 9.962 -4.204 52.371 1.00 13.47 326 VAL A C 1
ATOM 2678 O O . VAL A 1 326 ? 11.128 -4.571 52.365 1.00 14.70 326 VAL A O 1
ATOM 2682 N N . ASP A 1 327 ? 8.943 -5.020 52.119 1.00 13.01 327 ASP A N 1
ATOM 2683 C CA . ASP A 1 327 ? 9.137 -6.442 51.820 1.00 13.01 327 ASP A CA 1
ATOM 2684 C C . ASP A 1 327 ? 9.283 -6.766 50.344 1.00 13.25 327 ASP A C 1
ATOM 2685 O O . ASP A 1 327 ? 9.330 -7.944 49.974 1.00 14.87 327 ASP A O 1
ATOM 2690 N N . SER A 1 328 ? 9.319 -5.742 49.502 1.00 11.90 328 SER A N 1
ATOM 2691 C CA . SER A 1 328 ? 9.533 -5.951 48.070 1.00 11.22 328 SER A CA 1
ATOM 2692 C C . SER A 1 328 ? 10.835 -6.697 47.826 1.00 12.22 328 SER A C 1
ATOM 2693 O O . SER A 1 328 ? 11.891 -6.315 48.346 1.00 12.84 328 SER A O 1
ATOM 2696 N N . ASN A 1 329 ? 10.758 -7.760 47.032 1.00 11.25 329 ASN A N 1
ATOM 2697 C CA . ASN A 1 329 ? 11.936 -8.564 46.737 1.00 11.51 329 ASN A CA 1
ATOM 2698 C C . ASN A 1 329 ? 11.780 -9.280 45.401 1.00 11.51 329 ASN A C 1
ATOM 2699 O O . ASN A 1 329 ? 11.770 -10.529 45.318 1.00 12.33 329 ASN A O 1
ATOM 2704 N N . PHE A 1 330 ? 11.728 -8.466 44.349 1.00 11.44 330 PHE A N 1
ATOM 2705 C CA . PHE A 1 330 ? 11.508 -8.925 42.963 1.00 11.93 330 PHE A CA 1
ATOM 2706 C C . PHE A 1 330 ? 12.470 -10.042 42.546 1.00 12.41 330 PHE A C 1
ATOM 2707 O O . PHE A 1 330 ? 12.063 -11.004 41.898 1.00 14.10 330 PHE A O 1
ATOM 2715 N N . PHE A 1 331 ? 13.737 -9.918 42.945 1.00 12.32 331 PHE A N 1
ATOM 2716 C CA . PHE A 1 331 ? 14.776 -10.899 42.574 1.00 12.48 331 PHE A CA 1
ATOM 2717 C C . PHE A 1 331 ? 14.924 -12.066 43.561 1.00 14.13 331 PHE A C 1
ATOM 2718 O O . PHE A 1 331 ? 15.782 -12.946 43.373 1.00 15.10 331 PHE A O 1
ATOM 2726 N N . GLU A 1 332 ? 14.087 -12.079 44.601 1.00 14.11 332 GLU A N 1
ATOM 2727 C CA A GLU A 1 332 ? 14.123 -13.135 45.615 0.50 14.32 332 GLU A CA 1
ATOM 2728 C CA B GLU A 1 332 ? 14.126 -13.153 45.599 0.50 14.56 332 GLU A CA 1
ATOM 2729 C C . GLU A 1 332 ? 15.516 -13.295 46.247 1.00 14.33 332 GLU A C 1
ATOM 2730 O O . GLU A 1 332 ? 15.986 -14.404 46.499 1.00 15.68 332 GLU A O 1
ATOM 2741 N N . ASN A 1 333 ? 16.165 -12.171 46.544 1.00 12.90 333 ASN A N 1
ATOM 2742 C CA . ASN A 1 333 ? 17.502 -12.195 47.134 1.00 13.62 333 ASN A CA 1
ATOM 2743 C C . ASN A 1 333 ? 17.439 -12.563 48.610 1.00 15.06 333 ASN A C 1
ATOM 2744 O O . ASN A 1 333 ? 16.461 -12.243 49.297 1.00 16.99 333 ASN A O 1
ATOM 2749 N N . ASP A 1 334 ? 18.491 -13.197 49.112 1.00 15.22 334 ASP A N 1
ATOM 2750 C CA . ASP A 1 334 ? 18.585 -13.460 50.550 1.00 15.39 334 ASP A CA 1
ATOM 2751 C C . ASP A 1 334 ? 20.003 -13.283 51.125 1.00 15.96 334 ASP A C 1
ATOM 2752 O O . ASP A 1 334 ? 20.248 -13.601 52.293 1.00 17.87 334 ASP A O 1
ATOM 2757 N N . ARG A 1 335 ? 20.928 -12.750 50.325 1.00 14.27 335 ARG A N 1
ATOM 2758 C CA . ARG A 1 335 ? 22.306 -12.591 50.800 1.00 13.64 335 ARG A CA 1
ATOM 2759 C C . ARG A 1 335 ? 22.393 -11.463 51.819 1.00 14.17 335 ARG A C 1
ATOM 2760 O O . ARG A 1 335 ? 21.820 -10.382 51.611 1.00 15.25 335 ARG A O 1
ATOM 2768 N N . SER A 1 336 ? 23.135 -11.713 52.900 1.00 14.18 336 SER A N 1
ATOM 2769 C CA A SER A 1 336 ? 23.287 -10.685 53.923 0.50 14.62 336 SER A CA 1
ATOM 2770 C CA B SER A 1 336 ? 23.373 -10.721 53.953 0.50 14.84 336 SER A CA 1
ATOM 2771 C C . SER A 1 336 ? 24.178 -9.537 53.445 1.00 14.57 336 SER A C 1
ATOM 2772 O O . SER A 1 336 ? 24.948 -9.668 52.493 1.00 15.59 336 SER A O 1
ATOM 2777 N N . LEU A 1 337 ? 24.032 -8.387 54.092 1.00 14.17 337 LEU A N 1
ATOM 2778 C CA . LEU A 1 337 ? 24.864 -7.237 53.720 1.00 15.64 337 LEU A CA 1
ATOM 2779 C C . LEU A 1 337 ? 26.339 -7.557 54.016 1.00 17.98 337 LEU A C 1
ATOM 2780 O O . LEU A 1 337 ? 26.654 -7.992 55.117 1.00 19.06 337 LEU A O 1
ATOM 2785 N N . PRO A 1 338 ? 27.257 -7.341 53.052 1.00 17.44 338 PRO A N 1
ATOM 2786 C CA . PRO A 1 338 ? 28.646 -7.637 53.441 1.00 20.29 338 PRO A CA 1
ATOM 2787 C C . PRO A 1 338 ? 29.172 -6.746 54.552 1.00 19.19 338 PRO A C 1
ATOM 2788 O O . PRO A 1 338 ? 28.843 -5.559 54.601 1.00 17.95 338 PRO A O 1
ATOM 2792 N N . VAL A 1 339 ? 30.006 -7.336 55.405 1.00 22.93 339 VAL A N 1
ATOM 2793 C CA . VAL A 1 339 ? 30.619 -6.688 56.565 1.00 24.41 339 VAL A CA 1
ATOM 2794 C C . VAL A 1 339 ? 31.396 -5.429 56.220 1.00 19.89 339 VAL A C 1
ATOM 2795 O O . VAL A 1 339 ? 31.441 -4.508 57.024 1.00 20.46 339 VAL A O 1
ATOM 2799 N N . PHE A 1 340 ? 31.999 -5.378 55.026 1.00 18.84 340 PHE A N 1
ATOM 2800 C CA . PHE A 1 340 ? 32.756 -4.189 54.659 1.00 16.44 340 PHE A CA 1
ATOM 2801 C C . PHE A 1 340 ? 31.880 -2.947 54.488 1.00 14.52 340 PHE A C 1
ATOM 2802 O O . PHE A 1 340 ? 32.407 -1.834 54.463 1.00 15.53 340 PHE A O 1
ATOM 2810 N N . TYR A 1 341 ? 30.562 -3.132 54.354 1.00 13.24 341 TYR A N 1
ATOM 2811 C CA . TYR A 1 341 ? 29.646 -1.981 54.405 1.00 11.94 341 TYR A CA 1
ATOM 2812 C C . TYR A 1 341 ? 29.692 -1.282 55.759 1.00 11.22 341 TYR A C 1
ATOM 2813 O O . TYR A 1 341 ? 29.399 -0.092 55.840 1.00 12.37 341 TYR A O 1
ATOM 2822 N N . TRP A 1 342 ? 30.104 -2.005 56.802 1.00 14.01 342 TRP A N 1
ATOM 2823 C CA . TRP A 1 342 ? 30.243 -1.427 58.147 1.00 16.39 342 TRP A CA 1
ATOM 2824 C C . TRP A 1 342 ? 31.634 -0.870 58.448 1.00 17.13 342 TRP A C 1
ATOM 2825 O O . TRP A 1 342 ? 31.781 0.034 59.286 1.00 20.98 342 TRP A O 1
ATOM 2836 N N . THR A 1 343 ? 32.657 -1.374 57.757 1.00 17.67 343 THR A N 1
ATOM 2837 C CA . THR A 1 343 ? 34.065 -1.034 58.065 1.00 18.42 343 THR A CA 1
ATOM 2838 C C . THR A 1 343 ? 34.811 -0.256 56.979 1.00 18.01 343 THR A C 1
ATOM 2839 O O . THR A 1 343 ? 35.836 0.380 57.264 1.00 19.51 343 THR A O 1
ATOM 2843 N N . GLY A 1 344 ? 34.339 -0.368 55.738 1.00 17.01 344 GLY A N 1
ATOM 2844 C CA . GLY A 1 344 ? 35.013 0.222 54.584 1.00 16.61 344 GLY A CA 1
ATOM 2845 C C . GLY A 1 344 ? 36.265 -0.542 54.167 1.00 16.92 344 GLY A C 1
ATOM 2846 O O . GLY A 1 344 ? 37.00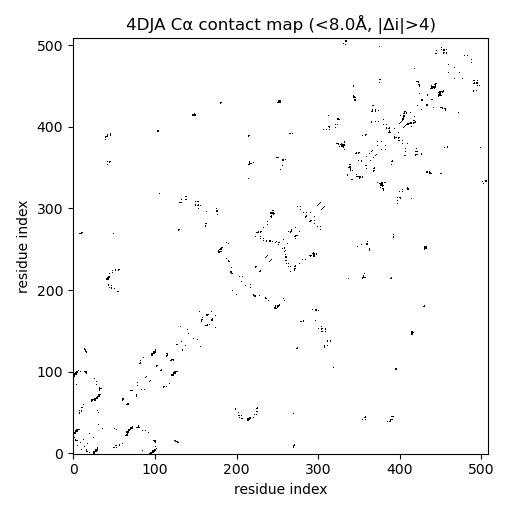7 -0.084 53.293 1.00 20.44 344 GLY A O 1
ATOM 2847 N N . LYS A 1 345 ? 36.498 -1.706 54.775 1.00 18.40 345 LYS A N 1
ATOM 2848 C CA A LYS A 1 345 ? 37.707 -2.500 54.523 0.50 19.18 345 LYS A CA 1
ATOM 2849 C CA B LYS A 1 345 ? 37.720 -2.457 54.492 0.50 18.95 345 LYS A CA 1
ATOM 2850 C C . LYS A 1 345 ? 37.520 -3.427 53.326 1.00 18.78 345 LYS A C 1
ATOM 2851 O O . LYS A 1 345 ? 37.099 -4.573 53.485 1.00 20.84 345 LYS A O 1
ATOM 2862 N N . THR A 1 346 ? 37.822 -2.930 52.132 1.00 18.21 346 THR A N 1
ATOM 2863 C CA . THR A 1 346 ? 37.702 -3.718 50.905 1.00 15.45 346 THR A CA 1
ATOM 2864 C C . THR A 1 346 ? 38.753 -3.243 49.903 1.00 14.31 346 THR A C 1
ATOM 2865 O O . THR A 1 346 ? 39.078 -2.060 49.854 1.00 15.69 346 THR A O 1
ATOM 2869 N N . HIS A 1 347 ? 39.230 -4.159 49.070 1.00 15.62 347 HIS A N 1
ATOM 2870 C CA . HIS A 1 347 ? 40.172 -3.808 48.024 1.00 15.11 347 HIS A CA 1
ATOM 2871 C C . HIS A 1 347 ? 39.508 -3.113 46.862 1.00 14.30 347 HIS A C 1
ATOM 2872 O O . HIS A 1 347 ? 40.200 -2.550 46.028 1.00 14.56 347 HIS A O 1
ATOM 2879 N N . MET A 1 348 ? 38.173 -3.136 46.779 1.00 12.70 348 MET A N 1
ATOM 2880 C CA . MET A 1 348 ? 37.488 -2.362 45.734 1.00 11.70 348 MET A CA 1
ATOM 2881 C C . MET A 1 348 ? 37.602 -0.882 46.080 1.00 11.56 348 MET A C 1
ATOM 2882 O O . MET A 1 348 ? 36.957 -0.417 47.003 1.00 11.59 348 MET A O 1
ATOM 2887 N N . ASN A 1 349 ? 38.433 -0.137 45.361 1.00 11.88 349 ASN A N 1
ATOM 2888 C CA . ASN A 1 349 ? 38.724 1.234 45.799 1.00 11.73 349 ASN A CA 1
ATOM 2889 C C . ASN A 1 349 ? 37.483 2.160 45.850 1.00 11.34 349 ASN A C 1
ATOM 2890 O O . ASN A 1 349 ? 37.319 2.969 46.774 1.00 11.86 349 ASN A O 1
ATOM 2895 N N . CYS A 1 350 ? 36.648 2.083 44.823 1.00 11.99 350 CYS A N 1
ATOM 2896 C CA . CYS A 1 350 ? 35.407 2.868 44.797 1.00 11.20 350 CYS A CA 1
ATOM 2897 C C . CYS A 1 350 ? 34.554 2.647 46.059 1.00 10.79 350 CYS A C 1
ATOM 2898 O O . CYS A 1 350 ? 34.147 3.592 46.730 1.00 10.23 350 CYS A O 1
ATOM 2901 N N . MET A 1 351 ? 34.343 1.374 46.388 1.00 10.69 351 MET A N 1
ATOM 2902 C CA . MET A 1 351 ? 33.555 0.976 47.546 1.00 11.06 351 MET A CA 1
ATOM 2903 C C . MET A 1 351 ? 34.232 1.446 48.831 1.00 10.60 351 MET A C 1
ATOM 2904 O O . MET A 1 351 ? 33.577 1.986 49.721 1.00 11.22 351 MET A O 1
ATOM 2909 N N . ALA A 1 352 ? 35.550 1.258 48.918 1.00 10.18 352 ALA A N 1
ATOM 2910 C CA . ALA A 1 352 ? 36.281 1.644 50.122 1.00 10.05 352 ALA A CA 1
ATOM 2911 C C . ALA A 1 352 ? 36.165 3.140 50.353 1.00 11.51 352 ALA A C 1
ATOM 2912 O O . ALA A 1 352 ? 35.914 3.585 51.488 1.00 12.86 352 ALA A O 1
ATOM 2914 N N . LYS A 1 353 ? 36.331 3.922 49.288 1.00 11.45 353 LYS A N 1
ATOM 2915 C CA A LYS A 1 353 ? 36.273 5.388 49.426 0.50 12.22 353 LYS A CA 1
ATOM 2916 C CA B LYS A 1 353 ? 36.280 5.381 49.423 0.50 12.46 353 LYS A CA 1
ATOM 2917 C C . LYS A 1 353 ? 34.888 5.876 49.809 1.00 11.83 353 LYS A C 1
ATOM 2918 O O . LYS A 1 353 ? 34.751 6.718 50.692 1.00 13.12 353 LYS A O 1
ATOM 2929 N N . VAL A 1 354 ? 33.863 5.362 49.137 1.00 10.94 354 VAL A N 1
ATOM 2930 C CA . VAL A 1 354 ? 32.479 5.779 49.424 1.00 10.81 354 VAL A CA 1
ATOM 2931 C C . VAL A 1 354 ? 32.060 5.368 50.834 1.00 9.78 354 VAL A C 1
ATOM 2932 O O . VAL A 1 354 ? 31.481 6.175 51.574 1.00 11.29 354 VAL A O 1
ATOM 2936 N N . ILE A 1 355 ? 32.374 4.136 51.219 1.00 10.82 355 ILE A N 1
ATOM 2937 C CA . ILE A 1 355 ? 32.060 3.694 52.572 1.00 11.17 355 ILE A CA 1
ATOM 2938 C C . ILE A 1 355 ? 32.849 4.490 53.622 1.00 11.12 355 ILE A C 1
ATOM 2939 O O . ILE A 1 355 ? 32.298 4.863 54.665 1.00 11.99 355 ILE A O 1
ATOM 2944 N N . THR A 1 356 ? 34.112 4.794 53.338 1.00 12.75 356 THR A N 1
ATOM 2945 C CA . THR A 1 356 ? 34.906 5.625 54.263 1.00 12.91 356 THR A CA 1
ATOM 2946 C C . THR A 1 356 ? 34.349 7.038 54.411 1.00 12.97 356 THR A C 1
ATOM 2947 O O . THR A 1 356 ? 34.227 7.533 55.538 1.00 12.22 356 THR A O 1
ATOM 2951 N N . GLU A 1 357 ? 33.946 7.656 53.294 1.00 11.96 357 GLU A N 1
ATOM 2952 C CA . GLU A 1 357 ? 33.276 8.970 53.338 1.00 12.48 357 GLU A CA 1
ATOM 2953 C C . GLU A 1 357 ? 32.023 8.887 54.200 1.00 12.42 357 GLU A C 1
ATOM 2954 O O . GLU A 1 357 ? 31.708 9.800 54.971 1.00 11.87 357 GLU A O 1
ATOM 2960 N N . THR A 1 358 ? 31.323 7.768 54.080 1.00 11.39 358 THR A N 1
ATOM 2961 C CA . THR A 1 358 ? 30.074 7.560 54.801 1.00 10.61 358 THR A CA 1
ATOM 2962 C C . THR A 1 358 ? 30.349 7.439 56.306 1.00 11.57 358 THR A C 1
ATOM 2963 O O . THR A 1 358 ? 29.683 8.088 57.124 1.00 11.79 358 THR A O 1
ATOM 2967 N N . ILE A 1 359 ? 31.337 6.622 56.661 1.00 12.12 359 ILE A N 1
ATOM 2968 C CA . ILE A 1 359 ? 31.786 6.478 58.050 1.00 11.67 359 ILE A CA 1
ATOM 2969 C C . ILE A 1 359 ? 32.141 7.845 58.648 1.00 12.28 359 ILE A C 1
ATOM 2970 O O . ILE A 1 359 ? 31.723 8.193 59.754 1.00 13.69 359 ILE A O 1
ATOM 2975 N N . GLU A 1 360 ? 32.893 8.632 57.896 1.00 12.50 360 GLU A N 1
ATOM 2976 C CA . GLU A 1 360 ? 33.459 9.875 58.438 1.00 13.30 360 GLU A CA 1
ATOM 2977 C C . GLU A 1 360 ? 32.477 11.037 58.438 1.00 13.73 360 GLU A C 1
ATOM 2978 O O . GLU A 1 360 ? 32.511 11.888 59.337 1.00 13.65 360 GLU A O 1
ATOM 2984 N N . ASN A 1 361 ? 31.591 11.060 57.442 1.00 12.35 361 ASN A N 1
ATOM 2985 C CA . ASN A 1 361 ? 30.794 12.269 57.141 1.00 12.79 361 ASN A CA 1
ATOM 2986 C C . ASN A 1 361 ? 29.276 12.104 57.263 1.00 11.87 361 ASN A C 1
ATOM 2987 O O . ASN A 1 361 ? 28.548 13.098 57.296 1.00 11.71 361 ASN A O 1
ATOM 2992 N N . ALA A 1 362 ? 28.802 10.858 57.319 1.00 10.83 362 ALA A N 1
ATOM 2993 C CA . ALA A 1 362 ? 27.351 10.583 57.318 1.00 10.90 362 ALA A CA 1
ATOM 2994 C C . ALA A 1 362 ? 26.701 11.192 56.075 1.00 10.69 362 ALA A C 1
ATOM 2995 O O . ALA A 1 362 ? 25.542 11.610 56.100 1.00 10.76 362 ALA A O 1
ATOM 2997 N N . TYR A 1 363 ? 27.449 11.220 54.977 1.00 9.54 363 TYR A N 1
ATOM 2998 C CA . TYR A 1 363 ? 26.963 11.761 53.710 1.00 9.36 363 TYR A CA 1
ATOM 2999 C C . TYR A 1 363 ? 27.702 11.094 52.555 1.00 9.83 363 TYR A C 1
ATOM 3000 O O . TYR A 1 363 ? 28.879 10.776 52.681 1.00 11.33 363 TYR A O 1
ATOM 3009 N N . ALA A 1 364 ? 26.977 10.877 51.454 1.00 10.06 364 ALA A N 1
ATOM 3010 C CA . ALA A 1 364 ? 27.554 10.539 50.171 1.00 8.95 364 ALA A CA 1
ATOM 3011 C C . ALA A 1 364 ? 26.573 11.131 49.163 1.00 8.64 364 ALA A C 1
ATOM 3012 O O . ALA A 1 364 ? 25.371 11.220 49.458 1.00 9.74 364 ALA A O 1
ATOM 3014 N N . HIS A 1 365 ? 27.051 11.555 47.989 1.00 9.10 365 HIS A N 1
ATOM 3015 C CA . HIS A 1 365 ? 26.140 12.158 47.011 1.00 10.70 365 HIS A CA 1
ATOM 3016 C C . HIS A 1 365 ? 25.395 11.126 46.186 1.00 9.80 365 HIS A C 1
ATOM 3017 O O . HIS A 1 365 ? 25.664 9.917 46.260 1.00 9.95 365 HIS A O 1
ATOM 3024 N N . HIS A 1 366 ? 24.389 11.583 45.459 1.00 9.38 366 HIS A N 1
ATOM 3025 C CA . HIS A 1 366 ? 23.432 10.678 44.851 1.00 9.45 366 HIS A CA 1
ATOM 3026 C C . HIS A 1 366 ? 24.009 9.565 44.017 1.00 9.69 366 HIS A C 1
ATOM 3027 O O . HIS A 1 366 ? 23.650 8.398 44.190 1.00 10.61 366 HIS A O 1
ATOM 3034 N N . ILE A 1 367 ? 24.915 9.918 43.104 1.00 9.08 367 ILE A N 1
ATOM 3035 C CA . ILE A 1 367 ? 25.473 8.925 42.189 1.00 9.40 367 ILE A CA 1
ATOM 3036 C C . ILE A 1 367 ? 26.364 7.911 42.932 1.00 9.73 367 ILE A C 1
ATOM 3037 O O . ILE A 1 367 ? 26.528 6.785 42.473 1.00 10.13 367 ILE A O 1
ATOM 3042 N N . GLN A 1 368 ? 26.909 8.292 44.086 1.00 9.22 368 GLN A N 1
ATOM 3043 C CA . GLN A 1 368 ? 27.608 7.323 44.935 1.00 9.28 368 GLN A CA 1
ATOM 3044 C C . GLN A 1 368 ? 26.612 6.354 45.572 1.00 9.16 368 GLN A C 1
ATOM 3045 O O . GLN A 1 368 ? 26.784 5.122 45.519 1.00 9.52 368 GLN A O 1
ATOM 3051 N N . ARG A 1 369 ? 25.531 6.897 46.120 1.00 9.42 369 ARG A N 1
ATOM 3052 C CA . ARG A 1 369 ? 24.513 6.029 46.741 1.00 8.89 369 ARG A CA 1
ATOM 3053 C C . ARG A 1 369 ? 23.908 5.088 45.697 1.00 8.86 369 ARG A C 1
ATOM 3054 O O . ARG A 1 369 ? 23.605 3.920 45.981 1.00 8.89 369 ARG A O 1
ATOM 3062 N N . LEU A 1 370 ? 23.761 5.592 44.477 1.00 8.92 370 LEU A N 1
ATOM 3063 C CA . LEU A 1 370 ? 23.167 4.780 43.414 1.00 9.15 370 LEU A CA 1
ATOM 3064 C C . LEU A 1 370 ? 24.157 3.835 42.708 1.00 9.70 370 LEU A C 1
ATOM 3065 O O . LEU A 1 370 ? 23.913 2.627 42.619 1.00 9.82 370 LEU A O 1
ATOM 3070 N N . MET A 1 371 ? 25.268 4.379 42.196 1.00 8.70 371 MET A N 1
ATOM 3071 C CA . MET A 1 371 ? 26.113 3.626 41.268 1.00 8.95 371 MET A CA 1
ATOM 3072 C C . MET A 1 371 ? 27.296 2.913 41.907 1.00 8.85 371 MET A C 1
ATOM 3073 O O . MET A 1 371 ? 27.960 2.084 41.253 1.00 10.49 371 MET A O 1
ATOM 3078 N N . ILE A 1 372 ? 27.583 3.211 43.170 1.00 10.08 372 ILE A N 1
ATOM 3079 C CA . ILE A 1 372 ? 28.659 2.503 43.844 1.00 9.88 372 ILE A CA 1
ATOM 3080 C C . ILE A 1 372 ? 28.075 1.506 44.842 1.00 9.63 372 ILE A C 1
ATOM 3081 O O . ILE A 1 372 ? 27.973 0.318 44.542 1.00 9.64 372 ILE A O 1
ATOM 3086 N N . THR A 1 373 ? 27.689 1.979 46.016 1.00 9.08 373 THR A N 1
ATOM 3087 C CA . THR A 1 373 ? 27.204 1.044 47.033 1.00 9.29 373 THR A CA 1
ATOM 3088 C C . THR A 1 373 ? 25.827 0.442 46.679 1.00 9.78 373 THR A C 1
ATOM 3089 O O . THR A 1 373 ? 25.533 -0.710 47.025 1.00 9.53 373 THR A O 1
ATOM 3093 N N . GLY A 1 374 ? 25.002 1.195 45.969 1.00 9.20 374 GLY A N 1
ATOM 3094 C CA . GLY A 1 374 ? 23.683 0.692 45.554 1.00 8.71 374 GLY A CA 1
ATOM 3095 C C . GLY A 1 374 ? 23.848 -0.379 44.482 1.00 9.93 374 GLY A C 1
ATOM 3096 O O . GLY A 1 374 ? 23.377 -1.513 44.631 1.00 10.69 374 GLY A O 1
ATOM 3097 N N . ASN A 1 375 ? 24.578 -0.026 43.427 1.00 9.67 375 ASN A N 1
ATOM 3098 C CA . ASN A 1 375 ? 24.854 -0.925 42.320 1.00 9.77 375 ASN A CA 1
ATOM 3099 C C . ASN A 1 375 ? 25.533 -2.216 42.817 1.00 9.47 375 ASN A C 1
ATOM 3100 O O . ASN A 1 375 ? 25.169 -3.324 42.414 1.00 9.46 375 ASN A O 1
ATOM 3105 N N . PHE A 1 376 ? 26.516 -2.088 43.698 1.00 9.80 376 PHE A N 1
ATOM 3106 C CA . PHE A 1 376 ? 27.165 -3.297 44.191 1.00 10.24 376 PHE A CA 1
ATOM 3107 C C . PHE A 1 376 ? 26.160 -4.223 44.861 1.00 9.70 376 PHE A C 1
ATOM 3108 O O . PHE A 1 376 ? 26.162 -5.442 44.620 1.00 10.96 376 PHE A O 1
ATOM 3116 N N . ALA A 1 377 ? 25.287 -3.666 45.692 1.00 9.73 377 ALA A N 1
ATOM 3117 C CA . ALA A 1 377 ? 24.345 -4.513 46.433 1.00 9.87 377 ALA A CA 1
ATOM 3118 C C . ALA A 1 377 ? 23.332 -5.151 45.472 1.00 9.89 377 ALA A C 1
ATOM 3119 O O . ALA A 1 377 ? 22.899 -6.294 45.649 1.00 10.53 377 ALA A O 1
ATOM 3121 N N . LEU A 1 378 ? 22.976 -4.407 44.438 1.00 10.28 378 LEU A N 1
ATOM 3122 C CA . LEU A 1 378 ? 22.107 -4.928 43.385 1.00 10.16 378 LEU A CA 1
ATOM 3123 C C . LEU A 1 378 ? 22.756 -6.135 42.702 1.00 10.27 378 LEU A C 1
ATOM 3124 O O . LEU A 1 378 ? 22.173 -7.220 42.604 1.00 11.41 378 LEU A O 1
ATOM 3129 N N . LEU A 1 379 ? 23.991 -5.958 42.256 1.00 9.81 379 LEU A N 1
ATOM 3130 C CA . LEU A 1 379 ? 24.637 -7.007 41.496 1.00 10.84 379 LEU A CA 1
ATOM 3131 C C . LEU A 1 379 ? 24.948 -8.221 42.375 1.00 10.56 379 LEU A C 1
ATOM 3132 O O . LEU A 1 379 ? 24.921 -9.363 41.894 1.00 11.49 379 LEU A O 1
ATOM 3137 N N . ALA A 1 380 ? 25.283 -7.974 43.641 1.00 9.93 380 ALA A N 1
ATOM 3138 C CA . ALA A 1 380 ? 25.623 -9.060 44.564 1.00 10.81 380 ALA A CA 1
ATOM 3139 C C . ALA A 1 380 ? 24.415 -9.761 45.153 1.00 10.55 380 ALA A C 1
ATOM 3140 O O . ALA A 1 380 ? 24.583 -10.691 45.947 1.00 12.74 380 ALA A O 1
ATOM 3142 N N . GLY A 1 381 ? 23.214 -9.330 44.766 1.00 10.92 381 GLY A N 1
ATOM 3143 C CA . GLY A 1 381 ? 21.963 -9.992 45.181 1.00 11.46 381 GLY A CA 1
ATOM 3144 C C . GLY A 1 381 ? 21.701 -9.893 46.669 1.00 11.04 381 GLY A C 1
ATOM 3145 O O . GLY A 1 381 ? 21.272 -10.858 47.297 1.00 11.28 381 GLY A O 1
ATOM 3146 N N . ILE A 1 382 ? 21.938 -8.714 47.228 1.00 11.42 382 ILE A N 1
ATOM 3147 C CA . ILE A 1 382 ? 21.740 -8.509 48.654 1.00 11.06 382 ILE A CA 1
ATOM 3148 C C . ILE A 1 382 ? 20.251 -8.444 48.965 1.00 11.13 382 ILE A C 1
ATOM 3149 O O . ILE A 1 382 ? 19.467 -7.900 48.187 1.00 11.12 382 ILE A O 1
ATOM 3154 N N . ASP A 1 383 ? 19.867 -9.048 50.091 1.00 11.63 383 ASP A N 1
ATOM 3155 C CA . ASP A 1 383 ? 18.526 -8.887 50.622 1.00 12.54 383 ASP A CA 1
ATOM 3156 C C . ASP A 1 383 ? 18.162 -7.378 50.649 1.00 12.57 383 ASP A C 1
ATOM 3157 O O . ASP A 1 383 ? 18.843 -6.607 51.314 1.00 11.38 383 ASP A O 1
ATOM 3162 N N . PRO A 1 384 ? 17.098 -6.969 49.928 1.00 11.83 384 PRO A N 1
ATOM 3163 C CA . PRO A 1 384 ? 16.801 -5.519 49.868 1.00 11.27 384 PRO A CA 1
ATOM 3164 C C . PRO A 1 384 ? 16.537 -4.912 51.238 1.00 11.43 384 PRO A C 1
ATOM 3165 O O . PRO A 1 384 ? 16.809 -3.729 51.443 1.00 12.05 384 PRO A O 1
ATOM 3169 N N . LYS A 1 385 ? 16.029 -5.708 52.178 1.00 11.97 385 LYS A N 1
ATOM 3170 C CA . LYS A 1 385 ? 15.756 -5.180 53.526 1.00 12.85 385 LYS A CA 1
ATOM 3171 C C . LYS A 1 385 ? 17.037 -4.808 54.258 1.00 13.26 385 LYS A C 1
ATOM 3172 O O . LYS A 1 385 ? 17.052 -3.837 55.025 1.00 13.77 385 LYS A O 1
ATOM 3178 N N . ALA A 1 386 ? 18.099 -5.581 54.025 1.00 11.08 386 ALA A N 1
ATOM 3179 C CA . ALA A 1 386 ? 19.421 -5.288 54.603 1.00 12.17 386 ALA A CA 1
ATOM 3180 C C . ALA A 1 386 ? 20.016 -4.014 53.978 1.00 11.06 386 ALA A C 1
ATOM 3181 O O . ALA A 1 386 ? 20.608 -3.195 54.670 1.00 11.71 386 ALA A O 1
ATOM 3183 N N . VAL A 1 387 ? 19.803 -3.828 52.674 1.00 10.11 387 VAL A N 1
ATOM 3184 C CA . VAL A 1 387 ? 20.245 -2.616 51.997 1.00 10.03 387 VAL A CA 1
ATOM 3185 C C . VAL A 1 387 ? 19.504 -1.407 52.563 1.00 10.17 387 VAL A C 1
ATOM 3186 O O . VAL A 1 387 ? 20.129 -0.381 52.871 1.00 10.11 387 VAL A O 1
ATOM 3190 N N . HIS A 1 388 ? 18.180 -1.543 52.700 1.00 10.35 388 HIS A N 1
ATOM 3191 C CA . HIS A 1 388 ? 17.355 -0.498 53.294 1.00 10.12 388 HIS A CA 1
ATOM 3192 C C . HIS A 1 388 ? 17.841 -0.104 54.677 1.00 10.07 388 HIS A C 1
ATOM 3193 O O . HIS A 1 388 ? 18.007 1.093 54.950 1.00 9.95 388 HIS A O 1
ATOM 3200 N N . ARG A 1 389 ? 18.085 -1.077 55.561 1.00 10.18 389 ARG A N 1
ATOM 3201 C CA A ARG A 1 389 ? 18.520 -0.750 56.916 0.50 10.99 389 ARG A CA 1
ATOM 3202 C CA B ARG A 1 389 ? 18.504 -0.728 56.921 0.50 11.03 389 ARG A CA 1
ATOM 3203 C C . ARG A 1 389 ? 19.812 0.068 56.906 1.00 10.85 389 ARG A C 1
ATOM 3204 O O . ARG A 1 389 ? 19.949 1.059 57.639 1.00 11.52 389 ARG A O 1
ATOM 3219 N N . TRP A 1 390 ? 20.768 -0.329 56.065 1.00 11.00 390 TRP A N 1
ATOM 3220 C CA . TRP A 1 390 ? 22.049 0.352 56.032 1.00 10.07 390 TRP A CA 1
ATOM 3221 C C . TRP A 1 390 ? 21.866 1.790 55.572 1.00 9.15 390 TRP A C 1
ATOM 3222 O O . TRP A 1 390 ? 22.354 2.727 56.221 1.00 9.69 390 TRP A O 1
ATOM 3233 N N . TYR A 1 391 ? 21.163 2.008 54.463 1.00 8.70 391 TYR A N 1
ATOM 3234 C CA . TYR A 1 391 ? 20.964 3.387 53.992 1.00 8.49 391 TYR A CA 1
ATOM 3235 C C . TYR A 1 391 ? 20.200 4.234 55.015 1.00 9.17 391 TYR A C 1
ATOM 3236 O O . TYR A 1 391 ? 20.442 5.435 55.147 1.00 10.80 391 TYR A O 1
ATOM 3245 N N . LEU A 1 392 ? 19.279 3.616 55.740 1.00 8.95 392 LEU A N 1
ATOM 3246 C CA . LEU A 1 392 ? 18.526 4.367 56.733 1.00 9.08 392 LEU A CA 1
ATOM 3247 C C . LEU A 1 392 ? 19.405 4.767 57.920 1.00 9.51 392 LEU A C 1
ATOM 3248 O O . LEU A 1 392 ? 19.228 5.829 58.512 1.00 10.08 392 LEU A O 1
ATOM 3253 N N . GLU A 1 393 ? 20.381 3.923 58.242 1.00 10.11 393 GLU A N 1
ATOM 3254 C CA . GLU A 1 393 ? 21.285 4.188 59.360 1.00 9.91 393 GLU A CA 1
ATOM 3255 C C . GLU A 1 393 ? 22.355 5.228 59.088 1.00 10.44 393 GLU A C 1
ATOM 3256 O O . GLU A 1 393 ? 22.635 6.098 59.933 1.00 10.16 393 GLU A O 1
ATOM 3262 N N . VAL A 1 394 ? 22.997 5.113 57.931 1.00 10.41 394 VAL A N 1
ATOM 3263 C CA . VAL A 1 394 ? 24.333 5.685 57.800 1.00 11.03 394 VAL A CA 1
ATOM 3264 C C . VAL A 1 394 ? 24.374 7.135 57.311 1.00 10.46 394 VAL A C 1
ATOM 3265 O O . VAL A 1 394 ? 25.428 7.770 57.411 1.00 11.10 394 VAL A O 1
ATOM 3269 N N . TYR A 1 395 ? 23.255 7.649 56.791 1.00 9.89 395 TYR A N 1
ATOM 3270 C CA . TYR A 1 395 ? 23.212 9.021 56.248 1.00 10.28 395 TYR A CA 1
ATOM 3271 C C . TYR A 1 395 ? 22.370 9.954 57.107 1.00 10.30 395 TYR A C 1
ATOM 3272 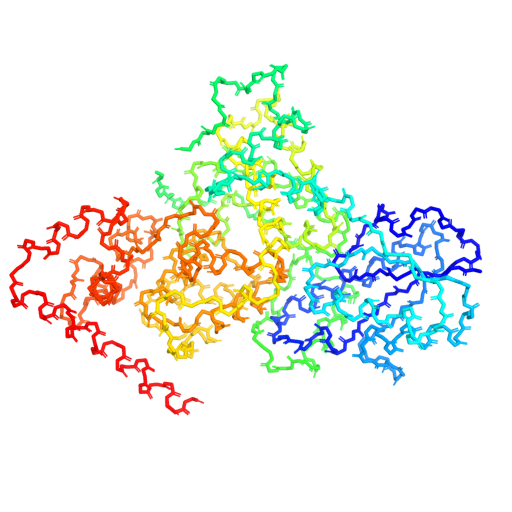O O . TYR A 1 395 ? 21.241 9.607 57.508 1.00 10.52 395 TYR A O 1
ATOM 3281 N N . ALA A 1 396 ? 22.913 11.146 57.367 1.00 10.23 396 ALA A N 1
ATOM 3282 C CA . ALA A 1 396 ? 22.303 12.085 58.296 1.00 10.01 396 ALA A CA 1
ATOM 3283 C C . ALA A 1 396 ? 21.028 12.736 57.740 1.00 10.08 396 ALA A C 1
ATOM 3284 O O . ALA A 1 396 ? 20.348 13.485 58.457 1.00 10.90 396 ALA A O 1
ATOM 3286 N N . ASP A 1 397 ? 20.707 12.448 56.473 1.00 10.09 397 ASP A N 1
ATOM 3287 C CA . ASP A 1 397 ? 19.465 12.910 55.833 1.00 9.36 397 ASP A CA 1
ATOM 3288 C C . ASP A 1 397 ? 18.421 11.788 55.704 1.00 8.45 397 ASP A C 1
ATOM 3289 O O . ASP A 1 397 ? 17.402 11.973 55.050 1.00 8.91 397 ASP A O 1
ATOM 3294 N N . ALA A 1 398 ? 18.665 10.638 56.330 1.00 9.03 398 ALA A N 1
ATOM 3295 C CA . ALA A 1 398 ? 17.843 9.464 56.068 1.00 8.99 398 ALA A CA 1
ATOM 3296 C C . ALA A 1 398 ? 16.672 9.336 57.041 1.00 9.60 398 ALA A C 1
ATOM 3297 O O . ALA A 1 398 ? 16.842 9.366 58.259 1.00 9.78 398 ALA A O 1
ATOM 3299 N N . TYR A 1 399 ? 15.488 9.199 56.453 1.00 9.25 399 TYR A N 1
ATOM 3300 C CA . TYR A 1 399 ? 14.213 8.866 57.119 1.00 9.52 399 TYR A CA 1
ATOM 3301 C C . TYR A 1 399 ? 13.494 7.907 56.195 1.00 9.48 399 TYR A C 1
ATOM 3302 O O . TYR A 1 399 ? 13.725 7.943 54.980 1.00 9.60 399 TYR A O 1
ATOM 3311 N N . GLU A 1 400 ? 12.647 7.033 56.736 1.00 9.27 400 GLU A N 1
ATOM 3312 C CA . GLU A 1 400 ? 12.127 5.952 55.891 1.00 8.98 400 GLU A CA 1
ATOM 3313 C C . GLU A 1 400 ? 11.393 6.435 54.626 1.00 9.11 400 GLU A C 1
ATOM 3314 O O . GLU A 1 400 ? 11.515 5.804 53.575 1.00 9.28 400 GLU A O 1
ATOM 3320 N N . TRP A 1 401 ? 10.643 7.539 54.725 1.00 9.18 401 TRP A N 1
ATOM 3321 C CA . TRP A 1 401 ? 9.821 7.992 53.590 1.00 9.38 401 TRP A CA 1
ATOM 3322 C C . TRP A 1 401 ? 10.651 8.319 52.373 1.00 9.28 401 TRP A C 1
ATOM 3323 O O . TRP A 1 401 ? 10.194 8.141 51.245 1.00 9.13 401 TRP A O 1
ATOM 3334 N N . VAL A 1 402 ? 11.885 8.789 52.587 1.00 8.99 402 VAL A N 1
ATOM 3335 C CA . VAL A 1 402 ? 12.756 9.191 51.460 1.00 8.87 402 VA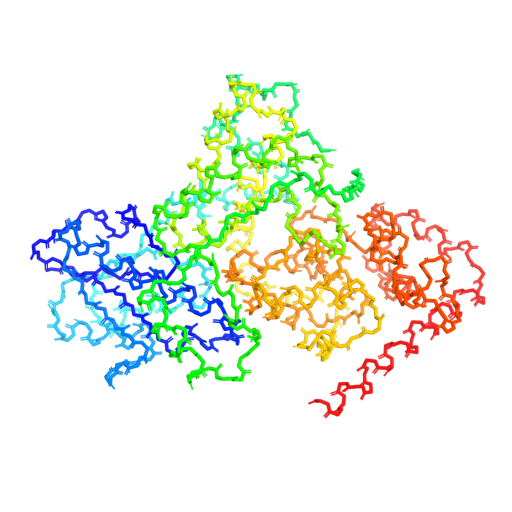L A CA 1
ATOM 3336 C C . VAL A 1 402 ? 13.761 8.082 51.125 1.00 9.18 402 VAL A C 1
ATOM 3337 O O . VAL A 1 402 ? 14.048 7.817 49.952 1.00 10.10 402 VAL A O 1
ATOM 3341 N N . GLU A 1 403 ? 14.297 7.420 52.146 1.00 10.06 403 GLU A N 1
ATOM 3342 C CA . GLU A 1 403 ? 15.278 6.359 51.899 1.00 9.17 403 GLU A CA 1
ATOM 3343 C C . GLU A 1 403 ? 14.634 5.159 51.169 1.00 9.21 403 GLU A C 1
ATOM 3344 O O . GLU A 1 403 ? 15.184 4.633 50.188 1.00 9.35 403 GLU A O 1
ATOM 3350 N N . LEU A 1 404 ? 13.476 4.722 51.658 1.00 8.80 404 LEU A N 1
ATOM 3351 C CA . LEU A 1 404 ? 12.918 3.450 51.204 1.00 8.97 404 LEU A CA 1
ATOM 3352 C C . LEU A 1 404 ? 12.611 3.399 49.703 1.00 8.68 404 LEU A C 1
ATOM 3353 O O . LEU A 1 404 ? 13.004 2.432 49.049 1.00 9.52 404 LEU A O 1
ATOM 3358 N N . PRO A 1 405 ? 11.959 4.434 49.133 1.00 8.91 405 PRO A N 1
ATOM 3359 C CA . PRO A 1 405 ? 11.735 4.330 47.681 1.00 8.49 405 PRO A CA 1
ATOM 3360 C C . PRO A 1 405 ? 13.027 4.451 46.874 1.00 8.99 405 PRO A C 1
ATOM 3361 O O . PRO A 1 405 ? 13.145 3.830 45.816 1.00 9.10 405 PRO A O 1
ATOM 3365 N N . ASN A 1 406 ? 13.981 5.241 47.361 1.00 8.97 406 ASN A N 1
ATOM 3366 C CA . ASN A 1 406 ? 15.295 5.297 46.697 1.00 9.03 406 ASN A CA 1
ATOM 3367 C C . ASN A 1 406 ? 16.008 3.951 46.709 1.00 8.40 406 ASN A C 1
ATOM 3368 O O . ASN A 1 406 ? 16.645 3.563 45.721 1.00 9.22 406 ASN A O 1
ATOM 3373 N N . VAL A 1 407 ? 15.865 3.223 47.816 1.00 8.19 407 VAL A N 1
ATOM 3374 C CA . VAL A 1 407 ? 16.503 1.912 47.931 1.00 8.98 407 VAL A CA 1
ATOM 3375 C C . VAL A 1 407 ? 15.717 0.834 47.179 1.00 9.36 407 VAL A C 1
ATOM 3376 O O . VAL A 1 407 ? 16.262 0.160 46.281 1.00 9.47 407 VAL A O 1
ATOM 3380 N N . ILE A 1 408 ? 14.441 0.661 47.553 1.00 9.61 408 ILE A N 1
ATOM 3381 C CA . ILE A 1 408 ? 13.636 -0.426 46.980 1.00 9.45 408 ILE A CA 1
ATOM 3382 C C . ILE A 1 408 ? 13.369 -0.207 45.499 1.00 9.86 408 ILE A C 1
ATOM 3383 O O . ILE A 1 408 ? 13.481 -1.153 44.701 1.00 11.87 408 ILE A O 1
ATOM 3388 N N . GLY A 1 409 ? 13.018 1.029 45.129 1.00 9.01 409 GLY A N 1
ATOM 3389 C CA . GLY A 1 409 ? 12.638 1.295 43.745 1.00 9.45 409 GLY A CA 1
ATOM 3390 C C . GLY A 1 409 ? 13.830 1.661 42.885 1.00 9.82 409 GLY A C 1
ATOM 3391 O O . GLY A 1 409 ? 14.207 0.925 41.973 1.00 12.20 409 GLY A O 1
ATOM 3392 N N . MET A 1 410 ? 14.403 2.833 43.134 1.00 9.15 410 MET A N 1
ATOM 3393 C CA . MET A 1 410 ? 15.425 3.331 42.229 1.00 9.17 410 MET A CA 1
ATOM 3394 C C . MET A 1 410 ? 16.666 2.434 42.172 1.00 9.37 410 MET A C 1
ATOM 3395 O O . MET A 1 410 ? 17.113 2.058 41.096 1.00 10.45 410 MET A O 1
ATOM 3400 N N . SER A 1 411 ? 17.226 2.103 43.328 1.00 9.53 411 SER A N 1
ATOM 3401 C CA . SER A 1 411 ? 18.521 1.435 43.344 1.00 9.19 411 SER A CA 1
ATOM 3402 C C . SER A 1 411 ? 18.421 -0.078 43.151 1.00 9.33 411 SER A C 1
ATOM 3403 O O . SER A 1 411 ? 19.078 -0.649 42.277 1.00 10.32 411 SER A O 1
ATOM 3406 N N . GLN A 1 412 ? 17.624 -0.734 43.985 1.00 9.20 412 GLN A N 1
ATOM 3407 C CA . GLN A 1 412 ? 17.582 -2.198 43.980 1.00 8.83 412 GLN A CA 1
ATOM 3408 C C . GLN A 1 412 ? 16.581 -2.827 43.003 1.00 9.60 412 GLN A C 1
ATOM 3409 O O . GLN A 1 412 ? 16.627 -4.048 42.797 1.00 9.97 412 GLN A O 1
ATOM 3415 N N . PHE A 1 413 ? 15.685 -2.020 42.426 1.00 9.22 413 PHE A N 1
ATOM 3416 C CA . PHE A 1 413 ? 14.630 -2.524 41.511 1.00 9.89 413 PHE A CA 1
ATOM 3417 C C . PHE A 1 413 ? 13.857 -3.664 42.185 1.00 9.20 413 PHE A C 1
ATOM 3418 O O . PHE A 1 413 ? 13.335 -4.569 41.524 1.00 10.25 413 PHE A O 1
ATOM 3426 N N . ALA A 1 414 ? 13.812 -3.627 43.514 1.00 9.63 414 ALA A N 1
ATOM 3427 C CA . ALA A 1 414 ? 13.207 -4.704 44.300 1.00 10.21 414 ALA A CA 1
ATOM 3428 C C . ALA A 1 414 ? 11.675 -4.693 44.181 1.00 10.31 414 ALA A C 1
ATOM 3429 O O . ALA A 1 414 ? 11.015 -5.686 44.528 1.00 10.91 414 ALA A O 1
ATOM 3431 N N . ASP A 1 415 ? 11.132 -3.576 43.680 1.00 11.06 415 ASP A N 1
ATOM 3432 C CA . ASP A 1 415 ? 9.698 -3.432 43.400 1.00 11.81 415 ASP A CA 1
ATOM 3433 C C . ASP A 1 415 ? 9.355 -3.732 41.933 1.00 12.23 415 ASP A C 1
ATOM 3434 O O . ASP A 1 415 ? 8.236 -3.498 41.489 1.00 13.42 415 ASP A O 1
ATOM 3439 N N . GLY A 1 416 ? 10.320 -4.249 41.181 1.00 11.03 416 GLY A N 1
ATOM 3440 C CA . GLY A 1 416 ? 10.090 -4.594 39.768 1.00 12.64 416 GLY A CA 1
ATOM 3441 C C . GLY A 1 416 ? 9.739 -3.410 38.882 1.00 12.59 416 GLY A C 1
ATOM 3442 O O . GLY A 1 416 ? 9.182 -3.576 37.797 1.00 13.71 416 GLY A O 1
ATOM 3443 N N . GLY A 1 417 ? 10.086 -2.208 39.329 1.00 11.93 417 GLY A N 1
ATOM 3444 C CA . GLY A 1 417 ? 9.869 -1.015 38.516 1.00 13.00 417 GLY A CA 1
ATOM 3445 C C . GLY A 1 417 ? 8.607 -0.231 38.834 1.00 13.41 417 GLY A C 1
ATOM 3446 O O . GLY A 1 417 ? 8.188 0.605 38.026 1.00 14.29 417 GLY A O 1
ATOM 3447 N N . PHE A 1 418 ? 8.021 -0.460 40.017 1.00 12.32 418 PHE A N 1
ATOM 3448 C CA . PHE A 1 418 ? 6.770 0.211 40.404 1.00 13.01 418 PHE A CA 1
ATOM 3449 C C . PHE A 1 418 ? 6.859 1.735 40.292 1.00 13.99 418 PHE A C 1
ATOM 3450 O O . PHE A 1 418 ? 5.921 2.403 39.848 1.00 14.90 418 PHE A O 1
ATOM 3458 N N . LEU A 1 419 ? 7.988 2.302 40.705 1.00 14.29 419 LEU A N 1
ATOM 3459 C CA . LEU A 1 419 ? 8.037 3.747 40.678 1.00 14.58 419 LEU A CA 1
ATOM 3460 C C . LEU A 1 419 ? 8.565 4.351 39.379 1.00 13.40 419 LEU A C 1
ATOM 3461 O O . LEU A 1 419 ? 8.700 5.567 39.274 1.00 14.41 419 LEU A O 1
ATOM 3466 N N . GLY A 1 420 ? 8.753 3.500 38.369 1.00 13.60 420 GLY A N 1
ATOM 3467 C CA . GLY A 1 420 ? 8.975 3.953 37.001 1.00 13.67 420 GLY A CA 1
ATOM 3468 C C . GLY A 1 420 ? 10.399 4.048 36.525 1.00 13.86 420 GLY A C 1
ATOM 3469 O O . GLY A 1 420 ? 10.645 4.400 35.365 1.00 15.95 420 GLY A O 1
ATOM 3470 N N . THR A 1 421 ? 11.335 3.720 37.404 1.00 14.01 421 THR A N 1
ATOM 3471 C CA . THR A 1 421 ? 12.743 3.699 37.044 1.00 14.14 421 THR A CA 1
ATOM 3472 C C . THR A 1 421 ? 13.095 2.408 36.302 1.00 14.28 421 THR A C 1
ATOM 3473 O O . THR A 1 421 ? 12.319 1.449 36.292 1.00 16.79 421 THR A O 1
ATOM 3477 N N . LYS A 1 422 ? 14.261 2.405 35.669 1.00 15.23 422 LYS A N 1
ATOM 3478 C CA . LYS A 1 422 ? 14.762 1.236 34.960 1.00 16.78 422 LYS A CA 1
ATOM 3479 C C . LYS A 1 422 ? 15.958 0.676 35.740 1.00 15.32 422 LYS A C 1
ATOM 3480 O O . LYS A 1 422 ? 16.554 1.390 36.541 1.00 15.25 422 LYS A O 1
ATOM 3486 N N . PRO A 1 423 ? 16.298 -0.610 35.531 1.00 15.18 423 PRO A N 1
ATOM 3487 C CA . PRO A 1 423 ? 17.391 -1.183 36.316 1.00 15.04 423 PRO A CA 1
ATOM 3488 C C . PRO A 1 423 ? 18.695 -0.453 36.053 1.00 16.03 423 PRO A C 1
ATOM 3489 O O . PRO A 1 423 ? 19.040 -0.196 34.890 1.00 19.17 423 PRO A O 1
ATOM 3493 N N . TYR A 1 424 ? 19.394 -0.120 37.131 1.00 13.76 424 TYR A N 1
ATOM 3494 C CA . TYR A 1 424 ? 20.630 0.668 37.071 1.00 15.73 424 TYR A CA 1
ATOM 3495 C C . TYR A 1 424 ? 21.938 -0.144 37.130 1.00 16.92 424 TYR A C 1
ATOM 3496 O O . TYR A 1 424 ? 23.014 0.418 37.346 1.00 19.49 424 TYR A O 1
ATOM 3505 N N . ALA A 1 425 ? 21.862 -1.451 36.903 1.00 16.19 425 ALA A N 1
ATOM 3506 C CA . ALA A 1 425 ? 23.064 -2.285 36.892 1.00 14.41 425 ALA A CA 1
ATOM 3507 C C . ALA A 1 425 ? 24.126 -1.707 35.969 1.00 13.99 425 ALA A C 1
ATOM 3508 O O . ALA A 1 425 ? 23.828 -1.301 34.838 1.00 14.65 425 ALA A O 1
ATOM 3510 N N . ALA A 1 426 ? 25.361 -1.662 36.465 1.00 13.09 426 ALA A N 1
ATOM 3511 C CA . ALA A 1 426 ? 26.486 -1.192 35.675 1.00 13.91 426 ALA A CA 1
ATOM 3512 C C . ALA A 1 426 ? 27.771 -1.875 36.098 1.00 13.73 426 ALA A C 1
ATOM 3513 O O . ALA A 1 426 ? 27.919 -2.323 37.228 1.00 13.79 426 ALA A O 1
ATOM 3515 N N . SER A 1 427 ? 28.701 -1.971 35.159 1.00 14.89 427 SER A N 1
ATOM 3516 C CA . SER A 1 427 ? 29.967 -2.657 35.399 1.00 15.31 427 SER A CA 1
ATOM 3517 C C . SER A 1 427 ? 31.052 -1.655 35.771 1.00 15.00 427 SER A C 1
ATOM 3518 O O . SER A 1 427 ? 30.797 -0.439 35.899 1.00 16.07 427 SER A O 1
ATOM 3521 N N . GLY A 1 428 ? 32.274 -2.161 35.902 1.00 15.57 428 GLY A N 1
ATOM 3522 C CA . GLY A 1 428 ? 33.456 -1.327 36.133 1.00 16.88 428 GLY A CA 1
ATOM 3523 C C . GLY A 1 428 ? 33.698 -0.322 35.021 1.00 16.13 428 GLY A C 1
ATOM 3524 O O . GLY A 1 428 ? 34.275 0.727 35.258 1.00 17.69 428 GLY A O 1
ATOM 3525 N N . ASN A 1 429 ? 33.232 -0.630 33.811 1.00 16.82 429 ASN A N 1
ATOM 3526 C CA . ASN A 1 429 ? 33.297 0.314 32.688 1.00 18.21 429 ASN A CA 1
ATOM 3527 C C . ASN A 1 429 ? 32.622 1.657 33.030 1.00 16.91 429 ASN A C 1
ATOM 3528 O O . ASN A 1 429 ? 33.178 2.725 32.764 1.00 18.03 429 ASN A O 1
ATOM 3533 N N . TYR A 1 430 ? 31.435 1.595 33.630 1.00 15.07 430 TYR A N 1
ATOM 3534 C CA . TYR A 1 430 ? 30.722 2.803 34.044 1.00 14.53 430 TYR A CA 1
ATOM 3535 C C . TYR A 1 430 ? 31.507 3.591 35.089 1.00 13.69 430 TYR A C 1
ATOM 3536 O O . TYR A 1 430 ? 31.661 4.809 34.981 1.00 14.13 430 TYR A O 1
ATOM 3545 N N . ILE A 1 431 ? 31.951 2.896 36.132 1.00 12.56 431 ILE A N 1
ATOM 3546 C CA . ILE A 1 431 ? 32.616 3.547 37.261 1.00 12.23 431 ILE A CA 1
ATOM 3547 C C . ILE A 1 431 ? 33.948 4.151 36.799 1.00 12.38 431 ILE A C 1
ATOM 3548 O O . ILE A 1 431 ? 34.317 5.261 37.206 1.00 14.14 431 ILE A O 1
ATOM 3553 N N . ASN A 1 432 ? 34.636 3.460 35.898 1.00 14.30 432 ASN A N 1
ATOM 3554 C CA . ASN A 1 432 ? 35.878 3.992 35.339 1.00 14.92 432 ASN A CA 1
ATOM 3555 C C . ASN A 1 432 ? 35.649 5.260 34.495 1.00 14.31 432 ASN A C 1
ATOM 3556 O O . ASN A 1 432 ? 36.458 6.175 34.529 1.00 17.02 432 ASN A O 1
ATOM 3561 N N . ARG A 1 433 ? 34.528 5.323 33.778 1.00 13.95 433 ARG A N 1
ATOM 3562 C CA . ARG A 1 433 ? 34.211 6.485 32.950 1.00 14.41 433 ARG A CA 1
ATOM 3563 C C . ARG A 1 433 ? 33.837 7.696 33.813 1.00 15.17 433 ARG A C 1
ATOM 3564 O O . ARG A 1 433 ? 34.269 8.824 33.541 1.00 16.57 433 ARG A O 1
ATOM 3572 N N . MET A 1 434 ? 33.042 7.456 34.856 1.00 14.12 434 MET A N 1
ATOM 3573 C CA . MET A 1 434 ? 32.433 8.543 35.629 1.00 14.64 434 MET A CA 1
ATOM 3574 C C . MET A 1 434 ? 33.190 8.988 36.872 1.00 14.54 434 MET A C 1
ATOM 3575 O O . MET A 1 434 ? 32.815 9.997 37.491 1.00 15.77 434 MET A O 1
ATOM 3580 N N . SER A 1 435 ? 34.226 8.232 37.243 1.00 13.42 435 SER A N 1
ATOM 3581 C CA . SER A 1 435 ? 35.030 8.508 38.440 1.00 12.17 435 SER A CA 1
ATOM 3582 C C . SER A 1 435 ? 36.510 8.344 38.142 1.00 13.45 435 SER A C 1
ATOM 3583 O O . SER A 1 435 ? 36.883 7.797 37.105 1.00 14.43 435 SER A O 1
ATOM 3586 N N . ASP A 1 436 ? 37.337 8.778 39.084 1.00 13.72 436 ASP A N 1
ATOM 3587 C CA . ASP A 1 436 ? 38.765 8.450 39.042 1.00 14.68 436 ASP A CA 1
ATOM 3588 C C . ASP A 1 436 ? 39.123 7.358 40.057 1.00 14.47 436 ASP A C 1
ATOM 3589 O O . ASP A 1 436 ? 40.286 7.182 40.381 1.00 14.82 436 ASP A O 1
ATOM 3594 N N . TYR A 1 437 ? 38.134 6.617 40.558 1.00 13.49 437 TYR A N 1
ATOM 3595 C CA . TYR A 1 437 ? 38.416 5.603 41.583 1.00 12.46 437 TYR A CA 1
ATOM 3596 C C . TYR A 1 437 ? 39.320 4.486 41.080 1.00 13.62 437 TYR A C 1
ATOM 3597 O O . TYR A 1 437 ? 40.122 3.953 41.843 1.00 14.53 437 TYR A O 1
ATOM 3606 N N . CYS A 1 438 ? 39.185 4.123 39.806 1.00 13.55 438 CYS A N 1
ATOM 3607 C CA . CYS A 1 438 ? 39.951 2.978 39.283 1.00 13.93 438 CYS A CA 1
ATOM 3608 C C . CYS A 1 438 ? 41.441 3.313 39.198 1.00 16.07 438 CYS A C 1
ATOM 3609 O O . CYS A 1 438 ? 42.286 2.419 39.242 1.00 17.33 438 CYS A O 1
ATOM 3612 N N . ASP A 1 439 ? 41.758 4.609 39.106 1.00 16.23 439 ASP A N 1
ATOM 3613 C CA . ASP A 1 439 ? 43.145 5.051 38.921 1.00 18.14 439 ASP A CA 1
ATOM 3614 C C . ASP A 1 439 ? 44.087 4.515 39.992 1.00 20.54 439 ASP A C 1
ATOM 3615 O O . ASP A 1 439 ? 45.261 4.268 39.722 1.00 26.97 439 ASP A O 1
ATOM 3620 N N . THR A 1 440 ? 43.579 4.347 41.208 1.00 19.70 440 THR A N 1
ATOM 3621 C CA . THR A 1 440 ? 44.405 3.861 42.318 1.00 21.58 440 THR A CA 1
ATOM 3622 C C . THR A 1 440 ? 43.914 2.518 42.859 1.00 19.70 440 THR A C 1
ATOM 3623 O O . THR A 1 440 ? 44.337 2.085 43.931 1.00 22.79 440 THR A O 1
ATOM 3627 N N . CYS A 1 441 ? 43.041 1.848 42.109 1.00 17.08 441 CYS A N 1
ATOM 3628 C CA . CYS A 1 441 ? 42.503 0.559 42.539 1.00 14.86 441 CYS A CA 1
ATOM 3629 C C . CYS A 1 441 ? 43.433 -0.579 42.122 1.00 15.12 441 CYS A C 1
ATOM 3630 O O . CYS A 1 441 ? 44.036 -0.516 41.059 1.00 17.07 441 CYS A O 1
ATOM 3633 N N . ARG A 1 442 ? 43.526 -1.627 42.942 1.00 14.53 442 ARG A N 1
ATOM 3634 C CA . ARG A 1 442 ? 44.286 -2.830 42.555 1.00 16.32 442 ARG A CA 1
ATOM 3635 C C . ARG A 1 442 ? 43.668 -3.595 41.393 1.00 16.77 442 ARG A C 1
ATOM 3636 O O . ARG A 1 442 ? 44.370 -4.344 40.714 1.00 17.74 442 ARG A O 1
ATOM 3644 N N . TYR A 1 443 ? 42.362 -3.444 41.190 1.00 15.88 443 TYR A N 1
ATOM 3645 C CA . TYR A 1 443 ? 41.679 -4.143 40.105 1.00 14.21 443 TYR A CA 1
ATOM 3646 C C . TYR A 1 443 ? 41.739 -3.313 38.836 1.00 13.97 443 TYR A C 1
ATOM 3647 O O . TYR A 1 443 ? 41.971 -2.098 38.892 1.00 16.66 443 TYR A O 1
ATOM 3656 N N . ASP A 1 444 ? 41.512 -3.972 37.705 1.00 14.62 444 ASP A N 1
ATOM 3657 C CA . ASP A 1 444 ? 41.525 -3.349 36.383 1.00 15.72 444 ASP A CA 1
ATOM 3658 C C . ASP A 1 444 ? 40.097 -3.376 35.837 1.00 15.14 444 ASP A C 1
ATOM 3659 O O . ASP A 1 444 ? 39.558 -4.457 35.571 1.00 15.57 444 ASP A O 1
ATOM 3664 N N . PRO A 1 445 ? 39.487 -2.190 35.630 1.00 15.10 445 PRO A N 1
ATOM 3665 C CA . PRO A 1 445 ? 38.104 -2.131 35.143 1.00 16.21 445 PRO A CA 1
ATOM 3666 C C . PRO A 1 445 ? 37.942 -2.652 33.714 1.00 16.23 445 PRO A C 1
ATOM 3667 O O . PRO A 1 445 ? 36.816 -2.862 33.265 1.00 16.98 445 PRO A O 1
ATOM 3671 N N . LYS A 1 446 ? 39.057 -2.857 33.015 1.00 16.85 446 LYS A N 1
ATOM 3672 C CA . LYS A 1 446 ? 39.029 -3.377 31.645 1.00 18.25 446 LYS A CA 1
ATOM 3673 C C . LYS A 1 446 ? 39.013 -4.897 31.602 1.00 19.10 446 LYS A C 1
ATOM 3674 O O . LYS A 1 446 ? 38.761 -5.477 30.546 1.00 20.40 446 LYS A O 1
ATOM 3680 N N . GLU A 1 447 ? 39.267 -5.537 32.745 1.00 15.18 447 GLU A N 1
ATOM 3681 C CA . GLU A 1 447 ? 39.334 -6.998 32.812 1.00 16.45 447 GLU A CA 1
ATOM 3682 C C . GLU A 1 447 ? 38.128 -7.565 33.527 1.00 16.01 447 GLU A C 1
ATOM 3683 O O . GLU A 1 447 ? 37.651 -7.000 34.512 1.00 15.36 447 GLU A O 1
ATOM 3689 N N . ARG A 1 448 ? 37.652 -8.704 33.042 1.00 15.43 448 ARG A N 1
ATOM 3690 C CA . ARG A 1 448 ? 36.508 -9.363 33.669 1.00 16.30 448 ARG A CA 1
ATOM 3691 C C . ARG A 1 448 ? 36.872 -10.715 34.272 1.00 16.50 448 ARG A C 1
ATOM 3692 O O . ARG A 1 448 ? 36.240 -11.148 35.235 1.00 15.60 448 ARG A O 1
ATOM 3700 N N . LEU A 1 449 ? 37.908 -11.357 33.732 1.00 15.79 449 LEU A N 1
ATOM 3701 C CA . LEU A 1 449 ? 38.399 -12.605 34.309 1.00 15.58 449 LEU A CA 1
ATOM 3702 C C . LEU A 1 449 ? 39.798 -12.412 34.872 1.00 16.44 449 LEU A C 1
ATOM 3703 O O . LEU A 1 449 ? 40.487 -11.447 34.520 1.00 18.52 449 LEU A O 1
ATOM 3708 N N . GLY A 1 450 ? 40.208 -13.328 35.743 1.00 16.43 450 GLY A N 1
ATOM 3709 C CA . GLY A 1 450 ? 41.561 -13.311 36.301 1.00 16.17 450 GLY A CA 1
ATOM 3710 C C . GLY A 1 450 ? 41.603 -12.559 37.616 1.00 16.69 450 GLY A C 1
ATOM 3711 O O . GLY A 1 450 ? 40.655 -11.849 37.975 1.00 17.02 450 GLY A O 1
ATOM 3712 N N . ASP A 1 451 ? 42.690 -12.728 38.355 1.00 16.96 451 ASP A N 1
ATOM 3713 C CA . ASP A 1 451 ? 42.776 -12.201 39.714 1.00 17.59 451 ASP A CA 1
ATOM 3714 C C . ASP A 1 451 ? 42.712 -10.688 39.787 1.00 16.32 451 ASP A C 1
ATOM 3715 O O . ASP A 1 451 ? 42.275 -10.135 40.799 1.00 17.04 451 ASP A O 1
ATOM 3720 N N . ASN A 1 452 ? 43.134 -10.010 38.729 1.00 17.30 452 ASN A N 1
ATOM 3721 C CA A ASN A 1 452 ? 43.135 -8.549 38.687 0.50 17.75 452 ASN A CA 1
ATOM 3722 C CA B ASN A 1 452 ? 43.097 -8.550 38.784 0.50 17.25 452 ASN A CA 1
ATOM 3723 C C . ASN A 1 452 ? 41.812 -7.935 38.236 1.00 16.52 452 ASN A C 1
ATOM 3724 O O . ASN A 1 452 ? 41.675 -6.716 38.204 1.00 16.52 452 ASN A O 1
ATOM 3733 N N . ALA A 1 453 ? 40.849 -8.770 37.851 1.00 14.04 453 ALA A N 1
ATOM 3734 C CA . ALA A 1 453 ? 39.606 -8.250 37.264 1.00 14.45 453 ALA A CA 1
ATOM 3735 C C . ALA A 1 453 ? 38.783 -7.461 38.272 1.00 14.01 453 ALA A C 1
ATOM 3736 O O . ALA A 1 453 ? 38.634 -7.865 39.433 1.00 14.99 453 ALA A O 1
ATOM 3738 N N . CYS A 1 454 ? 38.256 -6.329 37.823 1.00 12.57 454 CYS A N 1
ATOM 3739 C CA . CYS A 1 454 ? 37.289 -5.563 38.619 1.00 12.28 454 CYS A CA 1
ATOM 3740 C C . CYS A 1 454 ? 36.124 -6.499 38.979 1.00 12.61 454 CYS A C 1
ATOM 3741 O O . CYS A 1 454 ? 35.497 -7.053 38.083 1.00 13.56 454 CYS A O 1
ATOM 3744 N N . PRO A 1 455 ? 35.816 -6.658 40.278 1.00 11.24 455 PRO A N 1
ATOM 3745 C CA . PRO A 1 455 ? 34.685 -7.537 40.656 1.00 12.74 455 PRO A CA 1
ATOM 3746 C C . PRO A 1 455 ? 33.318 -7.196 40.033 1.00 11.91 455 PRO A C 1
ATOM 3747 O O . PRO A 1 455 ? 32.515 -8.105 39.816 1.00 12.50 455 PRO A O 1
ATOM 3751 N N . PHE A 1 456 ? 33.064 -5.917 39.737 1.00 11.45 456 PHE A N 1
ATOM 3752 C CA . PHE A 1 456 ? 31.789 -5.490 39.162 1.00 10.87 456 PHE A CA 1
ATOM 3753 C C . PHE A 1 456 ? 31.566 -6.097 37.794 1.00 11.43 456 PHE A C 1
ATOM 3754 O O . PHE A 1 456 ? 30.428 -6.245 37.380 1.00 12.33 456 PHE A O 1
ATOM 3762 N N . ASN A 1 457 ? 32.643 -6.437 37.089 1.00 11.06 457 ASN A N 1
ATOM 3763 C CA . ASN A 1 457 ? 32.480 -6.881 35.711 1.00 12.32 457 ASN A CA 1
ATOM 3764 C C . ASN A 1 457 ? 31.774 -8.223 35.543 1.00 12.21 457 ASN A C 1
ATOM 3765 O O . ASN A 1 457 ? 30.772 -8.295 34.852 1.00 12.94 457 ASN A O 1
ATOM 3770 N N . ALA A 1 458 ? 32.296 -9.283 36.161 1.00 11.48 458 ALA A N 1
ATOM 3771 C CA . ALA A 1 458 ? 31.627 -10.579 36.088 1.00 12.15 458 ALA A CA 1
ATOM 3772 C C . ALA A 1 458 ? 30.310 -10.562 36.873 1.00 11.40 458 ALA A C 1
ATOM 3773 O O . ALA A 1 458 ? 29.332 -11.194 36.473 1.00 12.90 458 ALA A O 1
ATOM 3775 N N . LEU A 1 459 ? 30.264 -9.801 37.962 1.00 11.34 459 LEU A N 1
ATOM 3776 C CA A LEU A 1 459 ? 29.036 -9.669 38.743 0.50 11.46 459 LEU A CA 1
ATOM 3777 C CA B LEU A 1 459 ? 29.039 -9.700 38.730 0.50 11.73 459 LEU A CA 1
ATOM 3778 C C . LEU A 1 459 ? 27.893 -9.089 37.912 1.00 11.45 459 LEU A C 1
ATOM 3779 O O . LEU A 1 459 ? 26.750 -9.507 38.055 1.00 11.94 459 LEU A O 1
ATOM 3788 N N . TYR A 1 460 ? 28.203 -8.101 37.064 1.00 10.71 460 TYR A N 1
ATOM 3789 C CA . TYR A 1 460 ? 27.191 -7.491 36.201 1.00 10.89 460 TYR A CA 1
ATOM 3790 C C . TYR A 1 460 ? 26.547 -8.550 35.295 1.00 10.61 460 TYR A C 1
ATOM 3791 O O . TYR A 1 460 ? 25.307 -8.665 35.213 1.00 10.70 460 TYR A O 1
ATOM 3800 N N . TRP A 1 461 ? 27.387 -9.329 34.612 1.00 11.29 461 TRP A N 1
ATOM 3801 C CA . TRP A 1 461 ? 26.887 -10.406 33.755 1.00 11.62 461 TRP A CA 1
ATOM 3802 C C . TRP A 1 461 ? 26.150 -11.486 34.512 1.00 11.29 461 TRP A C 1
ATOM 3803 O O . TRP A 1 461 ? 25.104 -11.974 34.055 1.00 11.85 461 TRP A O 1
ATOM 3814 N N . ASP A 1 462 ? 26.654 -11.841 35.683 1.00 11.81 462 ASP A N 1
ATOM 3815 C CA . ASP A 1 462 ? 25.974 -12.830 36.507 1.00 10.78 462 ASP A CA 1
ATOM 3816 C C . ASP A 1 462 ? 24.588 -12.374 36.991 1.00 10.65 462 ASP A C 1
ATOM 3817 O O . ASP A 1 462 ? 23.630 -13.160 37.007 1.00 11.24 462 ASP A O 1
ATOM 3822 N N . PHE A 1 463 ? 24.491 -11.097 37.374 1.00 10.28 463 PHE A N 1
ATOM 3823 C CA . PHE A 1 463 ? 23.211 -10.483 37.713 1.00 9.77 463 PHE A CA 1
ATOM 3824 C C . PHE A 1 463 ? 22.224 -10.593 36.545 1.00 9.85 463 PHE A C 1
ATOM 3825 O O . PHE A 1 463 ? 21.054 -10.992 36.737 1.00 10.63 463 PHE A O 1
ATOM 3833 N N . LEU A 1 464 ? 22.671 -10.233 35.335 1.00 10.57 464 LEU A N 1
ATOM 3834 C CA . LEU A 1 464 ? 21.762 -10.322 34.188 1.00 10.58 464 LEU A CA 1
ATOM 3835 C C . LEU A 1 464 ? 21.386 -11.779 33.901 1.00 10.61 464 LEU A C 1
ATOM 3836 O O . LEU A 1 464 ? 20.243 -12.089 33.584 1.00 12.34 464 LEU A O 1
ATOM 3841 N N . ALA A 1 465 ? 22.357 -12.678 34.000 1.00 11.72 465 ALA A N 1
ATOM 3842 C CA . ALA A 1 465 ? 22.105 -14.083 33.673 1.00 11.89 465 ALA A CA 1
ATOM 3843 C C . ALA A 1 465 ? 21.144 -14.723 34.679 1.00 12.53 465 ALA A C 1
ATOM 3844 O O . ALA A 1 465 ? 20.148 -15.348 34.284 1.00 14.65 465 ALA A O 1
ATOM 3846 N N . ARG A 1 466 ? 21.405 -14.551 35.958 1.00 12.78 466 ARG A N 1
ATOM 3847 C CA . ARG A 1 466 ? 20.555 -15.163 36.957 1.00 13.29 466 ARG A CA 1
ATOM 3848 C C . ARG A 1 466 ? 19.140 -14.628 36.973 1.00 12.97 466 ARG A C 1
ATOM 3849 O O . ARG A 1 466 ? 18.233 -15.310 37.305 1.00 14.70 466 ARG A O 1
ATOM 3857 N N . ASN A 1 467 ? 18.998 -13.368 36.633 1.00 12.44 467 ASN A N 1
ATOM 3858 C CA . ASN A 1 467 ? 17.671 -12.745 36.619 1.00 12.29 467 ASN A CA 1
ATOM 3859 C C . ASN A 1 467 ? 17.056 -12.616 35.221 1.00 13.03 467 ASN A C 1
ATOM 3860 O O . ASN A 1 467 ? 16.126 -11.831 35.026 1.00 13.50 467 ASN A O 1
ATOM 3865 N N . ARG A 1 468 ? 17.542 -13.410 34.259 1.00 14.79 468 ARG A N 1
ATOM 3866 C CA . ARG A 1 468 ? 17.121 -13.235 32.861 1.00 14.63 468 ARG A CA 1
ATOM 3867 C C . ARG A 1 468 ? 15.613 -13.380 32.637 1.00 15.52 468 ARG A C 1
ATOM 3868 O O . ARG A 1 468 ? 15.029 -12.618 31.876 1.00 15.56 468 ARG A O 1
ATOM 3876 N N . GLU A 1 469 ? 14.969 -14.344 33.287 1.00 15.73 469 GLU A N 1
ATOM 3877 C CA . GLU A 1 469 ? 13.537 -14.538 33.012 1.00 18.26 469 GLU A CA 1
ATOM 3878 C C . GLU A 1 469 ? 12.716 -13.309 33.398 1.00 16.94 469 GLU A C 1
ATOM 3879 O O . GLU A 1 469 ? 11.769 -12.946 32.699 1.00 19.35 469 GLU A O 1
ATOM 3885 N N . LYS A 1 470 ? 13.083 -12.662 34.502 1.00 17.18 470 LYS A N 1
ATOM 3886 C CA . LYS A 1 470 ? 12.376 -11.459 34.928 1.00 18.57 470 LYS A CA 1
ATOM 3887 C C . LYS A 1 470 ? 12.787 -10.180 34.185 1.00 17.20 470 LYS A C 1
ATOM 3888 O O . LYS A 1 470 ? 11.998 -9.245 34.100 1.00 20.18 470 LYS A O 1
ATOM 3894 N N . LEU A 1 471 ? 13.996 -10.146 33.630 1.00 16.23 471 LEU A N 1
ATOM 3895 C CA . LEU A 1 471 ? 14.522 -8.912 33.041 1.00 16.22 471 LEU A CA 1
ATOM 3896 C C . LEU A 1 471 ? 14.625 -8.872 31.525 1.00 17.01 471 LEU A C 1
ATOM 3897 O O . LEU A 1 471 ? 14.876 -7.810 30.960 1.00 17.00 471 LEU A O 1
ATOM 3902 N N . LYS A 1 472 ? 14.482 -10.022 30.874 1.00 19.08 472 LYS A N 1
ATOM 3903 C CA . LYS A 1 472 ? 14.756 -10.116 29.437 1.00 19.59 472 LYS A CA 1
ATOM 3904 C C . LYS A 1 472 ? 13.871 -9.204 28.575 1.00 21.99 472 LYS A C 1
ATOM 3905 O O . LYS A 1 472 ? 14.268 -8.807 27.488 1.00 24.73 472 LYS A O 1
ATOM 3911 N N . SER A 1 473 ? 12.681 -8.881 29.077 1.00 21.80 473 SER A N 1
ATOM 3912 C CA . SER A 1 473 ? 11.736 -8.027 28.354 1.00 23.48 473 SER A CA 1
ATOM 3913 C C . SER A 1 473 ? 11.985 -6.526 28.601 1.00 23.57 473 SER A C 1
ATOM 3914 O O . SER A 1 473 ? 11.371 -5.669 27.950 1.00 26.20 473 SER A O 1
ATOM 3917 N N . ASN A 1 474 ? 12.894 -6.211 29.523 1.00 21.87 474 ASN A N 1
ATOM 3918 C CA . ASN A 1 474 ? 13.211 -4.818 29.850 1.00 20.31 474 ASN A CA 1
ATOM 3919 C C . ASN A 1 474 ? 13.997 -4.108 28.740 1.00 20.89 474 ASN A C 1
ATOM 3920 O O . ASN A 1 474 ? 15.127 -4.515 28.416 1.00 22.76 474 ASN A O 1
ATOM 3925 N N . HIS A 1 475 ? 13.413 -3.043 28.177 1.00 21.56 475 HIS A N 1
ATOM 3926 C CA A HIS A 1 475 ? 14.028 -2.323 27.054 0.50 22.61 475 HIS A CA 1
ATOM 3927 C CA B HIS A 1 475 ? 14.036 -2.332 27.053 0.50 23.22 475 HIS A CA 1
ATOM 3928 C C . HIS A 1 475 ? 15.423 -1.814 27.327 1.00 23.51 475 HIS A C 1
ATOM 3929 O O . HIS A 1 475 ? 16.279 -1.859 26.443 1.00 22.40 475 HIS A O 1
ATOM 3942 N N . ARG A 1 476 ? 15.679 -1.314 28.541 1.00 21.24 476 ARG A N 1
ATOM 3943 C CA . ARG A 1 476 ? 17.015 -0.764 28.846 1.00 23.21 476 ARG A CA 1
ATOM 3944 C C . ARG A 1 476 ? 18.087 -1.839 28.723 1.00 20.72 476 ARG A C 1
ATOM 3945 O O . ARG A 1 476 ? 19.247 -1.556 28.387 1.00 23.45 476 ARG A O 1
ATOM 3953 N N . LEU A 1 477 ? 17.680 -3.079 28.973 1.00 19.40 477 LEU A N 1
ATOM 3954 C CA . LEU A 1 477 ? 18.617 -4.191 28.994 1.00 17.44 477 LEU A CA 1
ATOM 3955 C C . LEU A 1 477 ? 18.696 -4.981 27.692 1.00 18.56 477 LEU A C 1
ATOM 3956 O O . LEU A 1 477 ? 19.363 -6.007 27.648 1.00 19.04 477 LEU A O 1
ATOM 3961 N N . ALA A 1 478 ? 18.054 -4.488 26.630 1.00 19.01 478 ALA A N 1
ATOM 3962 C CA . ALA A 1 478 ? 18.052 -5.187 25.342 1.00 19.41 478 ALA A CA 1
ATOM 3963 C C . ALA A 1 478 ? 19.450 -5.427 24.768 1.00 18.18 478 ALA A C 1
ATOM 3964 O O . ALA A 1 478 ? 19.778 -6.556 24.373 1.00 17.89 478 ALA A O 1
ATOM 3966 N N . GLN A 1 479 ? 20.272 -4.379 24.722 1.00 19.09 479 GLN A N 1
ATOM 3967 C CA A GLN A 1 479 ? 21.620 -4.501 24.163 0.50 19.51 479 GLN A CA 1
ATOM 3968 C CA B GLN A 1 479 ? 21.619 -4.497 24.160 0.50 19.51 479 GLN A CA 1
ATOM 3969 C C . GLN A 1 479 ? 22.505 -5.424 25.009 1.00 18.40 479 GLN A C 1
ATOM 3970 O O . GLN A 1 479 ? 23.159 -6.304 24.459 1.00 18.42 479 GLN A O 1
ATOM 3981 N N . PRO A 1 480 ? 22.511 -5.244 26.359 1.00 17.40 480 PRO A N 1
ATOM 3982 C CA . PRO A 1 480 ? 23.310 -6.184 27.170 1.00 15.16 480 PRO A CA 1
ATOM 3983 C C . PRO A 1 480 ? 22.889 -7.645 26.961 1.00 14.78 480 PRO A C 1
ATOM 3984 O O . PRO A 1 480 ? 23.745 -8.524 26.853 1.00 14.49 480 PRO A O 1
ATOM 3988 N N . TYR A 1 481 ? 21.588 -7.912 26.893 1.00 14.73 481 TYR A N 1
ATOM 3989 C CA . TYR A 1 481 ? 21.153 -9.294 26.678 1.00 15.20 481 TYR A CA 1
ATOM 3990 C C . TYR A 1 481 ? 21.547 -9.832 25.306 1.00 16.28 481 TYR A C 1
ATOM 3991 O O . TYR A 1 481 ? 21.870 -11.021 25.182 1.00 16.24 481 TYR A O 1
ATOM 4000 N N . ALA A 1 482 ? 21.552 -8.962 24.294 1.00 16.39 482 ALA A N 1
ATOM 4001 C CA . ALA A 1 482 ? 21.982 -9.363 22.951 1.00 17.74 482 ALA A CA 1
ATOM 4002 C C . ALA A 1 482 ? 23.473 -9.681 22.938 1.00 17.56 482 ALA A C 1
ATOM 4003 O O . ALA A 1 482 ? 23.899 -10.641 22.301 1.00 19.12 482 ALA A O 1
ATOM 4005 N N . THR A 1 483 ? 24.243 -8.883 23.673 1.00 16.96 483 THR A N 1
ATOM 4006 C CA . THR A 1 483 ? 25.676 -9.089 23.840 1.00 16.43 483 THR A CA 1
ATOM 4007 C C . THR A 1 483 ? 25.946 -10.434 24.532 1.00 16.37 483 THR A C 1
ATOM 4008 O O . THR A 1 483 ? 26.785 -11.209 24.081 1.00 17.50 483 THR A O 1
ATOM 4012 N N . TRP A 1 484 ? 25.213 -10.700 25.609 1.00 15.50 484 TRP A N 1
ATOM 4013 C CA . TRP A 1 484 ? 25.282 -11.975 26.331 1.00 14.95 484 TRP A CA 1
ATOM 4014 C C . TRP A 1 484 ? 25.001 -13.145 25.420 1.00 17.22 484 TRP A C 1
ATOM 4015 O O . TRP A 1 484 ? 25.735 -14.136 25.434 1.00 18.38 484 TRP A O 1
ATOM 4026 N N . ALA A 1 485 ? 23.958 -13.031 24.594 1.00 16.17 485 ALA A N 1
ATOM 4027 C CA . ALA A 1 485 ? 23.582 -14.116 23.675 1.00 18.88 485 ALA A CA 1
ATOM 4028 C C . ALA A 1 485 ? 24.647 -14.433 22.610 1.00 19.64 485 ALA A C 1
ATOM 4029 O O . ALA A 1 485 ? 24.715 -15.566 22.104 1.00 21.80 485 ALA A O 1
ATOM 4031 N N . ARG A 1 486 ? 25.479 -13.446 22.278 1.00 18.15 486 ARG A N 1
ATOM 4032 C CA . ARG A 1 486 ? 26.551 -13.631 21.286 1.00 18.67 486 ARG A CA 1
ATOM 4033 C C . ARG A 1 486 ? 27.865 -14.127 21.889 1.00 19.53 486 ARG A C 1
ATOM 4034 O O . ARG A 1 486 ? 28.819 -14.420 21.164 1.00 19.95 486 ARG A O 1
ATOM 4042 N N . MET A 1 487 ? 27.917 -14.206 23.218 1.00 17.07 487 MET A N 1
ATOM 4043 C CA . MET A 1 487 ? 29.056 -14.794 23.904 1.00 16.18 487 MET A CA 1
ATOM 4044 C C . MET A 1 487 ? 29.029 -16.310 23.777 1.00 15.84 487 MET A C 1
ATOM 4045 O O . MET A 1 487 ? 27.975 -16.928 23.838 1.00 17.92 487 MET A O 1
ATOM 4050 N N . SER A 1 488 ? 30.192 -16.919 23.645 1.00 15.25 488 SER A N 1
ATOM 4051 C CA . SER A 1 488 ? 30.226 -18.363 23.561 1.00 14.69 488 SER A CA 1
ATOM 4052 C C . SER A 1 488 ? 29.863 -18.999 24.897 1.00 14.68 488 SER A C 1
ATOM 4053 O O . SER A 1 488 ? 29.931 -18.363 25.963 1.00 14.80 488 SER A O 1
ATOM 4056 N N . GLU A 1 489 ? 29.512 -20.278 24.833 1.00 13.30 489 GLU A N 1
ATOM 4057 C CA . GLU A 1 489 ? 29.157 -21.017 26.023 1.00 13.19 489 GLU A CA 1
ATOM 4058 C C . GLU A 1 489 ? 30.238 -20.940 27.084 1.00 12.98 489 GLU A C 1
ATOM 4059 O O . GLU A 1 489 ? 29.939 -20.735 28.265 1.00 13.35 489 GLU A O 1
ATOM 4065 N N . ASP A 1 490 ? 31.491 -21.099 26.672 1.00 13.42 490 ASP A N 1
ATOM 4066 C CA . ASP A 1 490 ? 32.598 -21.073 27.650 1.00 13.54 490 ASP A CA 1
ATOM 4067 C C . ASP A 1 490 ? 32.829 -19.703 28.269 1.00 12.99 490 ASP A C 1
ATOM 4068 O O . ASP A 1 490 ? 33.179 -19.601 29.451 1.00 13.38 490 ASP A O 1
ATOM 4073 N N . VAL A 1 491 ? 32.616 -18.653 27.484 1.00 11.38 491 VAL A N 1
ATOM 4074 C CA . VAL A 1 491 ? 32.782 -17.294 27.985 1.00 12.19 491 VAL A CA 1
ATOM 4075 C C . VAL A 1 491 ? 31.730 -17.039 29.053 1.00 12.45 491 VAL A C 1
ATOM 4076 O O . VAL A 1 491 ? 32.029 -16.537 30.138 1.00 13.53 491 VAL A O 1
ATOM 4080 N N . ARG A 1 492 ? 30.500 -17.402 28.734 1.00 12.86 492 ARG A N 1
ATOM 4081 C CA . ARG A 1 492 ? 29.400 -17.258 29.679 1.00 12.15 492 ARG A CA 1
ATOM 4082 C C . ARG A 1 492 ? 29.690 -18.053 30.949 1.00 12.72 492 ARG A C 1
ATOM 4083 O O . ARG A 1 492 ? 29.542 -17.532 32.066 1.00 11.41 492 ARG A O 1
ATOM 4091 N N . HIS A 1 493 ? 30.119 -19.305 30.774 1.00 12.60 493 HIS A N 1
ATOM 4092 C CA . HIS A 1 493 ? 30.410 -20.163 31.923 1.00 12.09 493 HIS A CA 1
ATOM 4093 C C . HIS A 1 493 ? 31.464 -19.531 32.795 1.00 11.33 493 HIS A C 1
ATOM 4094 O O . HIS A 1 493 ? 31.332 -19.475 34.022 1.00 12.54 493 HIS A O 1
ATOM 4101 N N . ASP A 1 494 ? 32.534 -19.056 32.171 1.00 12.35 494 ASP A N 1
ATOM 4102 C CA . ASP A 1 494 ? 33.659 -18.527 32.932 1.00 12.08 494 ASP A CA 1
ATOM 4103 C C . ASP A 1 494 ? 33.308 -17.239 33.674 1.00 11.67 494 ASP A C 1
ATOM 4104 O O . ASP A 1 494 ? 33.757 -17.028 34.802 1.00 12.42 494 ASP A O 1
ATOM 4109 N N . LEU A 1 495 ? 32.468 -16.402 33.067 1.00 11.29 495 LEU A N 1
ATOM 4110 C CA . LEU A 1 495 ? 32.023 -15.188 33.750 1.00 11.49 495 LEU A CA 1
ATOM 4111 C C . LEU A 1 495 ? 31.183 -15.545 34.970 1.00 11.74 495 LEU A C 1
ATOM 4112 O O . LEU A 1 495 ? 31.350 -14.967 36.048 1.00 12.12 495 LEU A O 1
ATOM 4117 N N . ARG A 1 496 ? 30.263 -16.489 34.807 1.00 11.13 496 ARG A N 1
ATOM 4118 C CA . ARG A 1 496 ? 29.414 -16.863 35.948 1.00 11.33 496 ARG A CA 1
ATOM 4119 C C . ARG A 1 496 ? 30.227 -17.514 37.072 1.00 12.70 496 ARG A C 1
ATOM 4120 O O . ARG A 1 496 ? 29.946 -17.285 38.244 1.00 12.81 496 ARG A O 1
ATOM 4128 N N . ALA A 1 497 ? 31.252 -18.280 36.705 1.00 12.07 497 ALA A N 1
ATOM 4129 C CA . ALA A 1 497 ? 32.143 -18.907 37.691 1.00 11.58 497 ALA A CA 1
ATOM 4130 C C . ALA A 1 497 ? 32.964 -17.854 38.426 1.00 11.57 497 ALA A C 1
ATOM 4131 O O . ALA A 1 497 ? 33.186 -17.971 39.627 1.00 12.47 497 ALA A O 1
ATOM 4133 N N . LYS A 1 498 ? 33.422 -16.835 37.703 1.00 12.26 498 LYS A N 1
ATOM 4134 C CA . LYS A 1 498 ? 34.198 -15.757 38.335 1.00 11.62 498 LYS A CA 1
ATOM 4135 C C . LYS A 1 498 ? 33.320 -15.011 39.352 1.00 11.84 498 LYS A C 1
ATOM 4136 O O . LYS A 1 498 ? 33.751 -14.722 40.485 1.00 11.93 498 LYS A O 1
ATOM 4142 N N . ALA A 1 499 ? 32.082 -14.718 38.956 1.00 10.92 499 ALA A N 1
ATOM 4143 C CA . ALA A 1 499 ? 31.113 -14.076 39.870 1.00 10.28 499 ALA A CA 1
ATOM 4144 C C . ALA A 1 499 ? 30.845 -14.977 41.077 1.00 10.50 499 ALA A C 1
ATOM 4145 O O . ALA A 1 499 ? 30.799 -14.497 42.220 1.00 11.47 499 ALA A O 1
ATOM 4147 N N . ALA A 1 500 ? 30.683 -16.276 40.828 1.00 11.11 500 ALA A N 1
ATOM 4148 C CA . ALA A 1 500 ? 30.430 -17.234 41.910 1.00 10.47 500 ALA A CA 1
ATOM 4149 C C . ALA A 1 500 ? 31.571 -17.269 42.925 1.00 10.92 500 ALA A C 1
ATOM 4150 O O . ALA A 1 500 ? 31.322 -17.378 44.132 1.00 11.05 500 ALA A O 1
ATOM 4152 N N . ALA A 1 501 ? 32.814 -17.183 42.451 1.00 11.64 501 ALA A N 1
ATOM 4153 C CA . ALA A 1 501 ? 33.966 -17.148 43.362 1.00 11.05 501 ALA A CA 1
ATOM 4154 C C . ALA A 1 501 ? 33.905 -15.919 44.262 1.00 11.28 501 ALA A C 1
ATOM 4155 O O . ALA A 1 501 ? 34.191 -15.997 45.468 1.00 13.19 501 ALA A O 1
ATOM 4157 N N . PHE A 1 502 ? 33.534 -14.779 43.694 1.00 10.82 502 PHE A N 1
ATOM 4158 C CA . PHE A 1 502 ? 33.426 -13.567 44.500 1.00 11.16 502 PHE A CA 1
ATOM 4159 C C . PHE A 1 502 ? 32.290 -13.675 45.525 1.00 11.36 502 PHE A C 1
ATOM 4160 O O . PHE A 1 502 ? 32.454 -13.308 46.697 1.00 12.26 502 PHE A O 1
ATOM 4168 N N . LEU A 1 503 ? 31.137 -14.177 45.085 1.00 10.85 503 LEU A N 1
ATOM 4169 C CA . LEU A 1 503 ? 29.985 -14.335 45.981 1.00 10.74 503 LEU A CA 1
ATOM 4170 C C . LEU A 1 503 ? 30.293 -15.343 47.097 1.00 11.11 503 LEU A C 1
ATOM 4171 O O . LEU A 1 503 ? 29.825 -15.169 48.221 1.00 12.09 503 LEU A O 1
ATOM 4176 N N . ARG A 1 504 ? 31.090 -16.372 46.778 1.00 11.00 504 ARG A N 1
ATOM 4177 C CA . ARG A 1 504 ? 31.585 -17.311 47.789 1.00 11.98 504 ARG A CA 1
ATOM 4178 C C . ARG A 1 504 ? 32.450 -16.599 48.833 1.00 13.00 504 ARG A C 1
ATOM 4179 O O . ARG A 1 504 ? 32.308 -16.877 50.030 1.00 14.13 504 ARG A O 1
ATOM 4187 N N . LYS A 1 505 ? 33.333 -15.688 48.401 1.00 13.98 505 LYS A N 1
ATOM 4188 C CA . LYS A 1 505 ? 34.104 -14.875 49.368 1.00 14.63 505 LYS A CA 1
ATOM 4189 C C . LYS A 1 505 ? 33.157 -14.139 50.300 1.00 13.91 505 LYS A C 1
ATOM 4190 O O . LYS A 1 505 ? 33.357 -14.142 51.511 1.00 16.01 505 LYS A O 1
ATOM 4196 N N . LEU A 1 506 ? 32.105 -13.532 49.737 1.00 13.59 506 LEU A N 1
ATOM 4197 C CA . LEU A 1 506 ? 31.129 -12.799 50.562 1.00 13.84 506 LEU A CA 1
ATOM 4198 C C . LEU A 1 506 ? 30.453 -13.742 51.556 1.00 15.06 506 LEU A C 1
ATOM 4199 O O . LEU A 1 506 ? 30.379 -13.459 52.759 1.00 15.22 506 LEU A O 1
ATOM 4204 N N . ASP A 1 507 ? 29.996 -14.880 51.050 1.00 14.30 507 ASP A N 1
ATOM 4205 C CA . ASP A 1 507 ? 29.272 -15.849 51.864 1.00 14.99 507 ASP A CA 1
ATOM 4206 C C . ASP A 1 507 ? 30.157 -16.450 52.958 1.00 16.59 507 ASP A C 1
ATOM 4207 O O . ASP A 1 507 ? 29.676 -16.674 54.077 1.00 19.18 507 ASP A O 1
ATOM 4212 N N . ALA A 1 508 ? 31.427 -16.720 52.644 1.00 15.59 508 ALA A N 1
ATOM 4213 C CA . ALA A 1 508 ? 32.381 -17.233 53.654 1.00 17.38 508 ALA A CA 1
ATOM 4214 C C . ALA A 1 508 ? 32.645 -16.185 54.729 1.00 20.12 508 ALA A C 1
ATOM 4215 O O . ALA A 1 508 ? 32.790 -16.517 55.913 1.00 24.84 508 ALA A O 1
ATOM 4217 N N . ALA A 1 509 ? 32.709 -14.919 54.321 1.00 20.67 509 ALA A N 1
ATOM 4218 C CA . ALA A 1 509 ? 33.000 -13.843 55.272 1.00 22.45 509 ALA A CA 1
ATOM 4219 C C . ALA A 1 509 ? 31.820 -13.580 56.201 1.00 23.82 509 ALA A C 1
ATOM 4220 O O . ALA A 1 509 ? 32.014 -13.249 57.378 1.00 24.57 509 ALA A O 1
ATOM 4222 N N . ALA A 1 510 ? 30.607 -13.750 55.674 1.00 22.60 510 ALA A N 1
ATOM 4223 C CA . ALA A 1 510 ? 29.369 -13.527 56.424 1.00 26.86 510 ALA A CA 1
ATOM 4224 C C . ALA A 1 510 ? 29.178 -14.572 57.507 1.00 32.05 510 ALA A C 1
ATOM 4225 O O . ALA A 1 510 ? 28.662 -14.268 58.585 1.00 33.56 510 ALA A O 1
ATOM 4227 N N . LEU A 1 511 ? 29.586 -15.801 57.198 1.00 34.43 511 LEU A N 1
ATOM 4228 C CA A LEU A 1 511 ? 29.444 -16.893 58.146 0.50 36.74 511 LEU A CA 1
ATOM 4229 C CA B LEU A 1 511 ? 29.537 -16.934 58.121 0.50 35.60 511 LEU A CA 1
ATOM 4230 C C . LEU A 1 511 ? 30.107 -16.557 59.482 1.00 39.10 511 LEU A C 1
ATOM 4231 O O . LEU A 1 511 ? 29.472 -16.718 60.533 1.00 42.84 511 LEU A O 1
ATOM 4240 N N A GLU A 1 512 ? 31.353 -16.089 59.450 0.50 40.80 512 GLU A N 1
ATOM 4241 N N B GLU A 1 512 ? 31.345 -16.069 59.427 0.50 39.74 512 GLU A N 1
ATOM 4242 C CA A GLU A 1 512 ? 32.074 -15.772 60.683 0.50 44.72 512 GLU A CA 1
ATOM 4243 C CA B GLU A 1 512 ? 32.140 -15.715 60.594 0.50 43.57 512 GLU A CA 1
ATOM 4244 C C A GLU A 1 512 ? 31.643 -14.466 61.353 0.50 45.94 512 GLU A C 1
ATOM 4245 C C B GLU A 1 512 ? 31.563 -14.524 61.351 0.50 45.58 512 GLU A C 1
ATOM 4246 O O A GLU A 1 512 ? 31.943 -14.243 62.528 0.50 44.92 512 GLU A O 1
ATOM 4247 O O B GLU A 1 512 ? 31.672 -14.441 62.576 0.50 48.28 512 GLU A O 1
ATOM 4258 N N . HIS A 1 513 ? 30.947 -13.607 60.611 1.00 45.58 513 HIS A N 1
ATOM 4259 C CA . HIS A 1 513 ? 30.348 -12.419 61.196 1.00 47.32 513 HIS A CA 1
ATOM 4260 C C . HIS A 1 513 ? 28.918 -12.698 61.544 1.00 49.88 513 HIS A C 1
ATOM 4261 O O . HIS A 1 513 ? 28.480 -12.412 62.654 1.00 60.28 513 HIS A O 1
#

Radius of gyration: 23.63 Å; Cα contacts (8 Å, |Δi|>4): 864; chains: 1; bounding box: 53×58×63 Å

Secondary structure (DSSP, 8-state):
-EEEE--TT---TT-GGGTT--TTT-EEEEE--HHHHHSS---HHHHHHHHHHHHHHHHHHHHTT-EEEEE-TT-TT--SSHHHHHHHHHHHH--SEEEEE--SSHHHHHHHHTHHHHH-SEEEEEP-TTSSS-HHHHHHHHTT-SS--HHHHHHHHHHHH-TTEETTEEGGG-S----------TTSPPPP-----HHHHHHHHHHHHH-TTSSS--TT-----SHHHHHHHHHHHHHHTGGGTTTTTT-BBTTBSSTT----HHHHTTTSS-HHHHHHHHHHHHHTTSS-HHHHHHHHIIIIIIIHHHHHHHHHH-GGGGG--TT---BPPPTHHHH---S-HHHHHHHHHHHHHS---HHHIIIIIIHHHHHTTB-HHHHHHHHHHH-TT--HHHHHHIIIIIIT-TTTTTTS-------HHHHHHHBSGGGG-SSBTT--SSTTB-HHHHHHHHHHHHTHHHHTT-GGGHHHHHHHHTS-HHHHHHHHHHHHHHHHHHHHHHHH-

InterPro domains:
  IPR007357 Photolyase PhrB-like [PF04244] (5-227)
  IPR014729 Rossmann-like alpha/beta/alpha sandwich fold [G3DSA:3.40.50.620] (6-229)
  IPR036134 Cryptochrome/DNA photolyase, FAD-binding domain-like superfamily [SSF48173] (229-488)
  IPR052551 UV-induced DNA damage repair photolyase [PTHR38657] (2-506)

Foldseek 3Di:
DEEEEEELLQLACVWPSNPPDDQVQYEYEYEDAQCVCVVFLAALLLQLLSLLLRVQSQVVVVVVRHHYDYYYHPDPVRLHDPLRRVVVVCVVRVDQEYEYEQDQAPVVNVVLVCNCVVPVHHYHYHYGVLFPATLVRLCVVCPPPPAAELLVQLLVLCVSLVQCHDDSAHNPRDLAPDAAADDDDPPQDDQAFADDDPSSVVSSVVSCVPSVPGFADPPPNTDDSALVVLVVLLVCLLQRALQCCLHHVQFAELPCQCHRHSPNLLCCRRHSDRLSNSLVSLSVCVVVVNHDPNSSSVVNCCRSRQQSLLLNCLSVVDPCLLVQAQLPFAAADFPCLRVLDDLQQLSSSQSVCLRHPLDGHDNSLAVPSLLVCQLLRHRLNNVLSSNQRRHSSHDCSNSVCCRCAVRNCSNVCRNPHAYPHDALVVCVRRYCRQVPGQADSVDQDDPRHNLSRLSSLLSCVSCVVSPVPPPVCVVVVVVVVPDDPVVSVRSNVSNVVVSVVRVVNVVVD

GO terms:
  GO:0051539 4 iron, 4 sulfur cluster binding (F, IDA)
  GO:0071949 FAD binding (F, IDA)
  GO:0003914 DNA (6-4) photolyase activity (F, IDA)
  GO:0000719 photoreactive repair (P, IDA)
  GO:0000719 photoreactive repair (P, IMP)

B-factor: mean 19.12, std 9.85, range [6.97, 71.12]

Solvent-accessible surface area: 21708 Å² total; per-residue (Å²): 58,27,0,0,0,1,8,15,19,1,0,13,39,74,1,4,1,13,64,78,25,68,82,167,106,5,8,0,0,0,5,2,2,86,42,33,6,55,54,8,24,11,0,22,8,2,5,0,0,28,11,0,1,8,17,23,1,2,93,56,0,97,73,75,44,26,116,18,48,37,4,74,13,58,53,107,103,35,44,25,29,12,46,18,0,0,99,73,0,26,88,84,39,107,14,82,87,0,0,0,0,24,8,16,10,46,92,10,95,76,44,1,82,38,0,50,72,69,42,73,22,98,31,38,68,50,71,8,137,52,26,36,9,40,60,43,87,6,138,118,32,11,68,71,86,196,86,11,42,17,108,99,2,3,51,69,12,1,124,112,38,34,4,1,33,95,69,163,110,16,27,60,63,133,55,59,40,97,131,127,62,14,207,100,66,184,163,45,61,193,21,49,120,29,95,40,63,178,53,1,124,79,0,29,100,10,0,78,149,68,10,67,138,37,24,15,99,17,105,145,9,14,20,0,12,41,43,75,32,0,84,140,7,20,61,19,1,33,114,53,1,0,55,68,13,17,64,14,22,22,0,0,7,39,131,26,42,38,1,4,19,19,33,1,36,5,9,14,11,0,5,4,11,47,8,48,84,0,0,85,16,0,32,140,7,50,123,147,69,43,8,64,24,59,0,0,0,2,7,0,8,49,12,2,0,55,32,4,0,0,9,6,0,1,16,42,32,16,69,104,15,25,79,24,53,54,18,135,24,133,52,60,9,10,46,20,0,102,53,9,162,31,99,7,26,11,0,19,45,0,0,48,4,0,22,75,55,0,21,1,2,88,8,2,49,12,8,0,0,0,2,0,0,3,0,0,5,0,44,3,98,25,0,17,112,2,12,3,15,0,0,0,10,4,18,31,6,24,12,1,0,42,5,0,0,9,8,6,9,4,25,29,21,84,1,31,17,108,1,60,15,12,23,1,99,33,3,59,130,1,12,33,0,22,112,103,31,152,40,39,18,164,84,91,74,44,137,100,1,13,11,2,13,2,0,24,29,9,0,0,16,75,17,100,128,99,1,99,109,34,161,101,5,53,147,24,18,40,54,24,75,186,19,54,135,91,44,73,118,57,0,93,49,55,0,54,60,33,19,150,138,17,58,26,39,38,134,146,143